Protein 4BVX (pdb70)

Secondary structure (DSSP, 8-state):
-EEEE-TT-TTHHHHHHHGGGGTTT---EEEE--TT----TT-SS--SSEEE-TTS-EE--HHHHHHHHHHHTTPPP-HHHHHHHHHIIIIIHHHHHHHHHHHHTS---THHHHGGGHHHHHHHHHHHHHSSSSSSSSSS--HHHHHHHHHHHHHHTSGGGS-TT-HHHHHHHHHHHTSHHHHHHHHHHHTTSGGGGGHHHH-/----HHHHHHHHHHHHT--S---EEEETTTTEEEEE-TTS-EEESHHHHHHHHHHHTT-GGGG-SSHHHHHHHHHHHHHIIIIISSHHHHHHHHHHHHHHHHHGGG-SBTTBSS--HHHHHHHHHHHHHHTT--HHHHHHTHHHHHHHHHHHHSTTT-TTSPPPP-----

CATH classification: 3.40.30.10 (+1 more: 1.20.1050.10)

Foldseek 3Di:
DEWEAEAQDLLLQLLQLLQCLLPPPDDYHYDYDYQADADDPPDPGRAPGKDQDPVRDIDRDSLVSSVVSNVNSVDDDDDQLVVLVVCCVPPVLVLLLQLLCCCAVVVDDDCSRLVSCVVVLVVQLVQQVVDPALDRRDNDQDSSLSSVLSSCVLQPVPVSRPDPVSVSSVVSNVVVCPDVSNVVSQCRHCPPPRSNRNNVVSD/DADQLQRVVVLLCQLLVDPDDWDWFFDDPSRWTWTDDDVDHIDTHRVRVSCVSCVVSVNNCLCPDDPLSNVQLVVLVCCLVDQLVHDPCVPPVPVVLVVVLVCQPQALASSHPDHHPSLLSSLSSCLVVQQPDDLVRCVVSVSCVNNNLVQCPPPSRCPPRDDHDHDDDD

GO terms:
  GO:0004825 methionine-tRNA ligase activity (F, IDA)
  GO:0005829 cytosol (C, IDA)
  GO:0017101 aminoacyl-tRNA synthetase multienzyme complex (C, IDA)
  GO:0050667 homocysteine metabolic process (P, IDA)
  GO:0006431 methionyl-tRNA aminoacylation (P, IDA)
  GO:0006431 methionyl-tRNA aminoacylation (P, IMP)
  GO:0004825 methionine-tRNA ligase activity (F, TAS)
  GO:0005829 cytosol (C, TAS)
  GO:0006418 tRNA aminoacylation for protein translation (P, TAS)
  GO:0005730 nucleolus (C, IDA)
  GO:0005737 cytoplasm (C, IDA)
  GO:0036120 cellular response to platelet-derived growth factor stimulus (P, IDA)
  GO:0071364 cellular response to epidermal growth factor stimulus (P, IDA)
  GO:0009303 rRNA transcription (P, IMP)
  GO:1901838 positive regulation of transcription of nucleolar large rRNA by RNA polymerase I (P, IMP)
  GO:0070062 extracellular exosome (C, HDA)
  GO:0016020 membrane (C, HDA)

Organism: Homo sapiens (NCBI:txid9606)

Nearest PDB structures (foldseek):
  4bvx-assembly1_A  TM=1.005E+00  e=2.525E-33  Homo sapiens
  4bl7-assembly1_A  TM=9.962E-01  e=1.891E-31  Homo sapiens
  5y6l-assembly1_A  TM=9.887E-01  e=6.462E-28  Homo sapiens
  7bic-assembly1_A  TM=6.349E-01  e=2.340E-05  Homo sapiens
  7bic-assembly2_C  TM=6.418E-01  e=2.584E-05  Homo sapiens

InterPro domains:
  IPR000738 WHEP-TRS domain [PF00458] (845-895)
  IPR000738 WHEP-TRS domain [PS00762] (852-880)
  IPR000738 WHEP-TRS domain [PS51185] (841-897)
  IPR000738 WHEP-TRS domain [SM00991] (845-900)
  IPR001412 Aminoacyl-tRNA synthetase, class I, conserved site [PS00178] (273-284)
  IPR004046 Glutathione S-transferase, C-terminal [PF00043] (111-180)
  IPR009068 uS15/NS1, RNA-binding domain superfamily [SSF47060] (842-894)
  IPR009080 Aminoacyl-tRNA synthetase, class Ia, anticodon-binding [SSF47323] (650-818)
  IPR010987 Glutathione S-transferase, C-terminal-like [PS50405] (74-198)
  IPR014729 Rossmann-like alpha/beta/alpha sandwich fold [G3DSA:3.40.50.620] (265-646)
  IPR014758 Methionyl-tRNA synthetase [TIGR00398] (267-806)
  IPR015413 Methionyl/Leucyl tRNA synthetase [PF09334] (266-657)
  IPR023458 Methionine-tRNA ligase, type 1 [MF_00098] (264-816)
  IPR023458 Methionine-tRNA ligase, type 1 [PTHR45765] (27-895)
  IPR029038 Methionyl-tRNA synthetase, Zn-domain [G3DSA:2.20.28.20] (401-435)
  IPR029038 Methionyl-tRNA synthetase, Zn-domain [SSF57770] (401-435)
  IPR033911 Methioninyl-tRNA synthetase core domain [PR01041] (268-281)
  IPR033911 Methioninyl-tRNA synthetase core domain [PR01041] (301-315)
  IPR033911 Methioninyl-tRNA synthetase core domain [PR01041] (349-360)
  IPR033911 Methioninyl-tRNA synthetase core domain [PR01041] (515-526)

Solvent-accessible surface area: 17270 Å² total; per-residue (Å²): 21,109,0,12,6,5,87,2,10,19,17,0,0,8,0,17,8,0,14,44,82,0,196,88,171,27,112,29,108,81,24,90,27,29,82,132,65,74,31,6,101,19,15,90,152,44,66,24,1,0,0,56,5,112,76,40,37,31,0,12,10,47,11,2,0,0,9,17,0,2,16,17,58,56,41,135,38,53,31,63,0,11,35,12,10,19,46,12,16,27,55,0,66,77,21,3,53,33,0,8,84,73,22,5,47,90,48,84,158,37,101,91,0,6,46,44,0,72,175,16,0,38,64,0,11,78,28,13,71,191,99,159,22,83,19,6,28,19,148,105,57,23,0,0,0,6,5,0,0,0,10,0,32,0,1,2,53,55,108,80,17,11,8,163,115,10,77,25,0,76,66,6,6,80,58,0,22,89,38,96,53,1,76,119,2,9,118,57,4,6,107,161,93,18,21,86,11,0,101,90,111,21,146,105,93,52,69,19,52,56,2,0,54,4,0,11,133,12,7,65,30,122,70,55,48,182,27,62,64,100,52,166,126,112,32,8,19,0,116,16,146,159,33,103,52,7,58,6,17,15,1,0,0,1,32,0,0,52,76,20,135,59,105,131,7,9,5,79,80,20,43,20,57,0,2,0,21,2,3,2,43,14,2,22,42,57,0,28,23,142,38,6,168,115,49,30,79,36,9,0,98,20,1,23,56,6,0,112,113,36,55,34,0,16,14,190,87,20,0,0,1,0,1,1,0,0,6,5,0,18,82,35,2,61,117,22,71,100,128,47,30,75,125,4,68,10,1,9,77,2,0,31,82,0,4,119,75,112,43,6,77,69,144,16,65,63,9,103,44,126,165,124,200

Sequence (373 aa):
MRLFVSDGVPGCLPVLAAAGRARRGRAEVLISSTVGPQDCVVPFLTRPKVPVLQLLDSGNYLFSTTSSAICRYFFLLSGWEEQDDLTNQWLEWEATELQPALSAALYYLVVQGKKGEDVLGSSVRRALTHIDHSSLSRQNCPFLAGETEESLADIVLLWGALYPLLQDPAYLPEELSALHSWFQTLSTTQEPCQRAAQTVLKQQGVLALRPYLQGHMAAAAELSSLLEKSLGLSKGNKKYSAQGERQIIPVLQTNDGPSLMGLTTIAAHLVKQANKEYLLGSTAEEKAMVQQWLEYRVTQVDGHSSKNDIHTLLLMDLNSSYLEDKVYLTGYNFTLADILLYYGLHRFIVDLTVQEKEKYLNVSRWFCHIQHYPGIRQHLSSVVFIKNR

B-factor: mean 18.98, std 9.11, range [7.55, 64.89]

Radius of gyration: 20.63 Å; Cα contacts (8 Å, |Δi|>4): 589; chains: 2; bounding box: 49×44×56 Å

Structure (mmCIF, N/CA/C/O backbone):
data_4BVX
#
_entry.id   4BVX
#
_cell.length_a   43.284
_cell.length_b   71.584
_cell.length_c   116.381
_cell.angle_alpha   90.00
_cell.angle_beta   90.00
_cell.angle_gamma   90.00
#
_symmetry.space_group_name_H-M   'P 2 21 21'
#
loop_
_entity.id
_entity.type
_entity.pdbx_description
1 polymer 'METHIONINE--TRNA LIGASE, CYTOPLASMIC'
2 polymer 'EUKARYOTIC TRANSLATION ELONGATION FACTOR 1 EPSILON-1'
3 non-polymer '5-amino-2,4,6-triiodobenzene-1,3-dicarboxylic acid'
4 water water
#
loop_
_atom_site.group_PDB
_atom_site.id
_atom_site.type_symbol
_atom_site.label_atom_id
_atom_site.label_alt_id
_atom_site.label_comp_id
_atom_site.label_asym_id
_atom_site.label_entity_id
_atom_site.label_seq_id
_atom_site.pdbx_PDB_ins_code
_atom_site.Cartn_x
_atom_site.Cartn_y
_atom_site.Cartn_z
_atom_site.occupancy
_atom_site.B_iso_or_equiv
_atom_site.auth_seq_id
_atom_site.auth_comp_id
_atom_site.auth_asym_id
_atom_site.auth_atom_id
_atom_site.pdbx_PDB_model_num
ATOM 1 N N . MET A 1 1 ? 19.176 31.900 43.258 1.00 10.49 1 MET A N 1
ATOM 2 C CA . MET A 1 1 ? 19.886 33.162 43.113 1.00 11.05 1 MET A CA 1
ATOM 3 C C . MET A 1 1 ? 20.727 33.403 44.349 1.00 10.39 1 MET A C 1
ATOM 4 O O . MET A 1 1 ? 20.521 32.827 45.310 1.00 9.25 1 MET A O 1
ATOM 9 N N . ARG A 1 2 ? 21.558 34.298 44.248 1.00 10.01 2 ARG A N 1
ATOM 10 C CA . ARG A 1 2 ? 22.551 34.565 45.275 1.00 10.58 2 ARG A CA 1
ATOM 11 C C . ARG A 1 2 ? 22.554 36.070 45.584 1.00 10.14 2 ARG A C 1
ATOM 12 O O . ARG A 1 2 ? 22.695 36.838 44.727 1.00 9.65 2 ARG A O 1
ATOM 20 N N . LEU A 1 3 ? 22.185 36.556 46.749 1.00 10.17 3 LEU A N 1
ATOM 21 C CA . LEU A 1 3 ? 22.147 37.939 47.149 1.00 10.64 3 LEU A CA 1
ATOM 22 C C . LEU A 1 3 ? 23.292 38.246 48.069 1.00 11.23 3 LEU A C 1
ATOM 23 O O . LEU A 1 3 ? 23.351 37.727 49.110 1.00 11.63 3 LEU A O 1
ATOM 28 N N . PHE A 1 4 ? 24.181 39.126 47.631 1.00 11.71 4 PHE A N 1
ATOM 29 C CA . PHE A 1 4 ? 25.385 39.503 48.362 1.00 12.43 4 PHE A CA 1
ATOM 30 C C . PHE A 1 4 ? 25.082 40.708 49.237 1.00 11.96 4 PHE A C 1
ATOM 31 O O . PHE A 1 4 ? 24.620 41.746 48.744 1.00 12.22 4 PHE A O 1
ATOM 39 N N . VAL A 1 5 ? 25.329 40.567 50.537 1.00 11.96 5 VAL A N 1
ATOM 40 C CA . VAL A 1 5 ? 25.148 41.666 51.494 1.00 12.53 5 VAL A CA 1
ATOM 41 C C . VAL A 1 5 ? 26.416 41.836 52.336 1.00 13.18 5 VAL A C 1
ATOM 42 O O . VAL A 1 5 ? 27.281 40.956 52.346 1.00 13.13 5 VAL A O 1
AT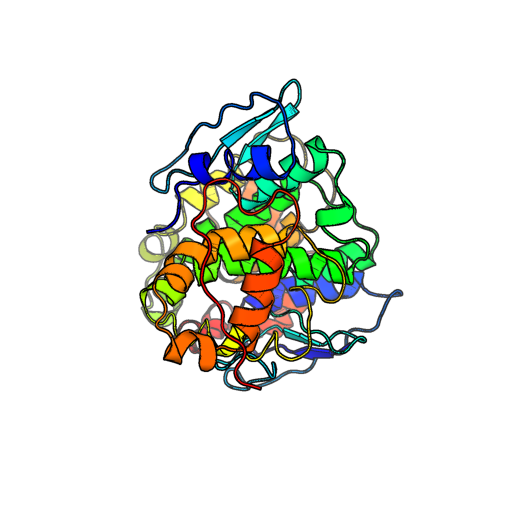OM 46 N N . SER A 1 6 ? 26.523 42.967 53.036 1.00 13.96 6 SER A N 1
ATOM 47 C CA . SER A 1 6 ? 27.653 43.213 53.924 1.00 15.96 6 SER A CA 1
ATOM 48 C C . SER A 1 6 ? 27.169 43.997 55.144 1.00 16.20 6 SER A C 1
ATOM 49 O O . SER A 1 6 ? 26.266 44.833 55.038 1.00 15.90 6 SER A O 1
ATOM 52 N N . ASP A 1 7 ? 27.753 43.707 56.307 1.00 16.66 7 ASP A N 1
ATOM 53 C CA . ASP A 1 7 ? 27.342 44.334 57.561 1.00 18.14 7 ASP A CA 1
ATOM 54 C C . ASP A 1 7 ? 27.400 45.854 57.484 1.00 17.84 7 ASP A C 1
ATOM 55 O O . ASP A 1 7 ? 28.372 46.418 56.975 1.00 18.32 7 ASP A O 1
ATOM 60 N N . GLY A 1 8 ? 26.348 46.507 57.965 1.00 18.04 8 GLY A N 1
ATOM 61 C CA . GLY A 1 8 ? 26.357 47.963 58.109 1.00 18.06 8 GLY A CA 1
ATOM 62 C C . GLY A 1 8 ? 26.271 48.771 56.825 1.00 17.69 8 GLY A C 1
ATOM 63 O O . GLY A 1 8 ? 26.366 49.991 56.873 1.00 18.34 8 GLY A O 1
ATOM 64 N N . VAL A 1 9 ? 26.089 48.099 55.683 1.00 16.61 9 VAL A N 1
ATOM 65 C CA . VAL A 1 9 ? 25.800 48.785 54.411 1.00 16.03 9 VAL A CA 1
ATOM 66 C C . VAL A 1 9 ? 24.280 48.961 54.256 1.00 15.86 9 VAL A C 1
ATOM 67 O O . VAL A 1 9 ? 23.555 47.986 54.070 1.00 15.06 9 VAL A O 1
ATOM 71 N N . PRO A 1 10 ? 23.803 50.216 54.317 1.00 15.41 10 PRO A N 1
ATOM 72 C CA . PRO A 1 10 ? 22.378 50.550 54.429 1.00 15.20 10 PRO A CA 1
ATOM 73 C C . PRO A 1 10 ? 21.506 50.044 53.286 1.00 14.69 10 PRO A C 1
ATOM 74 O O . PRO A 1 10 ? 20.342 49.705 53.530 1.00 14.20 10 PRO A O 1
ATOM 78 N N . GLY A 1 11 ? 22.065 49.970 52.073 1.00 14.75 11 GLY A N 1
ATOM 79 C CA . GLY A 1 11 ? 21.343 49.420 50.917 1.00 14.07 11 GLY A CA 1
ATOM 80 C C . GLY A 1 11 ? 20.922 47.966 51.101 1.00 13.57 11 GLY A C 1
ATOM 81 O O . GLY A 1 11 ? 20.004 47.480 50.440 1.00 13.79 11 GLY A O 1
ATOM 82 N N . CYS A 1 12 ? 21.557 47.266 52.029 1.00 13.20 12 CYS A N 1
ATOM 83 C CA . CYS A 1 12 ? 21.143 45.892 52.322 1.00 12.86 12 CYS A CA 1
ATOM 84 C C . CYS A 1 12 ? 19.803 45.806 53.040 1.00 12.31 12 CYS A C 1
ATOM 85 O O . CYS A 1 12 ? 19.170 44.783 53.009 1.00 12.32 12 CYS A O 1
ATOM 88 N N . LEU A 1 13 ? 19.388 46.879 53.715 1.00 12.12 13 LEU A N 1
ATOM 89 C CA . LEU A 1 13 ? 18.078 46.901 54.384 1.00 11.54 13 LEU A CA 1
ATOM 90 C C . LEU A 1 13 ? 16.833 46.663 53.521 1.00 11.82 13 LEU A C 1
ATOM 91 O O . LEU A 1 13 ? 16.073 45.739 53.797 1.00 10.98 13 LEU A O 1
ATOM 96 N N . PRO A 1 14 ? 16.616 47.483 52.512 1.00 11.50 14 PRO A N 1
ATOM 97 C CA . PRO A 1 14 ? 15.448 47.266 51.685 1.00 11.09 14 PRO A CA 1
ATOM 98 C C . PRO A 1 14 ? 15.505 45.902 50.959 1.00 10.91 14 PRO A C 1
ATOM 99 O O . PRO A 1 14 ? 14.547 45.272 50.908 1.00 11.36 14 PRO A O 1
ATOM 103 N N . VAL A 1 15 ? 16.666 45.509 50.457 1.00 10.80 15 VAL A N 1
ATOM 104 C CA . VAL A 1 15 ? 16.752 44.269 49.745 1.00 10.98 15 VAL A CA 1
ATOM 105 C C . VAL A 1 15 ? 16.486 43.037 50.592 1.00 11.09 15 VAL A C 1
ATOM 106 O O . VAL A 1 15 ? 15.899 42.161 50.127 1.00 11.30 15 VAL A O 1
ATOM 110 N N . LEU A 1 16 ? 16.950 43.031 51.825 1.00 11.21 16 LEU A N 1
ATOM 111 C CA . LEU A 1 16 ? 16.589 41.986 52.741 1.00 11.48 16 LEU A CA 1
ATOM 112 C C . LEU A 1 16 ? 15.104 41.971 53.134 1.00 11.59 16 LEU A C 1
ATOM 113 O O . LEU A 1 16 ? 14.537 40.944 53.319 1.00 12.00 16 LEU A O 1
ATOM 118 N N . ALA A 1 17 ? 14.529 43.163 53.302 1.00 11.97 17 ALA A N 1
ATOM 119 C CA . ALA A 1 17 ? 13.108 43.265 53.628 1.00 12.34 17 ALA A CA 1
ATOM 120 C C . ALA A 1 17 ? 12.209 42.861 52.462 1.00 12.66 17 ALA A C 1
ATOM 121 O O . ALA A 1 17 ? 11.070 42.392 52.690 1.00 13.12 17 ALA A O 1
ATOM 123 N N . ALA A 1 18 ? 12.692 43.045 51.226 1.00 11.88 18 ALA A N 1
ATOM 124 C CA . ALA A 1 18 ? 11.904 42.699 50.033 1.00 11.59 18 ALA A CA 1
ATOM 125 C C . ALA A 1 18 ? 12.114 41.273 49.524 1.00 12.21 18 ALA A C 1
ATOM 126 O O . ALA A 1 18 ? 11.298 40.769 48.747 1.00 12.23 18 ALA A O 1
ATOM 128 N N . ALA A 1 19 ? 13.184 40.616 49.971 1.00 12.24 19 ALA A N 1
ATOM 129 C CA . ALA A 1 19 ? 13.569 39.301 49.432 1.00 12.74 19 ALA A CA 1
ATOM 130 C C . ALA A 1 19 ? 12.463 38.240 49.550 1.00 13.07 19 ALA A C 1
ATOM 131 O O . ALA A 1 19 ? 12.396 37.332 48.725 1.00 12.66 19 ALA A O 1
ATOM 133 N N . GLY A 1 20 ? 11.580 38.381 50.543 1.00 14.18 20 GLY A N 1
ATOM 134 C CA . GLY A 1 20 ? 10.502 37.415 50.768 1.00 15.84 20 GLY A CA 1
ATOM 135 C C . GLY A 1 20 ? 9.471 37.394 49.659 1.00 17.09 20 GLY A C 1
ATOM 136 O O . GLY A 1 20 ? 8.755 36.401 49.477 1.00 17.38 20 GLY A O 1
ATOM 137 N N . ARG A 1 21 ? 9.403 38.488 48.899 1.00 17.44 21 ARG A N 1
ATOM 138 C CA . ARG A 1 21 ? 8.475 38.593 47.772 1.00 17.77 21 ARG A CA 1
ATOM 139 C C . ARG A 1 21 ? 8.817 37.647 46.617 1.00 17.91 21 ARG A C 1
ATOM 140 O O . ARG A 1 21 ? 7.971 37.368 45.758 1.00 17.79 21 ARG A O 1
ATOM 148 N N . ALA A 1 22 ? 10.047 37.143 46.613 1.00 18.90 22 ALA A N 1
ATOM 149 C CA . ALA A 1 22 ? 10.478 36.161 45.613 1.00 18.89 22 ALA A CA 1
ATOM 150 C C . ALA A 1 22 ? 10.082 34.719 45.949 1.00 20.21 22 ALA A C 1
ATOM 151 O O . ALA A 1 22 ? 10.205 33.830 45.085 1.00 20.12 22 ALA A O 1
ATOM 153 N N . ARG A 1 23 ? 9.613 34.484 47.184 1.00 20.86 23 ARG A N 1
ATOM 154 C CA A ARG A 1 23 ? 9.270 33.132 47.653 0.50 22.00 23 ARG A CA 1
ATOM 155 C CA B ARG A 1 23 ? 9.299 33.124 47.622 0.50 21.53 23 ARG A CA 1
ATOM 156 C C . ARG A 1 23 ? 8.220 32.466 46.777 1.00 21.53 23 ARG A C 1
ATOM 157 O O . ARG A 1 23 ? 7.186 33.060 46.469 1.00 20.96 23 ARG A O 1
ATOM 172 N N . GLY A 1 24 ? 8.484 31.225 46.400 1.00 21.93 24 GLY A N 1
ATOM 173 C CA . GLY A 1 24 ? 7.582 30.508 45.527 1.00 23.47 24 GLY A CA 1
ATOM 174 C C . GLY A 1 24 ? 7.763 30.861 44.061 1.00 24.70 24 GLY A C 1
ATOM 175 O O . GLY A 1 24 ? 7.139 30.246 43.205 1.00 26.20 24 GLY A O 1
ATOM 176 N N . ARG A 1 25 ? 8.605 31.847 43.758 1.00 24.48 25 ARG A N 1
ATOM 177 C CA . ARG A 1 25 ? 9.018 32.066 42.367 1.00 24.21 25 ARG A CA 1
ATOM 178 C C . ARG A 1 25 ? 10.479 31.672 42.116 1.00 21.63 25 ARG A C 1
ATOM 179 O O . ARG A 1 25 ? 10.791 31.032 41.109 1.00 20.23 25 ARG A O 1
ATOM 187 N N . ALA A 1 26 ? 11.365 32.059 43.035 1.00 19.09 26 ALA A N 1
ATOM 188 C CA . ALA A 1 26 ? 12.784 31.706 42.966 1.00 17.33 26 ALA A CA 1
ATOM 189 C C . ALA A 1 26 ? 13.376 31.749 44.362 1.00 16.24 26 ALA A C 1
ATOM 190 O O . ALA A 1 26 ? 12.800 32.345 45.275 1.00 17.35 26 ALA A O 1
ATOM 192 N N . GLU A 1 27 ? 14.565 31.189 44.517 1.00 13.75 27 GLU A N 1
ATOM 193 C CA . GLU A 1 27 ? 15.178 31.119 45.838 1.00 13.40 27 GLU A CA 1
ATOM 194 C C . GLU A 1 27 ? 16.220 32.214 45.956 1.00 13.45 27 GLU A C 1
ATOM 195 O O . GLU A 1 27 ? 16.937 32.487 45.000 1.00 12.44 27 GLU A O 1
ATOM 201 N N . VAL A 1 28 ? 16.272 32.872 47.110 1.00 12.65 28 VAL A N 1
ATOM 202 C CA . VAL A 1 28 ? 17.260 33.916 47.353 1.00 12.89 28 VAL A CA 1
ATOM 203 C C . VAL A 1 28 ? 18.160 33.474 48.512 1.00 12.71 28 VAL A C 1
ATOM 204 O O . VAL A 1 28 ? 17.772 33.580 49.667 1.00 12.99 28 VAL A O 1
ATOM 208 N N . LEU A 1 29 ? 19.357 32.979 48.215 1.00 11.82 29 LEU A N 1
ATOM 209 C CA . LEU A 1 29 ? 20.323 32.686 49.265 1.00 11.78 29 LEU A CA 1
ATOM 210 C C . LEU A 1 29 ? 21.060 33.981 49.604 1.00 11.84 29 LEU A C 1
ATOM 211 O O . LEU A 1 29 ? 21.347 34.801 48.714 1.00 11.75 29 LEU A O 1
ATOM 216 N N . ILE A 1 30 ? 21.324 34.172 50.890 1.00 12.21 30 ILE A N 1
ATOM 217 C CA . ILE A 1 30 ? 22.052 35.350 51.363 1.00 12.49 30 ILE A CA 1
ATOM 218 C C . ILE A 1 30 ? 23.528 35.040 51.605 1.00 13.19 30 ILE A C 1
ATOM 219 O O . ILE A 1 30 ? 23.856 34.192 52.440 1.00 14.56 30 ILE A O 1
ATOM 224 N N . SER A 1 31 ? 24.402 35.716 50.864 1.00 12.88 31 SER A N 1
ATOM 225 C CA A SER A 1 31 ? 25.850 35.591 51.040 0.50 13.81 31 SER A CA 1
ATOM 226 C CA B SER A 1 31 ? 25.850 35.594 51.059 0.50 13.48 31 SER A CA 1
ATOM 227 C C . SER A 1 31 ? 26.385 36.854 51.723 1.00 13.98 31 SER A C 1
ATOM 228 O O . SER A 1 31 ? 26.265 37.939 51.182 1.00 13.51 31 SER A O 1
ATOM 233 N N . THR A 1 32 ? 27.025 36.722 52.868 1.00 15.42 32 THR A N 1
ATOM 234 C CA . THR A 1 32 ? 27.550 37.860 53.594 1.00 17.21 32 THR A CA 1
ATOM 235 C C . THR A 1 32 ? 29.038 37.985 53.340 1.00 18.58 32 THR A C 1
ATOM 236 O O . THR A 1 32 ? 29.752 37.060 53.530 1.00 20.45 32 THR A O 1
ATOM 240 N N . VAL A 1 33 ? 29.471 39.185 52.800 1.00 19.23 33 VAL A N 1
ATOM 241 C CA . VAL A 1 33 ? 30.828 39.402 52.328 1.00 20.36 33 VAL A CA 1
ATOM 242 C C . VAL A 1 33 ? 31.413 40.645 52.938 1.00 21.46 33 VAL A C 1
ATOM 243 O O . VAL A 1 33 ? 30.714 41.378 53.527 1.00 21.28 33 VAL A O 1
ATOM 247 N N . GLY A 1 34 ? 32.654 40.838 52.807 1.00 23.00 34 GLY A N 1
ATOM 248 C CA . GLY A 1 34 ? 33.276 42.055 53.224 1.00 25.53 34 GLY A CA 1
ATOM 249 C C . GLY A 1 34 ? 32.944 43.272 52.382 1.00 28.17 34 GLY A C 1
ATOM 250 O O . GLY A 1 34 ? 32.505 43.154 51.301 1.00 29.90 34 GLY A O 1
ATOM 251 N N . PRO A 1 35 ? 33.121 44.455 52.932 1.00 30.77 35 PRO A N 1
ATOM 252 C CA . PRO A 1 35 ? 32.722 45.684 52.232 1.00 32.20 35 PRO A CA 1
ATOM 253 C C . PRO A 1 35 ? 33.620 46.026 51.032 1.00 33.69 35 PRO A C 1
ATOM 254 O O . PRO A 1 35 ? 33.289 46.932 50.251 1.00 33.69 35 PRO A O 1
ATOM 258 N N . GLN A 1 36 ? 34.731 45.305 50.891 1.00 33.76 36 GLN A N 1
ATOM 259 C CA . GLN A 1 36 ? 35.681 45.540 49.802 1.00 34.89 36 GLN A CA 1
ATOM 260 C C . GLN A 1 36 ? 35.753 44.413 48.774 1.00 34.43 36 GLN A C 1
ATOM 261 O O . GLN A 1 36 ? 36.574 44.459 47.851 1.00 34.96 36 GLN A O 1
ATOM 267 N N . ASP A 1 37 ? 34.896 43.407 48.932 1.00 32.95 37 ASP A N 1
ATOM 268 C CA . ASP A 1 37 ? 34.824 42.301 47.981 1.00 32.48 37 ASP A CA 1
ATOM 269 C C . ASP A 1 37 ? 34.142 42.756 46.686 1.00 31.63 37 ASP A C 1
ATOM 270 O O . ASP A 1 37 ? 33.080 43.382 46.724 1.00 29.57 37 ASP A O 1
ATOM 275 N N . CYS A 1 38 ? 34.784 42.478 45.554 1.00 29.48 38 CYS A N 1
ATOM 276 C CA . CYS A 1 38 ? 34.250 42.843 44.244 1.00 28.88 38 CYS A CA 1
ATOM 277 C C . CYS A 1 38 ? 33.562 41.650 43.599 1.00 27.20 38 CYS A C 1
ATOM 278 O O . CYS A 1 38 ? 34.206 40.842 42.933 1.00 28.82 38 CYS A O 1
ATOM 281 N N . VAL A 1 39 ? 32.249 41.555 43.776 1.00 25.89 39 VAL A N 1
ATOM 282 C CA . VAL A 1 39 ? 31.507 40.383 43.301 1.00 24.85 39 VAL A CA 1
ATOM 283 C C . VAL A 1 39 ? 31.002 40.460 41.845 1.00 23.67 39 VAL A C 1
ATOM 284 O O . VAL A 1 39 ? 30.734 39.431 41.218 1.00 24.53 39 VAL A O 1
ATOM 288 N N . VAL A 1 40 ? 30.906 41.668 41.305 1.00 21.95 40 VAL A N 1
ATOM 289 C CA . VAL A 1 40 ? 30.400 41.862 39.937 1.00 20.38 40 VAL A CA 1
ATOM 290 C C . VAL A 1 40 ? 31.564 41.927 38.948 1.00 20.20 40 VAL A C 1
ATOM 291 O O . VAL A 1 40 ? 32.399 42.822 39.054 1.00 19.55 40 VAL A O 1
ATOM 295 N N . PRO A 1 41 ? 31.615 40.985 37.984 1.00 19.53 41 PRO A N 1
ATOM 296 C CA . PRO A 1 41 ? 32.746 40.835 37.053 1.00 19.55 41 PRO A CA 1
ATOM 297 C C . PRO A 1 41 ? 33.055 42.104 36.241 1.00 19.28 41 PRO A C 1
ATOM 298 O O . PRO A 1 41 ? 34.224 42.370 35.948 1.00 21.22 41 PRO A O 1
ATOM 302 N N . PHE A 1 42 ? 32.030 42.895 35.920 1.00 18.08 42 PHE A N 1
ATOM 303 C CA . PHE A 1 42 ? 32.208 44.055 35.034 1.00 17.26 42 PHE A CA 1
ATOM 304 C C . PHE A 1 42 ? 32.379 45.385 35.777 1.00 18.00 42 PHE A C 1
ATOM 305 O O . PHE A 1 42 ? 32.500 46.431 35.148 1.00 18.20 42 PHE A O 1
ATOM 313 N N . LEU A 1 43 ? 32.354 45.349 37.113 1.00 18.98 43 LEU A N 1
ATOM 314 C CA . LEU A 1 43 ? 32.493 46.570 37.907 1.00 20.97 43 LEU A CA 1
ATOM 315 C C . LEU A 1 43 ? 33.835 46.605 38.626 1.00 22.26 43 LEU A C 1
ATOM 316 O O . LEU A 1 43 ? 34.210 45.640 39.295 1.00 22.37 43 LEU A O 1
ATOM 321 N N . THR A 1 44 ? 34.545 47.725 38.489 1.00 23.50 44 THR A N 1
ATOM 322 C CA . THR A 1 44 ? 35.907 47.824 39.021 1.00 25.22 44 THR A CA 1
ATOM 323 C C . THR A 1 44 ? 35.881 47.963 40.533 1.00 25.21 44 THR A C 1
ATOM 324 O O . THR A 1 44 ? 36.652 47.298 41.226 1.00 25.30 44 THR A O 1
ATOM 328 N N . ARG A 1 45 ? 34.983 48.811 41.025 1.00 26.89 45 ARG A N 1
ATOM 329 C CA . ARG A 1 45 ? 34.866 49.106 42.453 1.00 28.95 45 ARG A CA 1
ATOM 330 C C . ARG A 1 45 ? 33.789 48.262 43.133 1.00 29.22 45 ARG A C 1
ATOM 331 O O . ARG A 1 45 ? 32.723 48.035 42.563 1.00 28.53 45 ARG A O 1
ATOM 339 N N . PRO A 1 46 ? 34.070 47.792 44.360 1.00 30.28 46 PRO A N 1
ATOM 340 C CA . PRO A 1 46 ? 33.135 46.902 45.049 1.00 29.99 46 PRO A CA 1
ATOM 341 C C . PRO A 1 46 ? 31.758 47.524 45.214 1.00 29.96 46 PRO A C 1
ATOM 342 O O . PRO A 1 46 ? 31.637 48.719 45.504 1.00 31.01 46 PRO A O 1
ATOM 346 N N . LYS A 1 47 ? 30.730 46.711 45.014 1.00 28.59 47 LYS A N 1
ATOM 347 C CA . LYS A 1 47 ? 29.367 47.151 45.225 1.00 26.13 47 LYS A CA 1
ATOM 348 C C . LYS A 1 47 ? 28.640 46.091 46.048 1.00 23.61 47 LYS A C 1
ATOM 349 O O . LYS A 1 47 ? 28.790 44.899 45.802 1.00 23.06 47 LYS A O 1
ATOM 355 N N . VAL A 1 48 ? 27.875 46.547 47.033 1.00 20.64 48 VAL A N 1
ATOM 356 C CA . VAL A 1 48 ? 27.008 45.697 47.835 1.00 18.12 48 VAL A CA 1
ATOM 357 C C . VAL A 1 48 ? 25.793 46.546 48.223 1.00 15.72 48 VAL A C 1
ATOM 358 O O . VAL A 1 48 ? 25.942 47.737 48.542 1.00 15.78 48 VAL A O 1
ATOM 362 N N . PRO A 1 49 ? 24.571 45.980 48.157 1.00 13.85 49 PRO A N 1
ATOM 363 C CA . PRO A 1 49 ? 24.140 44.650 47.745 1.00 13.16 49 PRO A CA 1
ATOM 364 C C . PRO A 1 49 ? 24.122 44.419 46.242 1.00 12.32 49 PRO A C 1
ATOM 365 O O . PRO A 1 49 ? 23.875 45.347 45.441 1.00 12.32 49 PRO A O 1
ATOM 369 N N . VAL A 1 50 ? 24.313 43.176 45.886 1.00 11.98 50 VAL A N 1
ATOM 370 C CA . VAL A 1 50 ? 24.300 42.717 44.519 1.00 11.69 50 VAL A CA 1
ATOM 371 C C . VAL A 1 50 ? 23.538 41.424 44.412 1.00 10.94 50 VAL A C 1
ATOM 372 O O . VAL A 1 50 ? 23.661 40.635 45.234 1.00 10.85 50 VAL A O 1
ATOM 376 N N . LEU A 1 51 ? 22.737 41.282 43.354 1.00 9.98 51 LEU A N 1
ATOM 377 C CA . LEU A 1 51 ? 22.025 40.073 43.145 1.00 9.47 51 LEU A CA 1
ATOM 378 C C . LEU A 1 51 ? 22.532 39.351 41.911 1.00 9.15 51 LEU A C 1
ATOM 379 O O . LEU A 1 51 ? 22.481 39.860 40.888 1.00 8.92 51 LEU A O 1
ATOM 384 N N . GLN A 1 52 ? 22.992 38.145 42.117 1.00 8.93 52 GLN A N 1
ATOM 385 C CA . GLN A 1 52 ? 23.327 37.275 40.984 1.00 9.20 52 GLN A CA 1
ATOM 386 C C . GLN A 1 52 ? 22.084 36.435 40.676 1.00 8.97 52 GLN A C 1
ATOM 387 O O . GLN A 1 52 ? 21.697 35.546 41.444 1.00 9.07 52 GLN A O 1
ATOM 393 N N . LEU A 1 53 ? 21.485 36.731 39.537 1.00 8.83 53 LEU A N 1
ATOM 394 C CA A LEU A 1 53 ? 20.274 36.083 39.107 0.50 9.00 53 LEU A CA 1
ATOM 395 C CA B LEU A 1 53 ? 20.270 36.088 39.108 0.50 9.00 53 LEU A CA 1
ATOM 396 C C . LEU A 1 53 ? 20.537 34.629 38.640 1.00 9.16 53 LEU A C 1
ATOM 397 O O . LEU A 1 53 ? 21.619 34.280 38.422 1.00 9.07 53 LEU A O 1
ATOM 406 N N . ASP A 1 54 ? 19.483 33.836 38.557 1.00 9.34 54 ASP A N 1
ATOM 407 C CA . ASP A 1 54 ? 19.620 32.461 38.068 1.00 10.22 54 ASP A CA 1
ATOM 408 C C . ASP A 1 54 ? 20.186 32.410 36.639 1.00 10.78 54 ASP A C 1
ATOM 409 O O . ASP A 1 54 ? 20.893 31.467 36.294 1.00 11.82 54 ASP A O 1
ATOM 414 N N . SER A 1 55 ? 19.869 33.424 35.840 1.00 10.96 55 SER A N 1
ATOM 415 C CA . SER A 1 55 ? 20.430 33.589 34.498 1.00 11.10 55 SER A CA 1
ATOM 416 C C . SER A 1 55 ? 21.915 33.908 34.507 1.00 11.54 55 SER A C 1
ATOM 417 O O . SER A 1 55 ? 22.578 33.809 33.456 1.00 12.17 55 SER A O 1
ATOM 420 N N . GLY A 1 56 ? 22.435 34.343 35.658 1.00 10.99 56 GLY A N 1
ATOM 421 C CA . GLY A 1 56 ? 23.830 34.776 35.747 1.00 11.14 56 GLY A CA 1
ATOM 422 C C . GLY A 1 56 ? 24.050 36.256 35.421 1.00 11.02 56 GLY A C 1
ATOM 423 O O . GLY A 1 56 ? 25.175 36.742 35.498 1.00 11.02 56 GLY A O 1
ATOM 424 N N . ASN A 1 57 ? 22.984 36.956 35.038 1.00 11.35 57 ASN A N 1
ATOM 425 C CA . ASN A 1 57 ? 22.957 38.415 35.020 1.00 1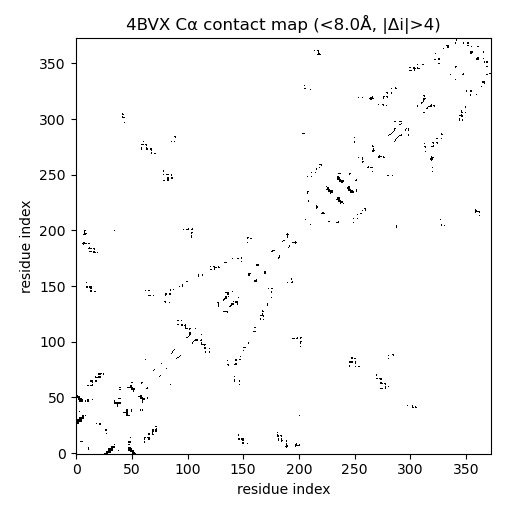1.94 57 ASN A CA 1
ATOM 426 C C . ASN A 1 57 ? 23.035 38.942 36.458 1.00 11.33 57 ASN A C 1
ATOM 427 O O . ASN A 1 57 ? 22.710 38.227 37.415 1.00 10.61 57 ASN A O 1
ATOM 432 N N . TYR A 1 58 ? 23.458 40.193 36.589 1.00 10.93 58 TYR A N 1
ATOM 433 C CA . TYR A 1 58 ? 23.572 40.844 37.880 1.00 11.27 58 TYR A CA 1
ATOM 434 C C . TYR A 1 58 ? 22.708 42.082 37.995 1.00 10.97 58 TYR A C 1
ATOM 435 O O . TYR A 1 58 ? 22.606 42.887 37.057 1.00 12.00 58 TYR A O 1
ATOM 444 N N . LEU A 1 59 ? 22.113 42.258 39.166 1.00 10.33 59 LEU A N 1
ATOM 445 C CA . LEU A 1 59 ? 21.562 43.543 39.525 1.00 10.35 59 LEU A CA 1
ATOM 446 C C . LEU A 1 59 ? 22.419 44.141 40.610 1.00 10.88 59 LEU A C 1
ATOM 447 O O . LEU A 1 59 ? 22.648 43.526 41.643 1.00 11.20 59 LEU A O 1
ATOM 452 N N . PHE A 1 60 ? 22.885 45.358 40.368 1.00 11.53 60 PHE A N 1
ATOM 453 C CA . PHE A 1 60 ? 23.776 46.039 41.277 1.00 12.63 60 PHE A CA 1
ATOM 454 C C . PHE A 1 60 ? 23.135 47.294 41.865 1.00 13.13 60 PHE A C 1
ATOM 455 O O . PHE A 1 60 ? 23.730 47.991 42.669 1.00 14.11 60 PHE A O 1
ATOM 463 N N . SER A 1 61 ? 21.883 47.540 41.497 1.00 12.23 61 SER A N 1
ATOM 464 C CA . SER A 1 61 ? 21.135 48.675 42.018 1.00 12.91 61 SER A CA 1
ATOM 465 C C . SER A 1 61 ? 20.192 48.185 43.100 1.00 12.37 61 SER A C 1
ATOM 466 O O . SER A 1 61 ? 19.401 47.269 42.867 1.00 11.96 61 SER A O 1
ATOM 469 N N . THR A 1 62 ? 20.282 48.800 44.279 1.00 11.90 62 THR A N 1
ATOM 470 C CA A THR A 1 62 ? 19.424 48.436 45.414 0.50 11.63 62 THR A CA 1
ATOM 471 C CA B THR A 1 62 ? 19.431 48.446 45.412 0.50 11.30 62 THR A CA 1
ATOM 472 C C . THR A 1 62 ? 17.940 48.536 45.049 1.00 10.87 62 THR A C 1
ATOM 473 O O . THR A 1 62 ? 17.169 47.606 45.297 1.00 9.90 62 THR A O 1
ATOM 480 N N . SER A 1 63 ? 17.540 49.651 44.434 1.00 10.49 63 SER A N 1
ATOM 481 C CA A SER A 1 63 ? 16.147 49.806 44.025 0.50 10.29 63 SER A CA 1
ATOM 482 C CA B SER A 1 63 ? 16.162 49.847 43.993 0.50 10.60 63 SER A CA 1
ATOM 483 C C . SER A 1 63 ? 15.722 48.814 42.936 1.00 10.32 63 SER A C 1
ATOM 484 O O . SER A 1 63 ? 14.568 48.361 42.914 1.00 9.94 63 SER A O 1
ATOM 489 N N . ALA A 1 64 ? 16.628 48.465 42.035 1.00 9.62 64 ALA A N 1
ATOM 490 C CA . ALA A 1 64 ? 16.291 47.474 41.003 1.00 9.10 64 ALA A CA 1
ATOM 491 C C . ALA A 1 64 ? 16.168 46.068 41.568 1.00 8.79 64 ALA A C 1
ATOM 492 O O . ALA A 1 64 ? 15.406 45.271 41.057 1.00 8.82 64 ALA A O 1
ATOM 494 N N . ILE A 1 65 ? 16.957 45.766 42.601 1.00 8.58 65 ILE A N 1
ATOM 495 C CA . ILE A 1 65 ? 16.909 44.461 43.260 1.00 8.83 65 ILE A CA 1
ATOM 496 C C . ILE A 1 65 ? 15.530 44.354 43.892 1.00 9.09 65 ILE A C 1
ATOM 497 O O . ILE A 1 65 ? 14.837 43.376 43.694 1.00 9.00 65 ILE A O 1
ATOM 502 N N . CYS A 1 66 ? 15.134 45.395 44.622 1.00 9.52 66 CYS A N 1
ATOM 503 C CA . CYS A 1 66 ? 13.814 45.441 45.246 1.00 9.58 66 CYS A CA 1
ATOM 504 C C . CYS A 1 66 ? 12.704 45.368 44.210 1.00 9.77 66 CYS A C 1
ATOM 505 O O . CYS A 1 66 ? 11.741 44.626 44.405 1.00 9.62 66 CYS A O 1
ATOM 508 N N . ARG A 1 67 ? 12.855 46.108 43.103 1.00 9.19 67 ARG A N 1
ATOM 509 C CA . ARG A 1 67 ? 11.882 46.047 42.016 1.00 9.62 67 ARG A CA 1
ATOM 510 C C . ARG A 1 67 ? 11.748 44.628 41.502 1.00 9.42 67 ARG A C 1
ATOM 511 O O . ARG A 1 67 ? 10.644 44.140 41.330 1.00 9.76 67 ARG A O 1
ATOM 519 N N . TYR A 1 68 ? 12.881 43.975 41.234 1.00 8.92 68 TYR A N 1
ATOM 520 C CA . TYR A 1 68 ? 12.867 42.605 40.739 1.00 9.07 68 TYR A CA 1
ATOM 521 C C . TYR A 1 68 ? 12.084 41.667 41.675 1.00 9.09 68 TYR A C 1
ATOM 522 O O . TYR A 1 68 ? 11.236 40.905 41.210 1.00 9.21 68 TYR A O 1
ATOM 531 N N . PHE A 1 69 ? 12.331 41.762 42.974 1.00 9.59 69 PHE A N 1
ATOM 532 C CA . PHE A 1 69 ? 11.620 40.927 43.939 1.00 9.85 69 PHE A CA 1
ATOM 533 C C . PHE A 1 69 ? 10.114 41.173 43.885 1.00 10.43 69 PHE A C 1
ATOM 534 O O . PHE A 1 69 ? 9.344 40.217 43.901 1.00 9.84 69 PHE A O 1
ATOM 542 N N . PHE A 1 70 ? 9.710 42.445 43.795 1.00 10.91 70 PHE A N 1
ATOM 543 C CA . PHE A 1 70 ? 8.289 42.784 43.680 1.00 11.93 70 PHE A CA 1
ATOM 544 C C . PHE A 1 70 ? 7.677 42.282 42.391 1.00 12.54 70 PHE A C 1
ATOM 545 O O . PHE A 1 70 ? 6.538 41.800 42.382 1.00 13.76 70 PHE A O 1
ATOM 553 N N . LEU A 1 71 ? 8.418 42.401 41.291 1.00 12.11 71 LEU A N 1
ATOM 554 C CA . LEU A 1 71 ? 7.911 41.930 40.004 1.00 12.94 71 LEU A CA 1
ATOM 555 C C . LEU A 1 71 ? 7.690 40.424 40.030 1.00 13.78 71 LEU A C 1
ATOM 556 O O . LEU A 1 71 ? 6.697 39.934 39.496 1.00 14.87 71 LEU A O 1
ATOM 561 N N . LEU A 1 72 ? 8.591 39.701 40.682 1.00 14.27 72 LEU A N 1
ATOM 562 C CA . LEU A 1 72 ? 8.412 38.263 40.883 1.00 15.59 72 LEU A CA 1
ATOM 563 C C . LEU A 1 72 ? 7.133 37.920 41.651 1.00 16.81 72 LEU A C 1
ATOM 564 O O . LEU A 1 72 ? 6.510 36.875 41.400 1.00 18.78 72 LEU A O 1
ATOM 569 N N . SER A 1 73 ? 6.744 38.788 42.574 1.00 17.51 73 SER A N 1
ATOM 570 C CA . SER A 1 73 ? 5.538 38.562 43.370 1.00 18.75 73 SER A CA 1
ATOM 571 C C . SER A 1 73 ? 4.269 38.946 42.603 1.00 19.43 73 SER A C 1
ATOM 572 O O . SER A 1 73 ? 3.166 38.771 43.112 1.00 19.91 73 SER A O 1
ATOM 575 N N . GLY A 1 74 ? 4.434 39.468 41.386 1.00 19.92 74 GLY A N 1
ATOM 576 C CA . GLY A 1 74 ? 3.299 39.803 40.512 1.00 20.53 74 GLY A CA 1
ATOM 577 C C . GLY A 1 74 ? 2.863 41.264 40.555 1.00 21.22 74 GLY A C 1
ATOM 578 O O . GLY A 1 74 ? 1.769 41.603 40.119 1.00 21.24 74 GLY A O 1
ATOM 579 N N . TRP A 1 75 ? 3.729 42.124 41.083 1.00 21.58 75 TRP A N 1
ATOM 580 C CA . TRP A 1 75 ? 3.493 43.562 41.154 1.00 22.35 75 TRP A CA 1
ATOM 581 C C . TRP A 1 75 ? 3.528 44.168 39.783 1.00 22.85 75 TRP A C 1
ATOM 582 O O . TRP A 1 75 ? 4.334 43.765 38.934 1.00 22.77 75 TRP A O 1
ATOM 593 N N . GLU A 1 76 ? 2.628 45.120 39.562 1.00 23.76 76 GLU A N 1
ATOM 594 C CA A GLU A 1 76 ? 2.536 45.853 38.304 0.50 24.75 76 GLU A CA 1
ATOM 595 C CA B GLU A 1 76 ? 2.560 45.846 38.306 0.50 24.76 76 GLU A CA 1
ATOM 596 C C . GLU A 1 76 ? 3.141 47.236 38.487 1.00 24.74 76 GLU A C 1
ATOM 597 O O . GLU A 1 76 ? 2.834 47.930 39.459 1.00 25.53 76 GLU A O 1
ATOM 608 N N . GLN A 1 77 ? 3.995 47.629 37.552 1.00 25.46 77 GLN A N 1
ATOM 609 C CA . GLN A 1 77 ? 4.679 48.913 37.620 1.00 25.09 77 GLN A CA 1
ATOM 610 C C . GLN A 1 77 ? 3.676 50.043 37.490 1.00 24.36 77 GLN A C 1
ATOM 611 O O . GLN A 1 77 ? 2.737 49.951 36.704 1.00 25.65 77 GLN A O 1
ATOM 617 N N . ASP A 1 78 ? 3.851 51.083 38.298 1.00 22.85 78 ASP A N 1
ATOM 618 C CA . ASP A 1 78 ? 3.028 52.277 38.176 1.00 21.99 78 ASP A CA 1
ATOM 619 C C . ASP A 1 78 ? 3.895 53.527 38.241 1.00 20.09 78 ASP A C 1
ATOM 620 O O . ASP A 1 78 ? 4.990 53.509 38.813 1.00 18.01 78 ASP A O 1
ATOM 625 N N . ASP A 1 79 ? 3.410 54.597 37.661 1.00 17.94 79 ASP A N 1
ATOM 626 C CA . ASP A 1 79 ? 4.141 55.826 37.539 1.00 17.14 79 ASP A CA 1
ATOM 627 C C . ASP A 1 79 ? 4.531 56.497 38.862 1.00 15.67 79 ASP A C 1
ATOM 628 O O . ASP A 1 79 ? 5.573 56.995 38.985 1.00 14.54 79 ASP A O 1
ATOM 633 N N . LEU A 1 80 ? 3.604 56.472 39.820 1.00 15.43 80 LEU A N 1
ATOM 634 C CA . LEU A 1 80 ? 3.814 57.085 41.127 1.00 14.95 80 LEU A CA 1
ATOM 635 C C . LEU A 1 80 ? 4.970 56.413 41.849 1.00 13.88 80 LEU A C 1
ATOM 636 O O . LEU A 1 80 ? 5.810 57.085 42.447 1.00 13.18 80 LEU A O 1
ATOM 641 N N . THR A 1 81 ? 5.025 55.087 41.778 1.00 12.83 81 THR A N 1
ATOM 642 C CA . THR A 1 81 ? 6.154 54.366 42.363 1.00 12.17 81 THR A CA 1
ATOM 643 C C . THR A 1 81 ? 7.476 54.747 41.698 1.00 11.43 81 THR A C 1
ATOM 644 O O . THR A 1 81 ? 8.455 54.990 42.394 1.00 11.53 81 THR A O 1
ATOM 648 N N . ASN A 1 82 ? 7.513 54.808 40.367 1.00 11.21 82 ASN A N 1
ATOM 649 C CA . ASN A 1 82 ? 8.731 55.272 39.673 1.00 11.26 82 ASN A CA 1
ATOM 650 C C . ASN A 1 82 ? 9.166 56.651 40.163 1.00 11.37 82 ASN A C 1
ATOM 651 O O . ASN A 1 82 ? 10.353 56.905 40.374 1.00 11.14 82 ASN A O 1
ATOM 656 N N . GLN A 1 83 ? 8.175 57.521 40.360 1.00 12.13 83 GLN A N 1
ATOM 657 C CA . GLN A 1 83 ? 8.409 58.898 40.769 1.00 12.10 83 GLN A CA 1
ATOM 658 C C . GLN A 1 83 ? 9.091 58.926 42.124 1.00 11.97 83 GLN A C 1
ATOM 659 O O . GLN A 1 83 ? 10.044 59.664 42.311 1.00 11.85 83 GLN A O 1
ATOM 665 N N . TRP A 1 84 ? 8.630 58.090 43.054 1.00 12.16 84 TRP A N 1
ATOM 666 C CA . TRP A 1 84 ? 9.246 58.014 44.383 1.00 11.94 84 TRP A CA 1
ATOM 667 C C . TRP A 1 84 ? 10.640 57.471 44.323 1.00 11.66 84 TRP A C 1
ATOM 668 O O . TRP A 1 84 ? 11.551 57.974 44.983 1.00 11.08 84 TRP A O 1
ATOM 679 N N . LEU A 1 85 ? 10.825 56.434 43.514 1.00 11.35 85 LEU A N 1
ATOM 680 C CA . LEU A 1 85 ? 12.121 55.794 43.415 1.00 11.07 85 LEU A CA 1
ATOM 681 C C . LEU A 1 85 ? 13.168 56.713 42.790 1.00 11.41 85 LEU A C 1
ATOM 682 O O . LEU A 1 85 ? 14.326 56.732 43.214 1.00 11.90 85 LEU A O 1
ATOM 687 N N . GLU A 1 86 ? 12.766 57.489 41.791 1.00 11.42 86 GL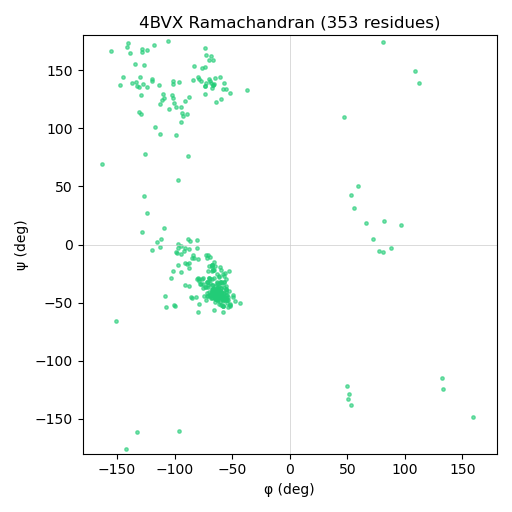U A N 1
ATOM 688 C CA . GLU A 1 86 ? 13.702 58.430 41.172 1.00 11.71 86 GLU A CA 1
ATOM 689 C C . GLU A 1 86 ? 14.074 59.556 42.142 1.00 11.85 86 GLU A C 1
ATOM 690 O O . GLU A 1 86 ? 15.237 59.951 42.226 1.00 12.25 86 GLU A O 1
ATOM 696 N N . TRP A 1 87 ? 13.081 60.062 42.870 1.00 12.59 87 TRP A N 1
ATOM 697 C CA . TRP A 1 87 ? 13.301 61.056 43.921 1.00 13.33 87 TRP A CA 1
ATOM 698 C C . TRP A 1 87 ? 14.225 60.546 45.008 1.00 13.76 87 TRP A C 1
ATOM 699 O O . TRP A 1 87 ? 15.135 61.249 45.446 1.00 14.45 87 TRP A O 1
ATOM 710 N N . GLU A 1 88 ? 14.026 59.301 45.424 1.00 14.10 88 GLU A N 1
ATOM 711 C CA . GLU A 1 88 ? 14.872 58.702 46.450 1.00 14.94 88 GLU A CA 1
ATOM 712 C C . GLU A 1 88 ? 16.335 58.656 46.000 1.00 15.23 88 GLU A C 1
ATOM 713 O O . GLU A 1 88 ? 17.240 58.890 46.791 1.00 14.82 88 GLU A O 1
ATOM 719 N N . ALA A 1 89 ? 16.555 58.331 44.731 1.00 15.45 89 ALA A N 1
ATOM 720 C CA . ALA A 1 89 ? 17.907 58.116 44.230 1.00 16.38 89 ALA A CA 1
ATOM 721 C C . ALA A 1 89 ? 18.685 59.404 44.019 1.00 17.32 89 ALA A C 1
ATOM 722 O O . ALA A 1 89 ? 19.898 59.433 44.239 1.00 18.65 89 ALA A O 1
ATOM 724 N N . THR A 1 90 ? 17.989 60.437 43.561 1.00 18.02 90 THR A N 1
ATOM 725 C CA . THR A 1 90 ? 18.610 61.693 43.129 1.00 19.50 90 THR A CA 1
ATOM 726 C C . THR A 1 90 ? 18.470 62.830 44.145 1.00 19.93 90 THR A C 1
ATOM 727 O O . THR A 1 90 ? 19.333 63.717 44.208 1.00 20.64 90 THR A O 1
ATOM 731 N N . GLU A 1 91 ? 17.413 62.782 44.923 1.00 19.45 91 GLU A N 1
ATOM 732 C CA . GLU A 1 91 ? 17.226 63.795 45.917 1.00 20.45 91 GLU A CA 1
ATOM 733 C C . GLU A 1 91 ? 17.448 63.376 47.374 1.00 20.44 91 GLU A C 1
ATOM 734 O O . GLU A 1 91 ? 18.122 64.036 48.106 1.00 19.55 91 GLU A O 1
ATOM 740 N N . LEU A 1 92 ? 16.771 62.333 47.810 1.00 19.09 92 LEU A N 1
ATOM 741 C CA . LEU A 1 92 ? 16.911 61.922 49.185 1.00 18.90 92 LEU A CA 1
ATOM 742 C C . LEU A 1 92 ? 18.276 61.362 49.508 1.00 19.25 92 LEU A C 1
ATOM 743 O O . LEU A 1 92 ? 18.824 61.699 50.456 1.00 19.18 92 LEU A O 1
ATOM 748 N N . GLN A 1 93 ? 18.792 60.490 48.662 1.00 19.00 93 GLN A N 1
ATOM 749 C CA . GLN A 1 93 ? 20.093 59.854 48.936 1.00 19.70 93 GLN A CA 1
ATOM 750 C C . GLN A 1 93 ? 21.243 60.821 49.225 1.00 20.85 93 GLN A C 1
ATOM 751 O O . GLN A 1 93 ? 21.951 60.627 50.212 1.00 20.80 93 GLN A O 1
ATOM 757 N N . PRO A 1 94 ? 21.425 61.870 48.387 1.00 21.80 94 PRO A N 1
ATOM 758 C CA . PRO A 1 94 ? 22.462 62.864 48.710 1.00 22.42 94 PRO A CA 1
ATOM 759 C C . PRO A 1 94 ? 22.270 63.527 50.079 1.00 22.45 94 PRO A C 1
ATOM 760 O O . PRO A 1 94 ? 23.245 63.680 50.823 1.00 23.79 94 PRO A O 1
ATOM 764 N N . ALA A 1 95 ? 21.032 63.910 50.398 1.00 21.86 95 ALA A N 1
ATOM 765 C CA . ALA A 1 95 ? 20.701 64.593 51.655 1.00 21.32 95 ALA A CA 1
ATOM 766 C C . ALA A 1 95 ? 20.942 63.682 52.856 1.00 21.09 95 ALA A C 1
ATOM 767 O O . ALA A 1 95 ? 21.528 64.093 53.851 1.00 20.36 95 ALA A O 1
ATOM 769 N N . LEU A 1 96 ? 20.469 62.443 52.741 1.00 21.18 96 LEU A N 1
ATOM 770 C CA . LEU A 1 96 ? 20.608 61.420 53.772 1.00 21.01 96 LEU A CA 1
ATOM 771 C C . LEU A 1 96 ? 22.063 61.039 54.006 1.00 21.70 96 LEU A C 1
ATOM 772 O O . LEU A 1 96 ? 22.479 60.880 55.153 1.00 22.55 96 LEU A O 1
ATOM 777 N N . SER A 1 97 ? 22.826 60.889 52.921 1.00 22.41 97 SER A N 1
ATOM 778 C CA . SER A 1 97 ? 24.273 60.646 52.992 1.00 23.66 97 SER A CA 1
ATOM 779 C C . SER A 1 97 ? 24.977 61.677 53.870 1.00 23.64 97 SER A C 1
ATOM 780 O O . SER A 1 97 ? 25.698 61.307 54.782 1.00 23.92 97 SER A O 1
ATOM 783 N N . ALA A 1 98 ? 24.746 62.961 53.595 1.00 23.33 98 ALA A N 1
ATOM 784 C CA . ALA A 1 98 ? 25.344 64.042 54.381 1.00 22.91 98 ALA A CA 1
ATOM 785 C C . ALA A 1 98 ? 24.946 63.964 55.856 1.00 22.29 98 ALA A C 1
ATOM 786 O O . ALA A 1 98 ? 25.814 63.992 56.730 1.00 22.78 98 ALA A O 1
ATOM 788 N N . ALA A 1 99 ? 23.639 63.868 56.119 1.00 20.69 99 ALA A N 1
ATOM 789 C CA . ALA A 1 99 ? 23.091 63.772 57.479 1.00 20.83 99 ALA A CA 1
ATOM 790 C C . ALA A 1 99 ? 23.703 62.631 58.292 1.00 21.49 99 ALA A C 1
ATOM 791 O O . ALA A 1 99 ? 24.054 62.806 59.468 1.00 21.28 99 ALA A O 1
ATOM 793 N N . LEU A 1 100 ? 23.844 61.472 57.655 1.00 21.10 100 LEU A N 1
ATOM 794 C CA . LEU A 1 100 ? 24.394 60.297 58.324 1.00 21.00 100 LEU A CA 1
ATOM 795 C C . LEU A 1 100 ? 25.904 60.426 58.482 1.00 22.23 100 LEU A C 1
ATOM 796 O O . LEU A 1 100 ? 26.461 59.967 59.474 1.00 22.12 100 LEU A O 1
ATOM 801 N N . TYR A 1 101 ? 26.558 61.063 57.515 1.00 23.83 101 TYR A N 1
ATOM 802 C CA . TYR A 1 101 ? 27.992 61.325 57.617 1.00 25.39 101 TYR A CA 1
ATOM 803 C C . TYR A 1 101 ? 28.280 62.251 58.803 1.00 25.77 101 TYR A C 1
ATOM 804 O O . TYR A 1 101 ? 29.247 62.039 59.544 1.00 25.24 101 TYR A O 1
ATOM 813 N N . TYR A 1 102 ? 27.441 63.268 58.977 1.00 25.81 102 TYR A N 1
ATOM 814 C CA . TYR A 1 102 ? 27.578 64.192 60.105 1.00 26.50 102 TYR A CA 1
ATOM 815 C C . TYR A 1 102 ? 27.378 63.471 61.425 1.00 27.31 102 TYR A C 1
ATOM 816 O O . TYR A 1 102 ? 28.153 63.659 62.370 1.00 26.33 102 TYR A O 1
ATOM 825 N N . LEU A 1 103 ? 26.308 62.667 61.466 1.00 25.71 103 LEU A N 1
ATOM 826 C CA . LEU A 1 103 ? 25.981 61.981 62.680 1.00 26.17 103 LEU A CA 1
ATOM 827 C C . LEU A 1 103 ? 27.006 60.975 63.074 1.00 26.58 103 LEU A C 1
ATOM 828 O O . LEU A 1 103 ? 27.483 61.017 64.150 1.00 27.13 103 LEU A O 1
ATOM 833 N N . VAL A 1 104 ? 27.281 60.050 62.195 1.00 26.06 104 VAL A N 1
ATOM 834 C CA . VAL A 1 104 ? 28.281 59.002 62.394 1.00 26.87 104 VAL A CA 1
ATOM 835 C C . VAL A 1 104 ? 29.770 59.267 62.360 1.00 27.39 104 VAL A C 1
ATOM 836 O O . VAL A 1 104 ? 30.470 58.860 63.253 1.00 28.72 104 VAL A O 1
ATOM 840 N N . VAL A 1 105 ? 30.235 59.988 61.354 1.00 27.33 105 VAL A N 1
ATOM 841 C CA . VAL A 1 105 ? 31.666 60.207 61.253 1.00 29.37 105 VAL A CA 1
ATOM 842 C C . VAL A 1 105 ? 32.121 61.434 62.053 1.00 31.27 105 VAL A C 1
ATOM 843 O O . VAL A 1 105 ? 33.203 61.444 62.568 1.00 33.04 105 VAL A O 1
ATOM 847 N N . GLN A 1 106 ? 31.295 62.462 62.085 1.00 32.25 106 GLN A N 1
ATOM 848 C CA . GLN A 1 106 ? 31.660 63.720 62.750 1.00 34.90 106 GLN A CA 1
ATOM 849 C C . GLN A 1 106 ? 31.102 63.868 64.166 1.00 35.32 106 GLN A C 1
ATOM 850 O O . GLN A 1 106 ? 31.448 64.811 64.880 1.00 36.90 106 GLN A O 1
ATOM 856 N N . GLY A 1 107 ? 30.243 62.940 64.570 1.00 35.00 107 GLY A N 1
ATOM 857 C CA . GLY A 1 107 ? 29.662 62.972 65.906 1.00 36.02 107 GLY A CA 1
ATOM 858 C C . GLY A 1 107 ? 28.742 64.148 66.187 1.00 36.29 107 GLY A C 1
ATOM 859 O O . GLY A 1 107 ? 28.471 64.458 67.351 1.00 37.66 107 GLY A O 1
ATOM 860 N N . LYS A 1 108 ? 28.259 64.809 65.136 1.00 35.08 108 LYS A N 1
ATOM 861 C CA . LYS A 1 108 ? 27.272 65.875 65.307 1.00 34.93 108 LYS A CA 1
ATOM 862 C C . LYS A 1 108 ? 25.935 65.301 65.789 1.00 33.67 108 LYS A C 1
ATOM 863 O O . LYS A 1 108 ? 25.696 64.092 65.679 1.00 34.05 108 LYS A O 1
ATOM 869 N N . LYS A 1 109 ? 25.079 66.162 66.335 1.00 32.25 109 LYS A N 1
ATOM 870 C CA . LYS A 1 109 ? 23.801 65.740 66.918 1.00 30.80 109 LYS A CA 1
ATOM 871 C C . LYS A 1 109 ? 22.692 66.752 66.617 1.00 28.62 109 LYS A C 1
ATOM 872 O O . LYS A 1 109 ? 22.962 67.838 66.105 1.00 27.61 109 LYS A O 1
ATOM 878 N N . GLY A 1 110 ? 21.451 66.382 66.920 1.00 27.46 110 GLY A N 1
ATOM 879 C CA . GLY A 1 110 ? 20.292 67.252 66.731 1.00 27.25 110 GLY A CA 1
ATOM 880 C C . GLY A 1 110 ? 20.208 67.870 65.348 1.00 27.73 110 GLY A C 1
ATOM 881 O O . GLY A 1 110 ? 20.388 67.185 64.339 1.00 27.00 110 GLY A O 1
ATOM 882 N N . GLU A 1 111 ? 19.965 69.178 65.304 1.00 27.26 111 GLU A N 1
ATOM 883 C CA . GLU A 1 111 ? 19.760 69.888 64.040 1.00 27.26 111 GLU A CA 1
ATOM 884 C C . GLU A 1 111 ? 20.992 69.942 63.130 1.00 25.84 111 GLU A C 1
ATOM 885 O O . GLU A 1 111 ? 20.862 70.129 61.919 1.00 26.77 111 GLU A O 1
ATOM 891 N N . ASP A 1 112 ? 22.182 69.770 63.695 1.00 26.39 112 ASP A N 1
ATOM 892 C CA . ASP A 1 112 ? 23.394 69.684 62.885 1.00 26.64 112 ASP A CA 1
ATOM 893 C C . ASP A 1 112 ? 23.370 68.429 62.000 1.00 26.55 112 ASP A C 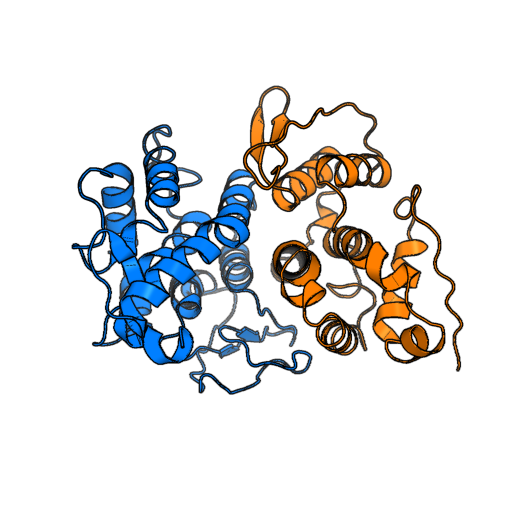1
ATOM 894 O O . ASP A 1 112 ? 24.104 68.340 61.016 1.00 25.74 112 ASP A O 1
ATOM 899 N N . VAL A 1 113 ? 22.521 67.470 62.370 1.00 24.71 113 VAL A N 1
ATOM 900 C CA . VAL A 1 113 ? 22.353 66.222 61.614 1.00 23.37 113 VAL A CA 1
ATOM 901 C C . VAL A 1 113 ? 21.104 66.302 60.753 1.00 22.84 113 VAL A C 1
ATOM 902 O O . VAL A 1 113 ? 21.141 66.040 59.543 1.00 22.38 113 VAL A O 1
ATOM 906 N N . LEU A 1 114 ? 20.002 66.661 61.399 1.00 21.94 114 LEU A N 1
ATOM 907 C CA . LEU A 1 114 ? 18.685 66.637 60.795 1.00 22.54 114 LEU A CA 1
ATOM 908 C C . LEU A 1 114 ? 18.544 67.734 59.734 1.00 22.96 114 LEU A C 1
ATOM 909 O O . LEU A 1 114 ? 17.799 67.577 58.767 1.00 21.42 114 LEU A O 1
ATOM 914 N N . GLY A 1 115 ? 19.280 68.829 59.917 1.00 23.59 115 GLY A N 1
ATOM 915 C CA . GLY A 1 115 ? 19.268 69.955 58.975 1.00 24.52 115 GLY A CA 1
ATOM 916 C C . GLY A 1 115 ? 19.303 69.548 57.514 1.00 24.25 115 GLY A C 1
ATOM 917 O O . GLY A 1 115 ? 18.465 69.980 56.723 1.00 25.28 115 GLY A O 1
ATOM 918 N N . SER A 1 116 ? 20.252 68.672 57.190 1.00 24.95 116 SER A N 1
ATOM 919 C CA A SER A 1 116 ? 20.484 68.192 55.826 0.50 24.81 116 SER A CA 1
ATOM 920 C CA B SER A 1 116 ? 20.473 68.211 55.819 0.50 24.55 116 SER A CA 1
ATOM 921 C C . SER A 1 116 ? 19.274 67.497 55.184 1.00 24.17 116 SER A C 1
ATOM 922 O O . SER A 1 116 ? 19.174 67.430 53.953 1.00 25.12 116 SER A O 1
ATOM 927 N N . VAL A 1 117 ? 18.364 66.973 56.011 1.00 23.24 117 VAL A N 1
ATOM 928 C CA . VAL A 1 117 ? 17.201 66.212 55.509 1.00 20.59 117 VAL A CA 1
ATOM 929 C C . VAL A 1 117 ? 15.813 66.753 55.854 1.00 18.77 117 VAL A C 1
ATOM 930 O O . VAL A 1 117 ? 14.818 66.220 55.380 1.00 18.12 117 VAL A O 1
ATOM 934 N N . ARG A 1 118 ? 15.729 67.811 56.662 1.00 19.06 118 ARG A N 1
ATOM 935 C CA . ARG A 1 118 ? 14.415 68.313 57.092 1.00 18.64 118 ARG A CA 1
ATOM 936 C C . ARG A 1 118 ? 13.440 68.618 55.950 1.00 18.06 118 ARG A C 1
ATOM 937 O O . ARG A 1 118 ? 12.278 68.234 56.021 1.00 18.05 118 ARG A O 1
ATOM 945 N N . ARG A 1 119 ? 13.905 69.294 54.904 1.00 19.56 119 ARG A N 1
ATOM 946 C CA . ARG A 1 119 ? 13.048 69.591 53.758 1.00 19.50 119 ARG A CA 1
ATOM 947 C C . ARG A 1 119 ? 12.522 68.302 53.112 1.00 18.01 119 ARG A C 1
ATOM 948 O O . ARG A 1 119 ? 11.341 68.191 52.817 1.00 17.27 119 ARG A O 1
ATOM 956 N N . ALA A 1 120 ? 13.402 67.327 52.938 1.00 16.86 120 ALA A N 1
ATOM 957 C CA . ALA A 1 120 ? 13.018 66.033 52.354 1.00 16.64 120 ALA A CA 1
ATOM 958 C C . ALA A 1 120 ? 12.033 65.271 53.249 1.00 16.46 120 ALA A C 1
ATOM 959 O O . ALA A 1 120 ? 11.077 64.673 52.753 1.00 15.55 120 ALA A O 1
ATOM 961 N N . LEU A 1 121 ? 12.240 65.303 54.569 1.00 16.14 121 LEU A N 1
ATOM 962 C CA . LEU A 1 121 ? 11.290 64.659 55.493 1.00 16.39 121 LEU A CA 1
ATOM 963 C C . LEU A 1 121 ? 9.933 65.362 55.478 1.00 17.39 121 LEU A C 1
ATOM 964 O O . LEU A 1 121 ? 8.874 64.721 55.504 1.00 17.34 121 LEU A O 1
ATOM 969 N N . THR A 1 122 ? 9.964 66.696 55.431 1.00 18.30 122 THR A N 1
ATOM 970 C CA . THR A 1 122 ? 8.741 67.468 55.292 1.00 19.94 122 THR A CA 1
ATOM 971 C C . THR A 1 122 ? 7.966 67.076 54.029 1.00 19.19 122 THR A C 1
ATOM 972 O O . THR A 1 122 ? 6.745 66.935 54.060 1.00 18.53 122 THR A O 1
ATOM 976 N N . HIS A 1 123 ? 8.679 66.876 52.929 1.00 19.15 123 HIS A N 1
ATOM 977 C CA . HIS A 1 123 ? 8.039 66.458 51.686 1.00 18.80 123 HIS A CA 1
ATOM 978 C C . HIS A 1 123 ? 7.337 65.121 51.796 1.00 18.24 123 HIS A C 1
ATOM 979 O O . HIS A 1 123 ? 6.196 64.979 51.359 1.00 18.85 123 HIS A O 1
ATOM 986 N N . ILE A 1 124 ? 7.982 64.144 52.425 1.00 18.41 124 ILE A N 1
ATOM 987 C CA . ILE A 1 124 ? 7.368 62.827 52.602 1.00 18.09 124 ILE A CA 1
ATOM 988 C C . ILE A 1 124 ? 6.127 62.910 53.481 1.00 18.13 124 ILE A C 1
ATOM 989 O O . ILE A 1 124 ? 5.076 62.352 53.148 1.00 18.73 124 ILE A O 1
ATOM 994 N N . ASP A 1 125 ? 6.267 63.624 54.600 1.00 19.57 125 ASP A N 1
ATOM 995 C CA . ASP A 1 125 ? 5.162 63.832 55.522 1.00 20.90 125 ASP A CA 1
ATOM 996 C C . ASP A 1 125 ? 3.989 64.501 54.825 1.00 21.68 125 ASP A C 1
ATOM 997 O O . ASP A 1 125 ? 2.872 63.994 54.878 1.00 21.17 125 ASP A O 1
ATOM 1002 N N . HIS A 1 126 ? 4.252 65.626 54.162 1.00 23.81 126 HIS A N 1
ATOM 1003 C CA . HIS A 1 126 ? 3.225 66.346 53.410 1.00 25.59 126 HIS A CA 1
ATOM 1004 C C . HIS A 1 126 ? 2.541 65.470 52.382 1.00 25.34 126 HIS A C 1
ATOM 1005 O O . HIS A 1 126 ? 1.316 65.464 52.308 1.00 26.67 126 HIS A O 1
ATOM 1012 N N . SER A 1 127 ? 3.316 64.689 51.620 1.00 25.61 127 SER A N 1
ATOM 1013 C CA A SER A 1 127 ? 2.748 63.770 50.627 0.50 25.89 127 SER A CA 1
ATOM 1014 C CA B SER A 1 127 ? 2.756 63.768 50.626 0.50 25.77 127 SER A CA 1
ATOM 1015 C C . SER A 1 127 ? 1.827 62.718 51.250 1.00 26.53 127 SER A C 1
ATOM 1016 O O . SER A 1 127 ? 0.764 62.396 50.697 1.00 26.98 127 SER A O 1
ATOM 1021 N N . LEU A 1 128 ? 2.227 62.177 52.397 1.00 26.70 128 LEU A N 1
ATOM 1022 C CA . LEU A 1 128 ? 1.408 61.206 53.108 1.00 27.80 128 LEU A CA 1
ATOM 1023 C C . LEU A 1 128 ? 0.120 61.825 53.656 1.00 31.06 128 LEU A C 1
ATOM 1024 O O . LEU A 1 128 ? -0.929 61.191 53.615 1.00 32.30 128 LEU A O 1
ATOM 1029 N N . SER A 1 129 ? 0.207 63.059 54.151 1.00 33.86 129 SER A N 1
ATOM 1030 C CA . SER A 1 129 ? -0.954 63.773 54.695 1.00 37.32 129 SER A CA 1
ATOM 1031 C C . SER A 1 129 ? -1.974 64.088 53.611 1.00 40.26 129 SER A C 1
ATOM 1032 O O . SER A 1 129 ? -3.176 63.920 53.818 1.00 42.19 129 SER A O 1
ATOM 1035 N N . ARG A 1 130 ? -1.482 64.549 52.464 1.00 44.09 130 ARG A N 1
ATOM 1036 C CA . ARG A 1 130 ? -2.332 65.039 51.376 1.00 47.38 130 ARG A CA 1
ATOM 1037 C C . ARG A 1 130 ? -3.098 63.919 50.679 1.00 49.42 130 ARG A C 1
ATOM 1038 O O . ARG A 1 130 ? -4.213 64.126 50.201 1.00 48.77 130 ARG A O 1
ATOM 1046 N N . GLN A 1 131 ? -2.491 62.740 50.617 1.00 52.21 131 GLN A N 1
ATOM 1047 C CA . GLN A 1 131 ? -3.205 61.539 50.207 1.00 55.94 131 GLN A CA 1
ATOM 1048 C C . GLN A 1 131 ? -3.952 60.976 51.411 1.00 56.57 131 GLN A C 1
ATOM 1049 O O . GLN A 1 131 ? -3.562 61.211 52.557 1.00 56.13 131 GLN A O 1
ATOM 1055 N N . ASN A 1 132 ? -5.036 60.252 51.156 1.00 58.12 132 ASN A N 1
ATOM 1056 C CA . ASN A 1 132 ? -5.816 59.664 52.239 1.00 59.27 132 ASN A CA 1
ATOM 1057 C C . ASN A 1 132 ? -5.302 58.267 52.589 1.00 58.02 132 ASN A C 1
ATOM 1058 O O . ASN A 1 132 ? -5.586 57.735 53.668 1.00 59.01 132 ASN A O 1
ATOM 1063 N N . CYS A 1 133 ? -4.525 57.695 51.670 1.00 55.21 133 CYS A N 1
ATOM 1064 C CA . CYS A 1 133 ? -3.969 56.348 51.814 1.00 50.83 133 CYS A CA 1
ATOM 1065 C C . CYS A 1 133 ? -2.728 56.309 52.719 1.00 44.27 133 CYS A C 1
ATOM 1066 O O . CYS A 1 133 ? -1.917 57.235 52.704 1.00 43.29 133 CYS A O 1
ATOM 1069 N N . PRO A 1 134 ? -2.577 55.226 53.505 1.00 39.87 134 PRO A N 1
ATOM 1070 C CA . PRO A 1 134 ? -1.501 55.093 54.496 1.00 36.72 134 PRO A CA 1
ATOM 1071 C C . PRO A 1 134 ? -0.113 54.843 53.900 1.00 34.19 134 PRO A C 1
ATOM 1072 O O . PRO A 1 134 ? 0.879 54.872 54.633 1.00 33.02 134 PRO A O 1
ATOM 1076 N N . PHE A 1 135 ? -0.043 54.593 52.593 1.00 30.84 135 PHE A N 1
ATOM 1077 C CA . PHE A 1 135 ? 1.233 54.302 51.951 1.00 28.56 135 PHE A CA 1
ATOM 1078 C C . PHE A 1 135 ? 1.549 55.243 50.786 1.00 27.43 135 PHE A C 1
ATOM 1079 O O . PHE A 1 135 ? 0.691 55.987 50.315 1.00 26.41 135 PHE A O 1
ATOM 1087 N N . LEU A 1 136 ? 2.796 55.202 50.330 1.00 26.55 136 LEU A N 1
ATOM 1088 C CA . LEU A 1 136 ? 3.338 56.229 49.450 1.00 26.03 136 LEU A CA 1
ATOM 1089 C C . LEU A 1 136 ? 2.732 56.288 48.056 1.00 27.43 136 LEU A C 1
ATOM 1090 O O . LEU A 1 136 ? 2.691 57.362 47.437 1.00 26.28 136 LEU A O 1
ATOM 1095 N N . ALA A 1 137 ? 2.290 55.133 47.569 1.00 27.44 137 ALA A N 1
ATOM 1096 C CA . ALA A 1 137 ? 1.782 55.004 46.208 1.00 29.44 137 ALA A CA 1
ATOM 1097 C C . ALA A 1 137 ? 0.417 54.341 46.181 1.00 31.73 137 ALA A C 1
ATOM 1098 O O . ALA A 1 137 ? -0.086 53.988 45.112 1.00 33.18 137 ALA A O 1
ATOM 1100 N N . GLY A 1 138 ? -0.193 54.190 47.354 1.00 33.11 138 GLY A N 1
ATOM 1101 C CA . GLY A 1 138 ? -1.516 53.582 47.430 1.00 35.36 138 GLY A CA 1
ATOM 1102 C C . GLY A 1 138 ? -1.878 53.022 48.787 1.00 36.79 138 GLY A C 1
ATOM 1103 O O . GLY A 1 138 ? -1.418 53.509 49.818 1.00 37.11 138 GLY A O 1
ATOM 1104 N N . GLU A 1 139 ? -2.681 51.963 48.764 1.00 37.94 139 GLU A N 1
ATOM 1105 C CA . GLU A 1 139 ? -3.455 51.532 49.926 1.00 38.23 139 GLU A CA 1
ATOM 1106 C C . GLU A 1 139 ? -2.802 50.416 50.744 1.00 36.96 139 GLU A C 1
ATOM 1107 O O . GLU A 1 139 ? -3.175 50.191 51.897 1.00 36.06 139 GLU A O 1
ATOM 1113 N N . THR A 1 140 ? -1.832 49.725 50.145 1.00 34.06 140 THR A N 1
ATOM 1114 C CA . THR A 1 140 ? -1.077 48.659 50.822 1.00 31.56 140 THR A CA 1
ATOM 1115 C C . THR A 1 140 ? 0.431 48.901 50.718 1.00 27.54 140 THR A C 1
ATOM 1116 O O . THR A 1 140 ? 0.883 49.572 49.787 1.00 29.46 140 THR A O 1
ATOM 1120 N N . GLU A 1 141 ? 1.201 48.361 51.669 1.00 24.73 141 GLU A N 1
ATOM 1121 C CA A GLU A 1 141 ? 2.658 48.531 51.650 0.50 23.28 141 GLU A CA 1
ATOM 1122 C CA B GLU A 1 141 ? 2.654 48.507 51.668 0.50 23.34 141 GLU A CA 1
ATOM 1123 C C . GLU A 1 141 ? 3.243 47.921 50.375 1.00 21.93 141 GLU A C 1
ATOM 1124 O O . GLU A 1 141 ? 3.034 46.753 50.079 1.00 21.84 141 GLU A O 1
ATOM 1135 N N . SER A 1 142 ? 3.952 48.742 49.601 1.00 19.10 142 SER A N 1
ATOM 1136 C CA . SER A 1 142 ? 4.490 48.281 48.316 1.00 17.42 142 SER A CA 1
ATOM 1137 C C . SER A 1 142 ? 5.965 48.654 48.106 1.00 15.59 142 SER A C 1
ATOM 1138 O O . SER A 1 142 ? 6.675 48.954 49.060 1.00 14.35 142 SER A O 1
ATOM 1141 N N . LEU A 1 143 ? 6.420 48.627 46.855 1.00 14.07 143 LEU A N 1
ATOM 1142 C CA . LEU A 1 143 ? 7.829 48.882 46.516 1.00 13.11 143 LEU A CA 1
ATOM 1143 C C . LEU A 1 143 ? 8.387 50.248 46.969 1.00 12.36 143 LEU A C 1
ATOM 1144 O O . LEU A 1 143 ? 9.514 50.331 47.503 1.00 11.90 143 LEU A O 1
ATOM 1149 N N . ALA A 1 144 ? 7.625 51.320 46.729 1.00 11.99 144 ALA A N 1
ATOM 1150 C CA . ALA A 1 144 ? 8.044 52.651 47.141 1.00 12.07 144 ALA A CA 1
ATOM 1151 C C . ALA A 1 144 ? 8.253 52.720 48.650 1.00 12.17 144 ALA A C 1
ATOM 1152 O O . ALA A 1 144 ? 9.258 53.259 49.112 1.00 11.63 144 ALA A O 1
ATOM 1154 N N . ASP A 1 145 ? 7.352 52.081 49.400 1.00 12.06 145 ASP A N 1
ATOM 1155 C CA . ASP A 1 145 ? 7.469 52.051 50.853 1.00 12.47 145 ASP A CA 1
ATOM 1156 C C . ASP A 1 145 ? 8.733 51.362 51.339 1.00 11.72 145 ASP A C 1
ATOM 1157 O O . ASP A 1 145 ? 9.391 51.865 52.229 1.00 12.32 145 ASP A O 1
ATOM 1162 N N . ILE A 1 146 ? 9.075 50.216 50.748 1.00 11.74 146 ILE A N 1
ATOM 1163 C CA . ILE A 1 146 ? 10.229 49.474 51.218 1.00 11.33 146 ILE A CA 1
ATOM 1164 C C . ILE A 1 146 ? 11.530 50.196 50.876 1.00 11.08 146 ILE A C 1
ATOM 1165 O O . ILE A 1 146 ? 12.430 50.265 51.701 1.00 10.13 146 ILE A O 1
ATOM 1170 N N . VAL A 1 147 ? 11.614 50.759 49.669 1.00 10.89 147 VAL A N 1
ATOM 1171 C CA . VAL A 1 147 ? 12.801 51.489 49.265 1.00 11.06 147 VAL A CA 1
ATOM 1172 C C . VAL A 1 147 ? 13.014 52.717 50.157 1.00 10.98 147 VAL A C 1
ATOM 1173 O O . VAL A 1 147 ? 14.129 52.914 50.663 1.00 11.06 147 VAL A O 1
ATOM 1177 N N . LEU A 1 148 ? 11.960 53.504 50.367 1.00 11.01 148 LEU A N 1
ATOM 1178 C CA A LEU A 1 148 ? 12.060 54.720 51.186 0.50 11.55 148 LEU A CA 1
ATOM 1179 C CA B LEU A 1 148 ? 12.054 54.718 51.180 0.50 11.41 148 LEU A CA 1
ATOM 1180 C C . LEU A 1 148 ? 12.297 54.398 52.659 1.00 11.54 148 LEU A C 1
ATOM 1181 O O . LEU A 1 148 ? 13.122 55.033 53.311 1.00 11.60 148 LEU A O 1
ATOM 1190 N N . TRP A 1 149 ? 11.585 53.406 53.179 1.00 11.94 149 TRP A N 1
ATOM 1191 C CA . TRP A 1 149 ? 11.826 52.949 54.543 1.00 12.44 149 TRP A CA 1
ATOM 1192 C C . TRP A 1 149 ? 13.262 52.531 54.704 1.00 12.27 149 TRP A C 1
ATOM 1193 O O . TRP A 1 149 ? 13.931 52.932 55.663 1.00 11.61 149 TRP A O 1
ATOM 1204 N N . GLY A 1 150 ? 13.763 51.734 53.756 1.00 12.39 150 GLY A N 1
ATOM 1205 C CA . GLY A 1 150 ? 15.143 51.260 53.821 1.00 12.61 150 GLY A CA 1
ATOM 1206 C C . GLY A 1 150 ? 16.209 52.349 53.839 1.00 13.21 150 GLY A C 1
ATOM 1207 O O . GLY A 1 150 ? 17.221 52.228 54.548 1.00 13.84 150 GLY A O 1
ATOM 1208 N N . ALA A 1 151 ? 15.984 53.421 53.077 1.00 12.79 151 ALA A N 1
ATOM 1209 C CA . ALA A 1 151 ? 16.911 54.545 53.067 1.00 12.49 151 ALA A CA 1
ATOM 1210 C C . ALA A 1 151 ? 16.870 55.280 54.405 1.00 12.31 151 ALA A C 1
ATOM 1211 O O . ALA A 1 151 ? 17.898 55.630 54.961 1.00 12.47 151 ALA A O 1
ATOM 1213 N N . LEU A 1 152 ? 15.666 55.487 54.913 1.00 12.40 152 LEU A N 1
ATOM 1214 C CA . LEU A 1 152 ? 15.478 56.333 56.085 1.00 12.42 152 LEU A CA 1
ATOM 1215 C C . LEU A 1 152 ? 15.792 55.610 57.360 1.00 12.32 152 LEU A C 1
ATOM 1216 O O . LEU A 1 152 ? 16.177 56.235 58.340 1.00 12.03 152 LEU A O 1
ATOM 1221 N N . TYR A 1 153 ? 15.593 54.300 57.367 1.00 13.17 153 TYR A N 1
ATOM 1222 C CA . TYR A 1 153 ? 15.651 53.561 58.618 1.00 13.19 153 TYR A CA 1
ATOM 1223 C C . TYR A 1 153 ? 16.861 53.866 59.512 1.00 13.65 153 TYR A C 1
ATOM 1224 O O . TYR A 1 153 ? 16.660 54.088 60.707 1.00 13.81 153 TYR A O 1
ATOM 1233 N N . PRO A 1 154 ? 18.105 53.869 58.960 1.00 13.99 154 PRO A N 1
ATOM 1234 C CA . PRO A 1 154 ? 19.257 54.074 59.838 1.00 14.64 154 PRO A CA 1
ATOM 1235 C C . PRO A 1 154 ? 19.204 55.375 60.638 1.00 14.77 154 PRO A C 1
ATOM 1236 O O . PRO A 1 154 ? 19.687 55.414 61.778 1.00 15.33 154 PRO A O 1
ATOM 1240 N N . LEU A 1 155 ? 18.606 56.408 60.052 1.00 14.51 155 LEU A N 1
ATOM 1241 C CA . LEU A 1 155 ? 18.411 57.687 60.751 1.00 14.26 155 LEU A CA 1
ATOM 1242 C C . LEU A 1 155 ? 17.218 57.633 61.697 1.00 14.64 155 LEU A C 1
ATOM 1243 O O . LEU A 1 155 ? 17.359 57.870 62.908 1.00 14.23 155 LEU A O 1
ATOM 1248 N N . LEU A 1 156 ? 16.054 57.319 61.137 1.00 14.56 156 LEU A N 1
ATOM 1249 C CA . LEU A 1 156 ? 14.777 57.398 61.849 1.00 14.94 156 LEU A CA 1
ATOM 1250 C C . LEU A 1 156 ? 14.546 56.327 62.925 1.00 15.20 156 LEU A C 1
ATOM 1251 O O . LEU A 1 156 ? 13.610 56.453 63.723 1.00 14.83 156 LEU A O 1
ATOM 1256 N N . GLN A 1 157 ? 15.394 55.296 62.949 1.00 15.38 157 GLN A N 1
ATOM 1257 C CA . GLN A 1 157 ? 15.279 54.227 63.953 1.00 16.31 157 GLN A CA 1
ATOM 1258 C C . GLN A 1 157 ? 15.588 54.714 65.375 1.00 16.94 157 GLN A C 1
ATOM 1259 O O . GLN A 1 157 ? 15.181 54.083 66.345 1.00 17.95 157 GLN A O 1
ATOM 1265 N N . ASP A 1 158 ? 16.341 55.807 65.487 1.00 17.63 158 ASP A N 1
ATOM 1266 C CA . ASP A 1 158 ? 16.547 56.466 66.769 1.00 17.78 158 ASP A CA 1
ATOM 1267 C C . ASP A 1 158 ? 15.487 57.554 66.886 1.00 17.51 158 ASP A C 1
ATOM 1268 O O . ASP A 1 158 ? 15.519 58.500 66.113 1.00 16.94 158 ASP A O 1
ATOM 1273 N N . PRO A 1 159 ? 14.527 57.416 67.836 1.00 17.54 159 PRO A N 1
ATOM 1274 C CA . PRO A 1 159 ? 13.382 58.346 67.969 1.00 17.85 159 PRO A CA 1
ATOM 1275 C C . PRO A 1 159 ? 13.782 59.825 68.072 1.00 18.20 159 PRO A C 1
ATOM 1276 O O . PRO A 1 159 ? 12.990 60.706 67.740 1.00 18.49 159 PRO A O 1
ATOM 1280 N N . ALA A 1 160 ? 15.011 60.072 68.497 1.00 18.76 160 ALA A N 1
ATOM 1281 C CA . ALA A 1 160 ? 15.536 61.435 68.607 1.00 19.73 160 ALA A CA 1
ATOM 1282 C C . ALA A 1 160 ? 15.693 62.095 67.242 1.00 20.21 160 ALA A C 1
ATOM 1283 O O . ALA A 1 160 ? 15.727 63.319 67.155 1.00 20.81 160 ALA A O 1
ATOM 1285 N N . TYR A 1 161 ? 15.783 61.286 66.183 1.00 20.51 161 TYR A N 1
ATOM 1286 C CA . TYR A 1 161 ? 15.956 61.797 64.816 1.00 21.78 161 TYR A CA 1
ATOM 1287 C C . TYR A 1 161 ? 14.735 61.628 63.936 1.00 22.33 161 TYR A C 1
ATOM 1288 O O . TYR A 1 161 ? 14.818 61.764 62.714 1.00 22.78 161 TYR A O 1
ATOM 1297 N N . LEU A 1 162 ? 13.605 61.329 64.567 1.00 24.47 162 LEU A N 1
ATOM 1298 C CA . LEU A 1 162 ? 12.324 61.222 63.887 1.00 26.39 162 LEU A CA 1
ATOM 1299 C C . LEU A 1 162 ? 11.430 62.377 64.382 1.00 27.91 162 LEU A C 1
ATOM 1300 O O . LEU A 1 162 ? 10.790 62.274 65.434 1.00 28.00 162 LEU A O 1
ATOM 1305 N N . PRO A 1 163 ? 11.409 63.498 63.635 1.00 27.99 163 PRO A N 1
ATOM 1306 C CA . PRO A 1 163 ? 10.796 64.729 64.139 1.00 29.02 163 PRO A CA 1
ATOM 1307 C C . PRO A 1 163 ? 9.318 64.563 64.484 1.00 29.75 163 PRO A C 1
ATOM 1308 O O . PRO A 1 163 ? 8.525 64.111 63.649 1.00 28.39 163 PRO A O 1
ATOM 1312 N N . GLU A 1 164 ? 8.988 64.921 65.727 1.00 31.49 164 GLU A N 1
ATOM 1313 C CA . GLU A 1 164 ? 7.677 64.721 66.346 1.00 32.75 164 GLU A CA 1
ATOM 1314 C C . GLU A 1 164 ? 6.512 65.319 65.557 1.00 31.35 164 GLU A C 1
ATOM 1315 O O . GLU A 1 164 ? 5.442 64.715 65.475 1.00 31.07 164 GLU A O 1
ATOM 1321 N N . GLU A 1 165 ? 6.729 66.501 64.980 1.00 30.51 165 GLU A N 1
ATOM 1322 C CA . GLU A 1 165 ? 5.676 67.235 64.265 1.00 29.40 165 GLU A CA 1
ATOM 1323 C C . GLU A 1 165 ? 5.257 66.579 62.946 1.00 28.42 165 GLU A C 1
ATOM 1324 O O . GLU A 1 165 ? 4.177 66.865 62.416 1.00 27.68 165 GLU A O 1
ATOM 1330 N N . LEU A 1 166 ? 6.114 65.701 62.429 1.00 27.34 166 LEU A N 1
ATOM 1331 C CA . LEU A 1 166 ? 5.848 65.016 61.170 1.00 25.29 166 LEU A CA 1
ATOM 1332 C C . LEU A 1 166 ? 5.070 63.748 61.474 1.00 25.14 166 LEU A C 1
ATOM 1333 O O . LEU A 1 166 ? 5.625 62.647 61.442 1.00 25.37 166 LEU A O 1
ATOM 1338 N N . SER A 1 167 ? 3.780 63.909 61.760 1.00 24.13 167 SER A N 1
ATOM 1339 C CA . SER A 1 167 ? 2.982 62.808 62.305 1.00 22.93 167 SER A CA 1
ATOM 1340 C C . SER A 1 167 ? 2.599 61.748 61.270 1.00 21.33 167 SER A C 1
ATOM 1341 O O . SER A 1 167 ? 2.446 60.579 61.617 1.00 20.59 167 SER A O 1
ATOM 1344 N N . ALA A 1 168 ? 2.479 62.157 60.024 1.00 21.53 168 ALA A N 1
ATOM 1345 C CA . ALA A 1 168 ? 2.128 61.233 58.959 1.00 21.38 168 ALA A CA 1
ATOM 1346 C C . ALA A 1 168 ? 3.280 60.319 58.661 1.00 20.74 168 ALA A C 1
ATOM 1347 O O . ALA A 1 168 ? 3.125 59.159 58.507 1.00 19.98 168 ALA A O 1
ATOM 1349 N N . LEU A 1 169 ? 4.438 60.931 58.592 1.00 20.62 169 LEU A N 1
ATOM 1350 C CA . LEU A 1 169 ? 5.660 60.215 58.367 1.00 20.60 169 LEU A CA 1
ATOM 1351 C C . LEU A 1 169 ? 5.911 59.261 59.514 1.00 20.33 169 LEU A C 1
ATOM 1352 O O . LEU A 1 169 ? 6.186 58.143 59.284 1.00 19.66 169 LEU A O 1
ATOM 1357 N N . HIS A 1 170 ? 5.733 59.742 60.745 1.00 19.26 170 HIS A N 1
ATOM 1358 C CA . HIS A 1 170 ? 5.867 58.918 61.945 1.00 19.33 170 HIS A CA 1
ATOM 1359 C C . HIS A 1 170 ? 5.014 57.682 61.920 1.00 19.22 170 HIS A C 1
ATOM 1360 O O . HIS A 1 170 ? 5.513 56.572 62.100 1.00 19.28 170 HIS A O 1
ATOM 1367 N N . SER A 1 171 ? 3.717 57.851 61.696 1.00 18.67 171 SER A N 1
ATOM 1368 C CA . SER A 1 171 ? 2.813 56.714 61.637 1.00 18.82 171 SER A CA 1
ATOM 1369 C C . SER A 1 171 ? 3.149 55.706 60.521 1.00 18.13 171 SER A C 1
ATOM 1370 O O . SER A 1 171 ? 3.074 54.491 60.732 1.00 17.09 171 SER A O 1
ATOM 1373 N N . TRP A 1 172 ? 3.520 56.218 59.346 1.00 17.52 172 TRP A N 1
ATOM 1374 C CA . TRP A 1 172 ? 3.937 55.375 58.214 1.00 17.10 172 TRP A CA 1
ATOM 1375 C C . TRP A 1 172 ? 5.162 54.572 58.552 1.00 17.36 172 TRP A C 1
ATOM 1376 O O . TRP A 1 172 ? 5.220 53.356 58.299 1.00 17.34 172 TRP A O 1
ATOM 1387 N N . PHE A 1 173 ? 6.134 55.247 59.155 1.00 17.08 173 PHE A N 1
ATOM 1388 C CA . PHE A 1 173 ? 7.408 54.641 59.480 1.00 17.35 173 PHE A CA 1
ATOM 1389 C C . PHE A 1 173 ? 7.235 53.547 60.519 1.00 18.35 173 PHE A C 1
ATOM 1390 O O . PHE A 1 173 ? 7.809 52.468 60.377 1.00 18.78 173 PHE A O 1
ATOM 1398 N N . GLN A 1 174 ? 6.419 53.826 61.535 1.00 18.96 174 GLN A N 1
ATOM 1399 C CA . GLN A 1 174 ? 6.063 52.823 62.548 1.00 20.36 174 GLN A CA 1
ATOM 1400 C C . GLN A 1 174 ? 5.380 51.579 61.962 1.00 19.72 174 GLN A C 1
ATOM 1401 O O . GLN A 1 174 ? 5.748 50.447 62.316 1.00 20.08 174 GLN A O 1
ATOM 1407 N N . THR A 1 175 ? 4.414 51.777 61.085 1.00 20.16 175 THR A N 1
ATOM 1408 C CA . THR A 1 175 ? 3.707 50.696 60.467 1.00 20.74 175 THR A CA 1
ATOM 1409 C C . THR A 1 175 ? 4.731 49.843 59.689 1.00 20.40 175 THR A C 1
ATOM 1410 O O . THR A 1 175 ? 4.661 48.664 59.759 1.00 20.04 175 THR A O 1
ATOM 1414 N N . LEU A 1 176 ? 5.641 50.450 58.931 1.00 20.00 176 LEU A N 1
ATOM 1415 C CA . LEU A 1 176 ? 6.642 49.674 58.217 1.00 20.00 176 LEU A CA 1
ATOM 1416 C C . LEU A 1 176 ? 7.680 48.953 59.085 1.00 20.00 176 LEU A C 1
ATOM 1417 O O . LEU A 1 176 ? 7.920 47.813 58.940 1.00 20.00 176 LEU A O 1
ATOM 1422 N N . SER A 1 177 ? 8.202 49.654 60.057 1.00 17.75 177 SER A N 1
ATOM 1423 C CA . SER A 1 177 ? 9.218 49.100 60.885 1.00 17.70 177 SER A CA 1
ATOM 1424 C C . SER A 1 177 ? 8.764 47.899 61.695 1.00 17.95 177 SER A C 1
ATOM 1425 O O . SER A 1 177 ? 9.573 47.161 62.088 1.00 19.33 177 SER A O 1
ATOM 1428 N N . THR A 1 178 ? 7.479 47.798 61.982 1.00 17.83 178 THR A N 1
ATOM 1429 C CA A THR A 1 178 ? 6.935 46.717 62.814 0.50 18.36 178 THR A CA 1
ATOM 1430 C CA B THR A 1 178 ? 6.938 46.712 62.812 0.50 18.52 178 THR A CA 1
ATOM 1431 C C . THR A 1 178 ? 6.686 45.430 62.029 1.00 18.71 178 THR A C 1
ATOM 1432 O O . THR A 1 178 ? 6.478 44.369 62.619 1.00 19.85 178 THR A O 1
ATOM 1439 N N . GLN A 1 179 ? 6.706 45.521 60.704 1.00 18.18 179 GLN A N 1
ATOM 1440 C CA . GLN A 1 179 ? 6.525 44.327 59.883 1.00 17.98 179 GLN A CA 1
ATOM 1441 C C . GLN A 1 179 ? 7.727 43.395 60.086 1.00 16.53 179 GLN A C 1
ATOM 1442 O O . GLN A 1 179 ? 8.886 43.846 60.141 1.00 15.27 179 GLN A O 1
ATOM 1448 N N . GLU A 1 180 ? 7.447 42.096 60.208 1.00 16.30 180 GLU A N 1
ATOM 1449 C CA . GLU A 1 180 ? 8.491 41.115 60.523 1.00 16.12 180 GLU A CA 1
ATOM 1450 C C . GLU A 1 180 ? 9.688 41.144 59.544 1.00 15.48 180 GLU A C 1
ATOM 1451 O O . GLU A 1 180 ? 10.849 41.096 59.971 1.00 14.97 180 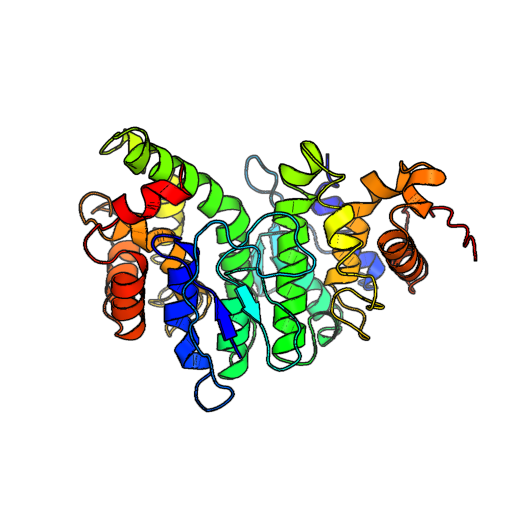GLU A O 1
ATOM 1457 N N . PRO A 1 181 ? 9.426 41.238 58.225 1.00 14.17 181 PRO A N 1
ATOM 1458 C CA . PRO A 1 181 ? 10.604 41.290 57.361 1.00 13.81 181 PRO A CA 1
ATOM 1459 C C . PRO A 1 181 ? 11.450 42.561 57.564 1.00 13.51 181 PRO A C 1
ATOM 1460 O O . PRO A 1 181 ? 12.670 42.533 57.373 1.00 12.67 181 PRO A O 1
ATOM 1464 N N . CYS A 1 182 ? 10.824 43.661 57.969 1.00 12.81 182 CYS A N 1
ATOM 1465 C CA . CYS A 1 182 ? 11.577 44.889 58.219 1.00 12.94 182 CYS A CA 1
ATOM 1466 C C . CYS A 1 182 ? 12.426 44.782 59.500 1.00 12.78 182 CYS A C 1
ATOM 1467 O O . CYS A 1 182 ? 13.563 45.200 59.519 1.00 11.94 182 CYS A O 1
ATOM 1470 N N . GLN A 1 183 ? 11.849 44.196 60.541 1.00 13.69 183 GLN A N 1
ATOM 1471 C CA . GLN A 1 183 ? 12.532 44.008 61.817 1.00 14.17 183 GLN A CA 1
ATOM 1472 C C . GLN A 1 183 ? 13.770 43.133 61.639 1.00 13.61 183 GLN A C 1
ATOM 1473 O O . GLN A 1 183 ? 14.855 43.454 62.138 1.00 14.45 183 GLN A O 1
ATOM 1479 N N . ARG A 1 184 ? 13.602 42.036 60.896 1.00 13.07 184 ARG A N 1
ATOM 1480 C CA . ARG A 1 184 ? 14.678 41.106 60.631 1.00 13.20 184 ARG A CA 1
ATOM 1481 C C . ARG A 1 184 ? 15.763 41.785 59.825 1.00 12.09 184 ARG A C 1
ATOM 1482 O O . ARG A 1 184 ? 16.929 41.614 60.108 1.00 12.04 184 ARG A O 1
ATOM 1490 N N . ALA A 1 185 ? 15.369 42.555 58.803 1.00 11.70 185 ALA A N 1
ATOM 1491 C CA . ALA A 1 185 ? 16.369 43.258 57.982 1.00 11.49 185 ALA A CA 1
ATOM 1492 C C . ALA A 1 185 ? 17.166 44.227 58.848 1.00 11.66 185 ALA A C 1
ATOM 1493 O O . ALA A 1 185 ? 18.391 44.255 58.772 1.00 12.15 185 ALA A O 1
ATOM 1495 N N . ALA A 1 186 ? 16.477 44.972 59.709 1.00 11.77 186 ALA A N 1
ATOM 1496 C CA . ALA A 1 186 ? 17.130 45.911 60.634 1.00 12.68 186 ALA A CA 1
ATOM 1497 C C . ALA A 1 186 ? 18.132 45.209 61.558 1.00 12.89 186 ALA A C 1
ATOM 1498 O O . ALA A 1 186 ? 19.265 45.663 61.733 1.00 13.53 186 ALA A O 1
ATOM 1500 N N . GLN A 1 187 ? 17.706 44.092 62.138 1.00 12.80 187 GLN A N 1
ATOM 1501 C CA . GLN A 1 187 ? 18.580 43.314 63.014 1.00 13.18 187 GLN A CA 1
ATOM 1502 C C . GLN A 1 187 ? 19.790 42.757 62.282 1.00 13.46 187 GLN A C 1
ATOM 1503 O O . GLN A 1 187 ? 20.870 42.728 62.833 1.00 13.60 187 GLN A O 1
ATOM 1509 N N . THR A 1 188 ? 19.609 42.335 61.033 1.00 12.54 188 THR A N 1
ATOM 1510 C CA . THR A 1 188 ? 20.700 41.782 60.249 1.00 12.68 188 THR A CA 1
ATOM 1511 C C . THR A 1 188 ? 21.766 42.829 59.892 1.00 12.56 188 THR A C 1
ATOM 1512 O O . THR A 1 188 ? 22.961 42.558 60.004 1.00 12.89 188 THR A O 1
ATOM 1516 N N . VAL A 1 189 ? 21.332 44.022 59.492 1.00 12.22 189 VAL A N 1
ATOM 1517 C CA . VAL A 1 189 ? 22.236 45.014 58.910 1.00 12.54 189 VAL A CA 1
ATOM 1518 C C . VAL A 1 189 ? 22.920 45.838 60.002 1.00 12.22 189 VAL A C 1
ATOM 1519 O O . VAL A 1 189 ? 24.140 46.036 59.974 1.00 13.25 189 VAL A O 1
ATOM 1523 N N . LEU A 1 190 ? 22.134 46.286 60.971 1.00 12.23 190 LEU A N 1
ATOM 1524 C CA . LEU A 1 190 ? 22.617 47.177 62.029 1.00 12.58 190 LEU A CA 1
ATOM 1525 C C . LEU A 1 190 ? 23.049 46.438 63.299 1.00 12.39 190 LEU A C 1
ATOM 1526 O O . LEU A 1 190 ? 23.830 46.974 64.091 1.00 12.41 190 LEU A O 1
ATOM 1531 N N . LYS A 1 191 ? 22.515 45.228 63.489 1.00 12.63 191 LYS A N 1
ATOM 1532 C CA . LYS A 1 191 ? 22.830 44.390 64.654 1.00 13.27 191 LYS A CA 1
ATOM 1533 C C . LYS A 1 191 ? 22.627 45.207 65.935 1.00 12.95 191 LYS A C 1
ATOM 1534 O O . LYS A 1 191 ? 21.583 45.824 66.089 1.00 13.41 191 LYS A O 1
ATOM 1540 N N . GLN A 1 192 ? 23.607 45.241 66.837 1.00 12.88 192 GLN A N 1
ATOM 1541 C CA . GLN A 1 192 ? 23.431 45.973 68.098 1.00 13.21 192 GLN A CA 1
ATOM 1542 C C . GLN A 1 192 ? 23.893 47.439 68.040 1.00 13.30 192 GLN A C 1
ATOM 1543 O O . GLN A 1 192 ? 23.737 48.176 68.997 1.00 12.98 192 GLN A O 1
ATOM 1549 N N . GLN A 1 193 ? 24.450 47.864 66.914 1.00 14.97 193 GLN A N 1
ATOM 1550 C CA . GLN A 1 193 ? 25.109 49.165 66.856 1.00 15.30 193 GLN A CA 1
ATOM 1551 C C . GLN A 1 193 ? 24.229 50.333 66.416 1.00 16.09 193 GLN A C 1
ATOM 1552 O O . GLN A 1 193 ? 24.662 51.482 66.466 1.00 15.67 193 GLN A O 1
ATOM 1558 N N . GLY A 1 194 ? 22.990 50.052 66.014 1.00 16.17 194 GLY A N 1
ATOM 1559 C CA . GLY A 1 194 ? 22.154 51.099 65.431 1.00 15.85 194 GLY A CA 1
ATOM 1560 C C . GLY A 1 194 ? 22.865 51.802 64.280 1.00 16.22 194 GLY A C 1
ATOM 1561 O O . GLY A 1 194 ? 23.543 51.154 63.475 1.00 16.30 194 GLY A O 1
ATOM 1562 N N . VAL A 1 195 ? 22.737 53.122 64.229 1.00 16.61 195 VAL A N 1
ATOM 1563 C CA . VAL A 1 195 ? 23.282 53.898 63.160 1.00 16.65 195 VAL A CA 1
ATOM 1564 C C . VAL A 1 195 ? 24.815 53.752 63.091 1.00 17.04 195 VAL A C 1
ATOM 1565 O O . VAL A 1 195 ? 25.401 53.919 62.088 1.00 17.63 195 VAL A O 1
ATOM 1569 N N . LEU A 1 196 ? 25.453 53.462 64.186 1.00 17.15 196 LEU A N 1
ATOM 1570 C CA . LEU A 1 196 ? 26.929 53.360 64.211 1.00 17.43 196 LEU A CA 1
ATOM 1571 C C . LEU A 1 196 ? 27.516 52.201 63.393 1.00 18.27 196 LEU A C 1
ATOM 1572 O O . LEU A 1 196 ? 28.720 52.173 63.120 1.00 19.60 196 LEU A O 1
ATOM 1577 N N . ALA A 1 197 ? 26.661 51.250 63.020 1.00 18.04 197 ALA A N 1
ATOM 1578 C CA . ALA A 1 197 ? 27.015 50.122 62.161 1.00 19.26 197 ALA A CA 1
ATOM 1579 C C . ALA A 1 197 ? 27.486 50.625 60.806 1.00 19.88 197 ALA A C 1
ATOM 1580 O O . ALA A 1 197 ? 28.331 50.007 60.168 1.00 20.60 197 ALA A O 1
ATOM 1582 N N . LEU A 1 198 ? 26.930 51.740 60.379 1.00 20.86 198 LEU A N 1
ATOM 1583 C CA . LEU A 1 198 ? 27.285 52.375 59.114 1.00 22.94 198 LEU A CA 1
ATOM 1584 C C . LEU A 1 198 ? 28.668 52.945 59.036 1.00 25.68 198 LEU A C 1
ATOM 1585 O O . LEU A 1 198 ? 29.130 53.232 57.995 1.00 25.63 198 LEU A O 1
ATOM 1590 N N . ARG A 1 199 ? 29.298 53.189 60.162 1.00 28.58 199 ARG A N 1
ATOM 1591 C CA . ARG A 1 199 ? 30.534 53.979 60.170 1.00 33.00 199 ARG A CA 1
ATOM 1592 C C . ARG A 1 199 ? 31.634 53.577 59.163 1.00 34.08 199 ARG A C 1
ATOM 1593 O O . ARG A 1 199 ? 32.198 54.459 58.519 1.00 36.16 199 ARG A O 1
ATOM 1601 N N . PRO A 1 200 ? 31.922 52.265 58.997 1.00 36.38 200 PRO A N 1
ATOM 1602 C CA . PRO A 1 200 ? 32.938 51.936 57.986 1.00 37.66 200 PRO A CA 1
ATOM 1603 C C . PRO A 1 200 ? 32.530 52.344 56.566 1.00 39.55 200 PRO A C 1
ATOM 1604 O O . PRO A 1 200 ? 33.363 52.858 55.811 1.00 41.14 200 PRO A O 1
ATOM 1608 N N . TYR A 1 201 ? 31.257 52.132 56.229 1.00 39.05 201 TYR A N 1
ATOM 1609 C CA . TYR A 1 201 ? 30.705 52.441 54.909 1.00 39.86 201 TYR A CA 1
ATOM 1610 C C . TYR A 1 201 ? 30.656 53.945 54.609 1.00 41.75 201 TYR A C 1
ATOM 1611 O O . TYR A 1 201 ? 30.999 54.370 53.504 1.00 43.37 201 TYR A O 1
ATOM 1620 N N . LEU A 1 202 ? 30.275 54.755 55.595 1.00 42.29 202 LEU A N 1
ATOM 1621 C CA . LEU A 1 202 ? 30.056 56.204 55.458 1.00 43.46 202 LEU A CA 1
ATOM 1622 C C . LEU A 1 202 ? 31.345 56.905 55.341 1.00 46.63 202 LEU A C 1
ATOM 1623 O O . LEU A 1 202 ? 31.459 57.877 54.662 1.00 46.72 202 LEU A O 1
ATOM 1628 N N . GLN A 1 203 ? 32.275 56.370 56.088 1.00 50.74 203 GLN A N 1
ATOM 1629 C CA . GLN A 1 203 ? 33.684 56.550 55.926 1.00 53.75 203 GLN A CA 1
ATOM 1630 C C . GLN A 1 203 ? 34.446 56.808 57.202 1.00 55.18 203 GLN A C 1
ATOM 1631 O O . GLN A 1 203 ? 34.493 55.986 58.100 1.00 59.25 203 GLN A O 1
ATOM 1637 N N . GLY B 2 1 ? 27.932 70.235 30.705 1.00 33.69 -1 GLY B N 1
ATOM 1638 C CA . GLY B 2 1 ? 26.911 69.436 31.438 1.00 32.03 -1 GLY B CA 1
ATOM 1639 C C . GLY B 2 1 ? 25.965 68.660 30.537 1.00 31.04 -1 GLY B C 1
ATOM 1640 O O . GLY B 2 1 ? 26.040 68.729 29.300 1.00 30.48 -1 GLY B O 1
ATOM 1641 N N . HIS B 2 2 ? 25.061 67.916 31.170 1.00 30.28 0 HIS B N 1
ATOM 1642 C CA . HIS B 2 2 ? 24.109 67.098 30.435 1.00 27.01 0 HIS B CA 1
ATOM 1643 C C . HIS B 2 2 ? 23.026 67.920 29.788 1.00 25.15 0 HIS B C 1
ATOM 1644 O O . HIS B 2 2 ? 22.720 69.031 30.243 1.00 24.12 0 HIS B O 1
ATOM 1651 N N . MET B 2 3 ? 22.479 67.391 28.690 1.00 20.81 1 MET B N 1
ATOM 1652 C CA . MET B 2 3 ? 21.235 67.873 28.098 1.00 19.14 1 MET B CA 1
ATOM 1653 C C . MET B 2 3 ? 20.265 68.288 29.186 1.00 18.35 1 MET B C 1
ATOM 1654 O O . MET B 2 3 ? 20.044 67.531 30.144 1.00 18.36 1 MET B O 1
ATOM 1659 N N . ALA B 2 4 ? 19.658 69.461 29.022 1.00 16.24 2 ALA B N 1
ATOM 1660 C CA . ALA B 2 4 ? 18.542 69.865 29.879 1.00 15.35 2 ALA B CA 1
ATOM 1661 C C . ALA B 2 4 ? 17.421 68.844 29.688 1.00 14.56 2 ALA B C 1
ATOM 1662 O O . ALA B 2 4 ? 17.208 68.307 28.578 1.00 12.87 2 ALA B O 1
ATOM 1664 N N . ALA B 2 5 ? 16.714 68.559 30.773 1.00 14.57 3 ALA B N 1
ATOM 1665 C CA . ALA B 2 5 ? 15.701 67.513 30.734 1.00 14.18 3 ALA B CA 1
ATOM 1666 C C . ALA B 2 5 ? 14.548 67.785 29.744 1.00 13.75 3 ALA B C 1
ATOM 1667 O O . ALA B 2 5 ? 14.085 66.852 29.103 1.00 13.58 3 ALA B O 1
ATOM 1669 N N . ALA B 2 6 ? 14.127 69.044 29.595 1.00 13.73 4 ALA B N 1
ATOM 1670 C CA . ALA B 2 6 ? 13.065 69.400 28.640 1.00 14.06 4 ALA B CA 1
ATOM 1671 C C . ALA B 2 6 ? 13.515 69.144 27.210 1.00 13.64 4 ALA B C 1
ATOM 1672 O O . ALA B 2 6 ? 12.718 68.717 26.378 1.00 14.34 4 ALA B O 1
ATOM 1674 N N . ALA B 2 7 ? 14.803 69.382 26.938 1.00 13.64 5 ALA B N 1
ATOM 1675 C CA . ALA B 2 7 ? 15.387 69.114 25.627 1.00 12.75 5 ALA B CA 1
ATOM 1676 C C . ALA B 2 7 ? 15.456 67.615 25.377 1.00 12.05 5 ALA B C 1
ATOM 1677 O O . ALA B 2 7 ? 15.109 67.139 24.290 1.00 11.28 5 ALA B O 1
ATOM 1679 N N . GLU B 2 8 ? 15.889 66.861 26.385 1.00 11.27 6 GLU B N 1
ATOM 1680 C CA . GLU B 2 8 ? 15.974 65.420 26.224 1.00 10.93 6 GLU B CA 1
ATOM 1681 C C . GLU B 2 8 ? 14.591 64.782 26.017 1.00 10.81 6 GLU B C 1
ATOM 1682 O O . GLU B 2 8 ? 14.446 63.852 25.208 1.00 10.87 6 GLU B O 1
ATOM 1688 N N . LEU B 2 9 ? 13.601 65.265 26.769 1.00 11.38 7 LEU B N 1
ATOM 1689 C CA . LEU B 2 9 ? 12.228 64.739 26.660 1.00 10.98 7 LEU B CA 1
ATOM 1690 C C . LEU B 2 9 ? 11.601 65.096 25.303 1.00 11.07 7 LEU B C 1
ATOM 1691 O O . LEU B 2 9 ? 10.848 64.301 24.733 1.00 11.03 7 LEU B O 1
ATOM 1696 N N . SER B 2 10 ? 11.924 66.273 24.774 1.00 10.96 8 SER B N 1
ATOM 1697 C CA A SER B 2 10 ? 11.435 66.643 23.447 0.50 10.70 8 SER B CA 1
ATOM 1698 C CA B SER B 2 10 ? 11.455 66.661 23.446 0.50 10.95 8 SER B CA 1
ATOM 1699 C C . SER B 2 10 ? 12.034 65.719 22.398 1.00 10.61 8 SER B C 1
ATOM 1700 O O . SER B 2 10 ? 11.347 65.290 21.473 1.00 10.99 8 SER B O 1
ATOM 1705 N N . LEU B 2 11 ? 13.314 65.411 22.553 1.00 10.09 9 LEU B N 1
ATOM 1706 C CA . LEU B 2 11 ? 14.011 64.481 21.687 1.00 10.02 9 LEU B CA 1
ATOM 1707 C C . LEU B 2 11 ? 13.428 63.062 21.797 1.00 10.09 9 LEU B C 1
ATOM 1708 O O . LEU B 2 11 ? 13.182 62.396 20.786 1.00 9.79 9 LEU B O 1
ATOM 1713 N N . LEU B 2 12 ? 13.167 62.619 23.027 1.00 9.85 10 LEU B N 1
ATOM 1714 C CA . LEU B 2 12 ? 12.536 61.319 23.230 1.00 10.03 10 LEU B CA 1
ATOM 1715 C C . LEU B 2 12 ? 11.126 61.212 22.596 1.00 10.31 10 LEU B C 1
ATOM 1716 O O . LEU B 2 12 ? 10.779 60.183 22.011 1.00 10.19 10 LEU B O 1
ATOM 1721 N N . GLU B 2 13 ? 10.332 62.276 22.690 1.00 11.69 11 GLU B N 1
ATOM 1722 C CA . GLU B 2 13 ? 9.017 62.271 22.032 1.00 12.22 11 G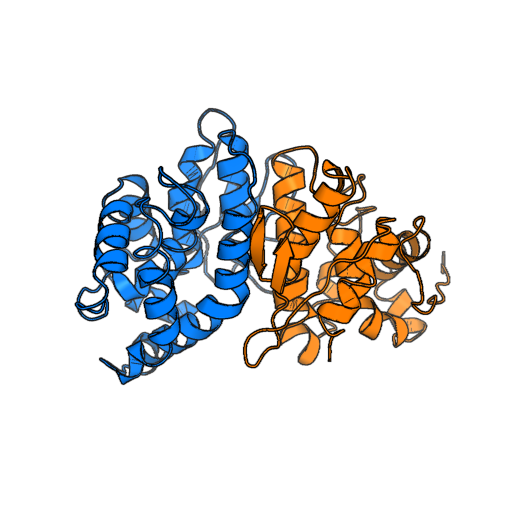LU B CA 1
ATOM 1723 C C . GLU B 2 13 ? 9.149 62.033 20.517 1.00 12.19 11 GLU B C 1
ATOM 1724 O O . GLU B 2 13 ? 8.418 61.233 19.931 1.00 11.88 11 GLU B O 1
ATOM 1730 N N . LYS B 2 14 ? 10.072 62.744 19.883 1.00 12.59 12 LYS B N 1
ATOM 1731 C CA . LYS B 2 14 ? 10.322 62.561 18.451 1.00 12.83 12 LYS B CA 1
ATOM 1732 C C . LYS B 2 14 ? 10.803 61.147 18.125 1.00 12.79 12 LYS B C 1
ATOM 1733 O O . LYS B 2 14 ? 10.330 60.551 17.174 1.00 12.87 12 LYS B O 1
ATOM 1739 N N . SER B 2 15 ? 11.733 60.615 18.914 1.00 12.54 13 SER B N 1
ATOM 1740 C CA . SER B 2 15 ? 12.203 59.247 18.727 1.00 12.83 13 SER B CA 1
ATOM 1741 C C . SER B 2 15 ? 11.077 58.222 18.851 1.00 12.59 13 SER B C 1
ATOM 1742 O O . SER B 2 15 ? 11.035 57.221 18.115 1.00 13.24 13 SER B O 1
ATOM 1745 N N . LEU B 2 16 ? 10.155 58.472 19.767 1.00 12.75 14 LEU B N 1
ATOM 1746 C CA . LEU B 2 16 ? 9.073 57.522 19.992 1.00 12.29 14 LEU B CA 1
ATOM 1747 C C . LEU B 2 16 ? 7.974 57.663 18.943 1.00 13.09 14 LEU B C 1
ATOM 1748 O O . LEU B 2 16 ? 7.115 56.778 18.827 1.00 13.37 14 LEU B O 1
ATOM 1753 N N . GLY B 2 17 ? 8.028 58.756 18.178 1.00 13.34 15 GLY B N 1
ATOM 1754 C CA . GLY B 2 17 ? 7.019 59.059 17.167 1.00 15.07 15 GLY B CA 1
ATOM 1755 C C . GLY B 2 17 ? 5.777 59.708 17.754 1.00 16.44 15 GLY B C 1
ATOM 1756 O O . GLY B 2 17 ? 4.706 59.705 17.130 1.00 17.31 15 GLY B O 1
ATOM 1757 N N . LEU B 2 18 ? 5.909 60.286 18.947 1.00 17.46 16 LEU B N 1
ATOM 1758 C CA . LEU B 2 18 ? 4.813 61.057 19.540 1.00 18.91 16 LEU B CA 1
ATOM 1759 C C . LEU B 2 18 ? 4.654 62.409 18.839 1.00 21.39 16 LEU B C 1
ATOM 1760 O O . LEU B 2 18 ? 5.638 63.113 18.630 1.00 22.34 16 LEU B O 1
ATOM 1765 N N . SER B 2 19 ? 3.409 62.782 18.562 1.00 25.81 17 SER B N 1
ATOM 1766 C CA . SER B 2 19 ? 3.026 63.866 17.620 1.00 30.68 17 SER B CA 1
ATOM 1767 C C . SER B 2 19 ? 3.326 65.351 17.764 1.00 32.42 17 SER B C 1
ATOM 1768 O O . SER B 2 19 ? 3.940 65.886 16.866 1.00 34.30 17 SER B O 1
ATOM 1771 N N . LYS B 2 20 ? 3.107 65.978 18.897 1.00 33.06 18 LYS B N 1
ATOM 1772 C CA . LYS B 2 20 ? 2.230 65.619 19.949 1.00 34.21 18 LYS B CA 1
ATOM 1773 C C . LYS B 2 20 ? 1.725 66.834 20.686 1.00 35.70 18 LYS B C 1
ATOM 1774 O O . LYS B 2 20 ? 0.554 67.128 20.741 1.00 37.02 18 LYS B O 1
ATOM 1780 N N . GLY B 2 21 ? 2.659 67.488 21.327 1.00 36.35 19 GLY B N 1
ATOM 1781 C CA . GLY B 2 21 ? 2.384 68.504 22.292 1.00 36.11 19 GLY B CA 1
ATOM 1782 C C . GLY B 2 21 ? 3.207 68.278 23.534 1.00 37.39 19 GLY B C 1
ATOM 1783 O O . GLY B 2 21 ? 4.419 68.398 23.412 1.00 37.71 19 GLY B O 1
ATOM 1784 N N . ASN B 2 22 ? 2.572 67.974 24.683 1.00 36.46 20 ASN B N 1
ATOM 1785 C CA . ASN B 2 22 ? 3.273 67.896 25.984 1.00 35.56 20 ASN B CA 1
ATOM 1786 C C . ASN B 2 22 ? 4.191 69.066 26.280 1.00 33.55 20 ASN B C 1
ATOM 1787 O O . ASN B 2 22 ? 5.248 69.216 25.657 1.00 34.62 20 ASN B O 1
ATOM 1792 N N . LYS B 2 23 ? 3.793 69.898 27.232 1.00 32.31 21 LYS B N 1
ATOM 1793 C CA A LYS B 2 23 ? 4.656 70.949 27.772 0.50 30.55 21 LYS B CA 1
ATOM 1794 C CA B LYS B 2 23 ? 4.732 70.882 27.734 0.50 30.23 21 LYS B CA 1
ATOM 1795 C C . LYS B 2 23 ? 5.218 70.485 29.118 1.00 28.84 21 LYS B C 1
ATOM 1796 O O . LYS B 2 23 ? 4.501 69.880 29.913 1.00 28.80 21 LYS B O 1
ATOM 1807 N N . TYR B 2 24 ? 6.486 70.781 29.354 1.00 26.23 22 TYR B N 1
ATOM 1808 C CA . TYR B 2 24 ? 7.155 70.444 30.585 1.00 23.31 22 TYR B CA 1
ATOM 1809 C C . TYR B 2 24 ? 7.504 71.717 31.317 1.00 22.23 22 TYR B C 1
ATOM 1810 O O . TYR B 2 24 ? 7.954 72.701 30.716 1.00 22.32 22 TYR B O 1
ATOM 1819 N N . SER B 2 25 ? 7.279 71.703 32.618 1.00 20.00 23 SER B N 1
ATOM 1820 C CA . SER B 2 25 ? 7.766 72.777 33.441 1.00 18.79 23 SER B CA 1
ATOM 1821 C C . SER B 2 25 ? 8.948 72.208 34.196 1.00 17.48 23 SER B C 1
ATOM 1822 O O . SER B 2 25 ? 9.262 71.017 34.079 1.00 16.67 23 SER B O 1
ATOM 1825 N N . ALA B 2 26 ? 9.619 73.061 34.944 1.00 17.15 24 ALA B N 1
ATOM 1826 C CA . ALA B 2 26 ? 10.794 72.650 35.672 1.00 17.69 24 ALA B CA 1
ATOM 1827 C C . ALA B 2 26 ? 10.653 73.099 37.106 1.00 19.66 24 ALA B C 1
ATOM 1828 O O . ALA B 2 26 ? 10.099 74.164 37.380 1.00 18.85 24 ALA B O 1
ATOM 1830 N N . GLN B 2 27 ? 11.158 72.273 38.014 1.00 20.62 25 GLN B N 1
ATOM 1831 C CA . GLN B 2 27 ? 11.006 72.526 39.432 1.00 22.30 25 GLN B CA 1
ATOM 1832 C C . GLN B 2 27 ? 12.337 72.401 40.158 1.00 22.67 25 GLN B C 1
ATOM 1833 O O . GLN B 2 27 ? 13.107 71.465 39.917 1.00 20.89 25 GLN B O 1
ATOM 1839 N N . GLY B 2 28 ? 12.601 73.360 41.045 1.00 23.15 26 GLY B N 1
ATOM 1840 C CA . GLY B 2 28 ? 13.768 73.314 41.916 1.00 24.75 26 GLY B CA 1
ATOM 1841 C C . GLY B 2 28 ? 15.050 73.772 41.253 1.00 25.93 26 GLY B C 1
ATOM 1842 O O . GLY B 2 28 ? 15.091 74.040 40.048 1.00 24.99 26 GLY B O 1
ATOM 1843 N N . GLU B 2 29 ? 16.101 73.846 42.064 1.00 26.97 27 GLU B N 1
ATOM 1844 C CA . GLU B 2 29 ? 17.434 74.288 41.648 1.00 28.26 27 GLU B CA 1
ATOM 1845 C C . GLU B 2 29 ? 18.030 73.464 40.495 1.00 26.71 27 GLU B C 1
ATOM 1846 O O . GLU B 2 29 ? 18.709 74.013 39.611 1.00 26.16 27 GLU B O 1
ATOM 1852 N N . ARG B 2 30 ? 17.754 72.161 40.505 1.00 24.68 28 ARG B N 1
ATOM 1853 C CA . ARG B 2 30 ? 18.266 71.230 39.498 1.00 22.93 28 ARG B CA 1
ATOM 1854 C C . ARG B 2 30 ? 17.371 71.146 38.260 1.00 20.68 28 ARG B C 1
ATOM 1855 O O . ARG B 2 30 ? 17.644 70.359 37.351 1.00 19.96 28 ARG B O 1
ATOM 1863 N N . GLN B 2 31 ? 16.310 71.954 38.224 1.00 18.84 29 GLN B N 1
ATOM 1864 C CA . GLN B 2 31 ? 15.444 72.077 37.037 1.00 17.32 29 GLN B CA 1
ATOM 1865 C C . GLN B 2 31 ? 14.835 70.722 36.659 1.00 17.12 29 GLN B C 1
ATOM 1866 O O . GLN B 2 31 ? 14.894 70.286 35.493 1.00 16.84 29 GLN B O 1
ATOM 1872 N N . ILE B 2 32 ? 14.246 70.065 37.660 1.00 15.66 30 ILE B N 1
ATOM 1873 C CA A ILE B 2 32 ? 13.657 68.742 37.472 0.50 15.00 30 ILE B CA 1
ATOM 1874 C CA B ILE B 2 32 ? 13.639 68.742 37.492 0.50 15.14 30 ILE B CA 1
ATOM 1875 C C . ILE B 2 32 ? 12.401 68.865 36.609 1.00 14.33 30 ILE B C 1
ATOM 1876 O O . ILE B 2 32 ? 11.571 69.745 36.847 1.00 14.00 30 ILE B O 1
ATOM 1885 N N . PRO B 2 33 ? 12.276 68.000 35.573 1.00 13.26 31 PRO B N 1
ATOM 1886 C CA . PRO B 2 33 ? 11.120 68.108 34.672 1.00 12.87 31 PRO B CA 1
ATOM 1887 C C . PRO B 2 33 ? 9.797 67.687 35.317 1.00 12.98 31 PRO B C 1
ATOM 1888 O O . PRO B 2 33 ? 9.742 66.713 36.080 1.00 12.70 31 PRO B O 1
ATOM 1892 N N . VAL B 2 34 ? 8.736 68.411 34.976 1.00 13.75 32 VAL B N 1
ATOM 1893 C CA . VAL B 2 34 ? 7.403 68.115 35.463 1.00 13.88 32 VAL B CA 1
ATOM 1894 C C . VAL B 2 34 ? 6.454 68.054 34.261 1.00 14.64 32 VAL B C 1
ATOM 1895 O O . VAL B 2 34 ? 6.438 68.963 33.432 1.00 14.76 32 VAL B O 1
ATOM 1899 N N . LEU B 2 35 ? 5.691 66.971 34.157 1.00 15.42 33 LEU B N 1
ATOM 1900 C CA . LEU B 2 35 ? 4.678 66.829 33.115 1.00 17.33 33 LEU B CA 1
ATOM 1901 C C . LEU B 2 35 ? 3.309 66.872 33.766 1.00 19.24 33 LEU B C 1
ATOM 1902 O O . LEU B 2 35 ? 3.031 66.089 34.677 1.00 20.14 33 LEU B O 1
ATOM 1907 N N . GLN B 2 36 ? 2.456 67.786 33.311 1.00 22.22 34 GLN B N 1
ATOM 1908 C CA . GLN B 2 36 ? 1.047 67.719 33.693 1.00 26.96 34 GLN B CA 1
ATOM 1909 C C . GLN B 2 36 ? 0.276 66.958 32.616 1.00 29.88 34 GLN B C 1
ATOM 1910 O O . GLN B 2 36 ? 0.048 67.479 31.523 1.00 30.71 34 GLN B O 1
ATOM 1916 N N . THR B 2 37 ? -0.092 65.713 32.923 1.00 32.72 35 THR B N 1
ATOM 1917 C CA . THR B 2 37 ? -0.788 64.860 31.956 1.00 35.43 35 THR B CA 1
ATOM 1918 C C . THR B 2 37 ? -2.260 65.243 31.886 1.00 37.35 35 THR B C 1
ATOM 1919 O O . THR B 2 37 ? -2.869 65.586 32.899 1.00 37.23 35 THR B O 1
ATOM 1923 N N . ASN B 2 38 ? -2.821 65.200 30.681 1.00 40.86 36 ASN B N 1
ATOM 1924 C CA . ASN B 2 38 ? -4.238 65.498 30.492 1.00 41.40 36 ASN B CA 1
ATOM 1925 C C . ASN B 2 38 ? -5.126 64.490 31.203 1.00 39.94 36 ASN B C 1
ATOM 1926 O O . ASN B 2 38 ? -5.019 63.281 30.972 1.00 40.13 36 ASN B O 1
ATOM 1931 N N . ASP B 2 39 ? -5.968 65.007 32.096 1.00 37.85 37 ASP B N 1
ATOM 1932 C CA . ASP B 2 39 ? -6.885 64.200 32.907 1.00 36.54 37 ASP B CA 1
ATOM 1933 C C . ASP B 2 39 ? -6.157 63.112 33.715 1.00 35.43 37 ASP B C 1
ATOM 1934 O O . ASP B 2 39 ? -6.698 62.037 33.977 1.00 34.14 37 ASP B O 1
ATOM 1939 N N . GLY B 2 40 ? -4.922 63.415 34.109 1.00 33.97 38 GLY B N 1
ATOM 1940 C CA . GLY B 2 40 ? -4.127 62.523 34.940 1.00 33.21 38 GLY B CA 1
ATOM 1941 C C . GLY B 2 40 ? -3.287 63.273 35.963 1.00 31.91 38 GLY B C 1
ATOM 1942 O O . GLY B 2 40 ? -3.386 64.499 36.076 1.00 31.92 38 GLY B O 1
ATOM 1943 N N . PRO B 2 41 ? -2.450 62.541 36.718 1.00 31.32 39 PRO B N 1
ATOM 1944 C CA . PRO B 2 41 ? -1.568 63.181 37.692 1.00 30.27 39 PRO B CA 1
ATOM 1945 C C . PRO B 2 41 ? -0.420 63.936 37.017 1.00 28.45 39 PRO B C 1
ATOM 1946 O O . PRO B 2 41 ? -0.152 63.726 35.831 1.00 26.23 39 PRO B O 1
ATOM 1950 N N . SER B 2 42 ? 0.217 64.827 37.776 1.00 27.11 40 SER B N 1
ATOM 1951 C CA . SER B 2 42 ? 1.496 65.402 37.396 1.00 26.17 40 SER B CA 1
ATOM 1952 C C . SER B 2 42 ? 2.587 64.373 37.659 1.00 24.12 40 SER B C 1
ATOM 1953 O O . SER B 2 42 ? 2.548 63.654 38.659 1.00 25.38 40 SER B O 1
ATOM 1956 N N . LEU B 2 43 ? 3.555 64.293 36.757 1.00 20.85 41 LEU B N 1
ATOM 1957 C CA . LEU B 2 43 ? 4.686 63.402 36.957 1.00 17.82 41 LEU B CA 1
ATOM 1958 C C . LEU B 2 43 ? 5.961 64.193 36.983 1.00 16.48 41 LEU B C 1
ATOM 1959 O O . LEU B 2 43 ? 6.116 65.137 36.227 1.00 16.41 41 LEU B O 1
ATOM 1964 N N . MET B 2 44 ? 6.876 63.783 37.851 1.00 15.44 42 MET B N 1
ATOM 1965 C CA . MET B 2 44 ? 8.122 64.486 38.029 1.00 15.40 42 MET B CA 1
ATOM 1966 C C . MET B 2 44 ? 9.335 63.548 37.905 1.00 13.68 42 MET B C 1
ATOM 1967 O O . MET B 2 44 ? 9.320 62.437 38.427 1.00 12.33 42 MET B O 1
ATOM 1972 N N . GLY B 2 45 ? 10.380 64.011 37.217 1.00 12.30 43 GLY B N 1
ATOM 1973 C CA . GLY B 2 45 ? 11.632 63.265 37.088 1.00 11.63 43 GLY B CA 1
ATOM 1974 C C . GLY B 2 45 ? 11.882 62.786 35.665 1.00 10.71 43 GLY B C 1
ATOM 1975 O O . GLY B 2 45 ? 10.985 62.322 34.992 1.00 10.18 43 GLY B O 1
ATOM 1976 N N . LEU B 2 46 ? 13.115 62.885 35.201 1.00 10.64 44 LEU B N 1
ATOM 1977 C CA . LEU B 2 46 ? 13.404 62.456 33.842 1.00 10.55 44 LEU B CA 1
ATOM 1978 C C . LEU B 2 46 ? 12.990 61.026 33.488 1.00 10.04 44 LEU B C 1
ATOM 1979 O O . LEU B 2 46 ? 12.344 60.803 32.463 1.00 9.76 44 LEU B O 1
ATOM 1984 N N . THR B 2 47 ? 13.380 60.056 34.312 1.00 9.72 45 THR B N 1
ATOM 1985 C CA . THR B 2 47 ? 13.152 58.654 33.919 1.00 9.53 45 THR B CA 1
ATOM 1986 C C . THR B 2 47 ? 11.695 58.255 34.162 1.00 9.00 45 THR B C 1
ATOM 1987 O O . THR B 2 47 ? 11.143 57.399 33.456 1.00 9.22 45 THR B O 1
ATOM 1991 N N . THR B 2 48 ? 11.071 58.878 35.171 1.00 8.43 46 THR B N 1
ATOM 1992 C CA . THR B 2 48 ? 9.632 58.676 35.425 1.00 9.08 46 THR B CA 1
ATOM 1993 C C . THR B 2 48 ? 8.815 59.159 34.251 1.00 8.86 46 THR B C 1
ATOM 1994 O O . THR B 2 48 ? 7.918 58.447 33.771 1.00 8.52 46 THR B O 1
ATOM 1998 N N . ILE B 2 49 ? 9.125 60.360 33.781 1.00 8.65 47 ILE B N 1
ATOM 1999 C CA . ILE B 2 49 ? 8.432 60.881 32.598 1.00 8.45 47 ILE B CA 1
ATOM 2000 C C . ILE B 2 49 ? 8.753 60.036 31.364 1.00 8.31 47 ILE B C 1
ATOM 2001 O O . ILE B 2 49 ? 7.877 59.728 30.579 1.00 8.26 47 ILE B O 1
ATOM 2006 N N . ALA B 2 50 ? 10.027 59.659 31.196 1.00 8.56 48 ALA B N 1
ATOM 2007 C CA . ALA B 2 50 ? 10.390 58.822 30.057 1.00 8.79 48 ALA B CA 1
ATOM 2008 C C . ALA B 2 50 ? 9.579 57.528 29.976 1.00 9.20 48 ALA B C 1
ATOM 2009 O O . ALA B 2 50 ? 9.049 57.200 28.909 1.00 9.34 48 ALA B O 1
ATOM 2011 N N . ALA B 2 51 ? 9.464 56.804 31.093 1.00 9.51 49 ALA B N 1
ATOM 2012 C CA . ALA B 2 51 ? 8.668 55.571 31.125 1.00 10.31 49 ALA B CA 1
ATOM 2013 C C . ALA B 2 51 ? 7.197 55.883 30.804 1.00 10.76 49 ALA B C 1
ATOM 2014 O O . ALA B 2 51 ? 6.506 55.100 30.115 1.00 10.93 49 ALA B O 1
ATOM 2016 N N . HIS B 2 52 ? 6.718 57.042 31.255 1.00 11.47 50 HIS B N 1
ATOM 2017 C CA . HIS B 2 52 ? 5.353 57.446 30.921 1.00 11.78 50 HIS B CA 1
ATOM 2018 C C . HIS B 2 52 ? 5.157 57.689 29.432 1.00 12.00 50 HIS B C 1
ATOM 2019 O O . HIS B 2 52 ? 4.165 57.262 28.844 1.00 12.30 50 HIS B O 1
ATOM 2026 N N . LEU B 2 53 ? 6.114 58.362 28.805 1.00 11.59 51 LEU B N 1
ATOM 2027 C CA . LEU B 2 53 ? 6.068 58.620 27.355 1.00 11.66 51 LEU B CA 1
ATOM 2028 C C . LEU B 2 53 ? 6.062 57.325 26.529 1.00 11.37 51 LEU B C 1
ATOM 2029 O O . LEU B 2 53 ? 5.371 57.223 25.517 1.00 10.96 51 LEU B O 1
ATOM 2034 N N . VAL B 2 54 ? 6.831 56.332 26.968 1.00 11.24 52 VAL B N 1
ATOM 2035 C CA . VAL B 2 54 ? 6.893 55.052 26.265 1.00 11.65 52 VAL B CA 1
ATOM 2036 C C . VAL B 2 54 ? 5.504 54.420 26.252 1.00 11.95 52 VAL B C 1
ATOM 2037 O O . VAL B 2 54 ? 5.045 53.885 25.234 1.00 11.14 52 VAL B O 1
ATOM 2041 N N . LYS B 2 55 ? 4.820 54.543 27.386 1.00 13.43 53 LYS B N 1
ATOM 2042 C CA . LYS B 2 55 ? 3.433 54.083 27.501 1.00 14.29 53 LYS B CA 1
ATOM 2043 C C . LYS B 2 55 ? 2.458 54.876 26.632 1.00 14.66 53 LYS B C 1
ATOM 2044 O O . LYS B 2 55 ? 1.608 54.273 25.969 1.00 14.96 53 LYS B O 1
ATOM 2050 N N . GLN B 2 56 ? 2.607 56.201 26.602 1.00 15.00 54 GLN B N 1
ATOM 2051 C CA . GLN B 2 56 ? 1.806 57.066 25.709 1.00 15.64 54 GLN B CA 1
ATOM 2052 C C . GLN B 2 56 ? 1.935 56.636 24.249 1.00 15.11 54 GLN B C 1
ATOM 2053 O O . GLN B 2 56 ? 0.972 56.733 23.483 1.00 15.40 54 GLN B O 1
ATOM 2059 N N . ALA B 2 57 ? 3.131 56.182 23.877 1.00 14.36 55 ALA B N 1
ATOM 2060 C CA . ALA B 2 57 ? 3.441 55.743 22.515 1.00 13.26 55 ALA B CA 1
ATOM 2061 C C . ALA B 2 57 ? 2.967 54.327 22.191 1.00 12.41 55 ALA B C 1
ATOM 2062 O O . ALA B 2 57 ? 3.240 53.821 21.098 1.00 11.92 55 ALA B O 1
ATOM 2064 N N . ASN B 2 58 ? 2.269 53.682 23.134 1.00 12.19 56 ASN B N 1
ATOM 2065 C CA . ASN B 2 58 ? 1.926 52.258 23.022 1.00 12.36 56 ASN B CA 1
ATOM 2066 C C . ASN B 2 58 ? 3.159 51.387 22.755 1.00 12.22 56 ASN B C 1
ATOM 2067 O O . ASN B 2 58 ? 3.145 50.465 21.930 1.00 12.88 56 ASN B O 1
ATOM 2072 N N . LYS B 2 59 ? 4.231 51.698 23.470 1.00 11.87 57 LYS B N 1
ATOM 2073 C CA . LYS B 2 59 ? 5.487 50.977 23.315 1.00 12.22 57 LYS B CA 1
ATOM 2074 C C . LYS B 2 59 ? 5.983 50.472 24.669 1.00 12.57 57 LYS B C 1
ATOM 2075 O O . LYS B 2 59 ? 7.180 50.531 24.965 1.00 11.71 57 LYS B O 1
ATOM 2081 N N . GLU B 2 60 ? 5.061 49.959 25.485 1.00 13.21 58 GLU B N 1
ATOM 2082 C CA . GLU B 2 60 ? 5.405 49.471 26.826 1.00 14.36 58 GLU B CA 1
ATOM 2083 C C . GLU B 2 60 ? 6.490 48.395 26.848 1.00 13.58 58 GLU B C 1
ATOM 2084 O O . GLU B 2 60 ? 7.180 48.262 27.849 1.00 13.12 58 GLU B O 1
ATOM 2090 N N . TYR B 2 61 ? 6.648 47.663 25.742 1.00 12.92 59 TYR B N 1
ATOM 2091 C CA . TYR B 2 61 ? 7.686 46.637 25.612 1.00 12.45 59 TYR B CA 1
ATOM 2092 C C . TYR B 2 61 ? 9.099 47.222 25.783 1.00 11.33 59 TYR B C 1
ATOM 2093 O O . TYR B 2 61 ? 10.030 46.495 26.133 1.00 11.38 59 TYR B O 1
ATOM 2102 N N . LEU B 2 62 ? 9.240 48.532 25.566 1.00 11.02 60 LEU B N 1
ATOM 2103 C CA . LEU B 2 62 ? 10.539 49.209 25.733 1.00 10.26 60 LEU B CA 1
ATOM 2104 C C . LEU B 2 62 ? 10.926 49.262 27.201 1.00 10.49 60 LEU B C 1
ATOM 2105 O O . LEU B 2 62 ? 12.037 49.623 27.532 1.00 10.30 60 LEU B O 1
ATOM 2110 N N . LEU B 2 63 ? 9.994 48.925 28.092 1.00 9.96 61 LEU B N 1
ATOM 2111 C CA . LEU B 2 63 ? 10.323 48.860 29.518 1.00 10.55 61 LEU B CA 1
ATOM 2112 C C . LEU B 2 63 ? 10.715 47.466 29.998 1.00 10.19 61 LEU B C 1
ATOM 2113 O O . LEU B 2 63 ? 11.058 47.297 31.164 1.00 10.46 61 LEU B O 1
ATOM 2118 N N . GLY B 2 64 ? 10.695 46.491 29.099 1.00 10.53 62 GLY B N 1
ATOM 2119 C CA . GLY B 2 64 ? 11.030 45.090 29.429 1.00 11.33 62 GLY B CA 1
ATOM 2120 C C . GLY B 2 64 ? 9.798 44.193 29.411 1.00 12.24 62 GLY B C 1
ATOM 2121 O O . GLY B 2 64 ? 8.693 44.642 29.708 1.00 12.61 62 GLY B O 1
ATOM 2122 N N . SER B 2 65 ? 9.997 42.926 29.061 1.00 13.53 63 SER B N 1
ATOM 2123 C CA . SER B 2 65 ? 8.878 41.986 28.862 1.00 15.23 63 SER B CA 1
ATOM 2124 C C . SER B 2 65 ? 8.811 40.863 29.894 1.00 15.68 63 SER B C 1
ATOM 2125 O O . SER B 2 65 ? 7.901 40.032 29.845 1.00 17.41 63 SER B O 1
ATOM 2128 N N . THR B 2 66 ? 9.778 40.847 30.811 1.00 15.18 64 THR B N 1
ATOM 2129 C CA . THR B 2 66 ? 9.834 39.891 31.941 1.00 14.43 64 THR B CA 1
ATOM 2130 C C . THR B 2 66 ? 10.263 40.599 33.209 1.00 13.61 64 THR B C 1
ATOM 2131 O O . THR B 2 66 ? 10.779 41.711 33.148 1.00 12.34 64 THR B O 1
ATOM 2135 N N . ALA B 2 67 ? 10.071 39.957 34.366 1.00 13.23 65 ALA B N 1
ATOM 2136 C CA . ALA B 2 67 ? 10.483 40.568 35.629 1.00 12.96 65 ALA B CA 1
ATOM 2137 C C . ALA B 2 67 ? 11.961 40.971 35.586 1.00 12.77 65 ALA B C 1
ATOM 2138 O O . ALA B 2 67 ? 12.316 42.090 35.940 1.00 12.49 65 ALA B O 1
ATOM 2140 N N . GLU B 2 68 ? 12.803 40.053 35.128 1.00 12.81 66 GLU B N 1
ATOM 2141 C CA . GLU B 2 68 ? 14.229 40.279 35.013 1.00 12.44 66 GLU B CA 1
ATOM 2142 C C . GLU B 2 68 ? 14.548 41.430 34.046 1.00 12.30 66 GLU B C 1
ATOM 2143 O O . GLU B 2 68 ? 15.287 42.340 34.398 1.00 10.74 66 GLU B O 1
ATOM 2149 N N . GLU B 2 69 ? 13.981 41.389 32.843 1.00 12.32 67 GLU B N 1
ATOM 2150 C CA . GLU B 2 69 ? 14.234 42.466 31.872 1.00 12.51 67 GLU B CA 1
ATOM 2151 C C . GLU B 2 69 ? 13.757 43.832 32.396 1.00 11.52 67 GLU B C 1
ATOM 2152 O O . GLU B 2 69 ? 14.450 44.841 32.234 1.00 10.99 67 GLU B O 1
ATOM 2158 N N . LYS B 2 70 ? 12.584 43.866 33.036 1.00 10.54 68 LYS B N 1
ATOM 2159 C CA . LYS B 2 70 ? 12.065 45.109 33.611 1.00 9.87 68 LYS B CA 1
ATOM 2160 C C . LYS B 2 70 ? 12.990 45.694 34.677 1.00 9.73 68 LYS B C 1
ATOM 2161 O O . LYS B 2 70 ? 13.294 46.882 34.662 1.00 9.15 68 LYS B O 1
ATOM 2167 N N . ALA B 2 71 ? 13.415 44.858 35.619 1.00 9.61 69 ALA B N 1
ATOM 2168 C CA . ALA B 2 71 ? 14.395 45.289 36.617 1.00 9.87 69 ALA B CA 1
ATOM 2169 C C . ALA B 2 71 ? 15.723 45.772 35.990 1.00 9.80 69 ALA B C 1
ATOM 2170 O O . ALA B 2 71 ? 16.287 46.766 36.431 1.00 9.49 69 ALA B O 1
ATOM 2172 N N . MET B 2 72 ? 16.206 45.075 34.967 1.00 10.41 70 MET B N 1
ATOM 2173 C CA . MET B 2 72 ? 17.451 45.481 34.302 1.00 10.62 70 MET B CA 1
ATOM 2174 C C . MET B 2 72 ? 17.316 46.822 33.562 1.00 10.03 70 MET B C 1
ATOM 2175 O O . MET B 2 72 ? 18.234 47.668 33.629 1.00 9.89 70 MET B O 1
ATOM 2180 N N . VAL B 2 73 ? 16.175 47.042 32.903 1.00 9.68 71 VAL B N 1
ATOM 2181 C CA . VAL B 2 73 ? 15.922 48.364 32.295 1.00 9.49 71 VAL B CA 1
ATOM 2182 C C . VAL B 2 73 ? 16.011 49.438 33.377 1.00 9.49 71 VAL B C 1
ATOM 2183 O O . VAL B 2 73 ? 16.681 50.460 33.196 1.00 8.57 71 VAL B O 1
ATOM 2187 N N . GLN B 2 74 ? 15.367 49.203 34.518 1.00 9.98 72 GLN B N 1
ATOM 2188 C CA . GLN B 2 74 ? 15.329 50.237 35.559 1.00 10.74 72 GLN B CA 1
ATOM 2189 C C . GLN B 2 74 ? 16.694 50.455 36.211 1.00 11.21 72 GLN B C 1
ATOM 2190 O O . GLN B 2 74 ? 17.042 51.572 36.600 1.00 11.16 72 GLN B O 1
ATOM 2196 N N . GLN B 2 75 ? 17.467 49.386 36.318 1.00 10.73 73 GLN B N 1
ATOM 2197 C CA . GLN B 2 75 ? 18.831 49.483 36.790 1.00 11.00 73 GLN B CA 1
ATOM 2198 C C . GLN B 2 75 ? 19.656 50.408 35.878 1.00 10.34 73 GLN B C 1
ATOM 2199 O O . GLN B 2 75 ? 20.435 51.256 36.367 1.00 10.33 73 GLN B O 1
ATOM 2205 N N . TRP B 2 76 ? 19.472 50.270 34.563 1.00 9.73 74 TRP B N 1
ATOM 2206 C CA . TRP B 2 76 ? 20.290 51.047 33.622 1.00 9.77 74 TRP B CA 1
ATOM 2207 C C . TRP B 2 76 ? 19.812 52.463 33.450 1.00 9.96 74 TRP B C 1
ATOM 2208 O O . TRP B 2 76 ? 20.606 53.375 33.199 1.00 9.89 74 TRP B O 1
ATOM 2219 N N . LEU B 2 77 ? 18.515 52.684 33.633 1.00 9.29 75 LEU B N 1
ATOM 2220 C CA . LEU B 2 77 ? 17.990 54.049 33.752 1.00 9.90 75 LEU B CA 1
ATOM 2221 C C . LEU B 2 77 ? 18.532 54.781 34.979 1.00 10.07 75 LEU B C 1
ATOM 2222 O O . LEU B 2 77 ? 18.908 55.947 34.903 1.00 10.40 75 LEU B O 1
ATOM 2227 N N . GLU B 2 78 ? 18.599 54.094 36.119 1.00 10.66 76 GLU B N 1
ATOM 2228 C CA . GLU B 2 78 ? 19.209 54.690 37.313 1.00 11.69 76 GLU B CA 1
ATOM 2229 C C . GLU B 2 78 ? 20.695 55.017 37.137 1.00 11.35 76 GLU B C 1
ATOM 2230 O O . GLU B 2 78 ? 21.146 56.090 37.549 1.00 11.71 76 GLU B O 1
ATOM 2236 N N . TYR B 2 79 ? 21.426 54.089 36.524 1.00 11.10 77 TYR B N 1
ATOM 2237 C CA . TYR B 2 79 ? 22.824 54.291 36.167 1.00 11.11 77 TYR B CA 1
ATOM 2238 C C . TYR B 2 79 ? 22.971 55.554 35.308 1.00 10.96 77 TYR B C 1
ATOM 2239 O O . TYR B 2 79 ? 23.845 56.391 35.542 1.00 10.76 77 TYR B O 1
ATOM 2248 N N . ARG B 2 80 ? 22.108 55.691 34.311 1.00 10.65 78 ARG B N 1
ATOM 2249 C CA . ARG B 2 80 ? 22.082 56.926 33.526 1.00 11.20 78 ARG B CA 1
ATOM 2250 C C . ARG B 2 80 ? 21.978 58.190 34.379 1.00 11.55 78 ARG B C 1
ATOM 2251 O O . ARG B 2 80 ? 22.799 59.108 34.221 1.00 11.72 78 ARG B O 1
ATOM 2259 N N . VAL B 2 81 ? 20.986 58.264 35.270 1.00 12.05 79 VAL B N 1
ATOM 2260 C CA . VAL B 2 81 ? 20.799 59.522 36.024 1.00 13.46 79 VAL B CA 1
ATOM 2261 C C . VAL B 2 81 ? 21.760 59.757 37.201 1.00 14.46 79 VAL B C 1
ATOM 2262 O O . VAL B 2 81 ? 22.112 60.908 37.505 1.00 1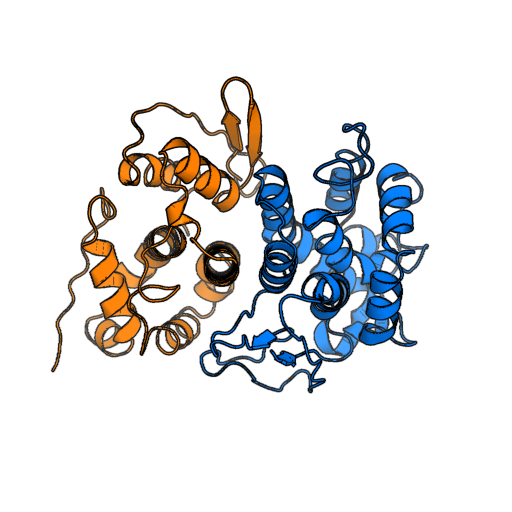5.85 79 VAL B O 1
ATOM 2266 N N . THR B 2 82 ? 22.203 58.682 37.843 1.00 14.56 80 THR B N 1
ATOM 2267 C CA . THR B 2 82 ? 23.124 58.801 38.982 1.00 15.05 80 THR B CA 1
ATOM 2268 C C . THR B 2 82 ? 24.624 58.764 38.624 1.00 16.10 80 THR B C 1
ATOM 2269 O O . THR B 2 82 ? 25.414 59.439 39.281 1.00 17.76 80 THR B O 1
ATOM 2273 N N . GLN B 2 83 ? 25.012 57.978 37.613 1.00 16.13 81 GLN B N 1
ATOM 2274 C CA . GLN B 2 83 ? 26.434 57.800 37.259 1.00 16.38 81 GLN B CA 1
ATOM 2275 C C . GLN B 2 83 ? 26.847 58.676 36.073 1.00 16.37 81 GLN B C 1
ATOM 2276 O O . GLN B 2 83 ? 27.820 59.425 36.160 1.00 15.41 81 GLN B O 1
ATOM 2282 N N . VAL B 2 84 ? 26.105 58.586 34.970 1.00 15.69 82 VAL B N 1
ATOM 2283 C CA . VAL B 2 84 ? 26.418 59.361 33.764 1.00 16.60 82 VAL B CA 1
ATOM 2284 C C . VAL B 2 84 ? 26.119 60.855 33.936 1.00 17.82 82 VAL B C 1
ATOM 2285 O O . VAL B 2 84 ? 26.936 61.688 33.560 1.00 20.11 82 VAL B O 1
ATOM 2289 N N . ASP B 2 85 ? 24.968 61.193 34.512 1.00 19.60 83 ASP B N 1
ATOM 2290 C CA . ASP B 2 85 ? 24.626 62.595 34.792 1.00 21.04 83 ASP B CA 1
ATOM 2291 C C . ASP B 2 85 ? 25.209 63.111 36.113 1.00 23.68 83 ASP B C 1
ATOM 2292 O O . ASP B 2 85 ? 25.138 64.307 36.391 1.00 26.24 83 ASP B O 1
ATOM 2297 N N . GLY B 2 86 ? 25.771 62.215 36.922 1.00 25.15 84 GLY B N 1
ATOM 2298 C CA . GLY B 2 86 ? 26.299 62.568 38.250 1.00 28.39 84 GLY B CA 1
ATOM 2299 C C . GLY B 2 86 ? 27.799 62.838 38.302 1.00 31.30 84 GLY B C 1
ATOM 2300 O O . GLY B 2 86 ? 28.426 63.112 37.280 1.00 30.97 84 GLY B O 1
ATOM 2301 N N . HIS B 2 87 ? 28.373 62.753 39.503 1.00 35.39 85 HIS B N 1
ATOM 2302 C CA . HIS B 2 87 ? 29.784 63.103 39.733 1.00 37.35 85 HIS B CA 1
ATOM 2303 C C . HIS B 2 87 ? 30.774 62.190 39.052 1.00 35.80 85 HIS B C 1
ATOM 2304 O O . HIS B 2 87 ? 31.823 62.646 38.599 1.00 36.29 85 HIS B O 1
ATOM 2311 N N . SER B 2 88 ? 30.444 60.901 38.967 1.00 34.42 86 SER B N 1
ATOM 2312 C CA . SER B 2 88 ? 31.386 59.880 38.489 1.00 33.31 86 SER B CA 1
ATOM 2313 C C . SER B 2 88 ? 31.845 60.044 37.031 1.00 31.55 86 SER B C 1
ATOM 2314 O O . SER B 2 88 ? 32.979 59.709 36.705 1.00 30.13 86 SER B O 1
ATOM 2317 N N . SER B 2 89 ? 30.965 60.559 36.172 1.00 31.20 87 SER B N 1
ATOM 2318 C CA . SER B 2 89 ? 31.323 60.900 34.794 1.00 30.29 87 SER B CA 1
ATOM 2319 C C . SER B 2 89 ? 32.130 62.192 34.742 1.00 30.86 87 SER B C 1
ATOM 2320 O O . SER B 2 89 ? 32.940 62.383 33.834 1.00 31.38 87 SER B O 1
ATOM 2323 N N . LYS B 2 90 ? 31.885 63.084 35.700 1.00 31.81 88 LYS B N 1
ATOM 2324 C CA . LYS B 2 90 ? 32.582 64.366 35.746 1.00 32.44 88 LYS B CA 1
ATOM 2325 C C . LYS B 2 90 ? 33.999 64.180 36.278 1.00 31.96 88 LYS B C 1
ATOM 2326 O O . LYS B 2 90 ? 34.928 64.858 35.835 1.00 30.27 88 LYS B O 1
ATOM 2332 N N . ASN B 2 91 ? 34.158 63.233 37.202 1.00 31.35 89 ASN B N 1
ATOM 2333 C CA . ASN B 2 91 ? 35.421 63.036 37.913 1.00 32.76 89 ASN B CA 1
ATOM 2334 C C . ASN B 2 91 ? 36.267 61.873 37.391 1.00 33.05 89 ASN B C 1
ATOM 2335 O O . ASN B 2 91 ? 37.471 61.811 37.658 1.00 33.62 89 ASN B O 1
ATOM 2340 N N . ASP B 2 92 ? 35.639 60.920 36.728 1.00 32.04 90 ASP B N 1
ATOM 2341 C CA . ASP B 2 92 ? 36.296 59.748 36.224 1.00 32.01 90 ASP B CA 1
ATOM 2342 C C . ASP B 2 92 ? 35.461 59.009 35.158 1.00 29.59 90 ASP B C 1
ATOM 2343 O O . ASP B 2 92 ? 35.026 57.889 35.375 1.00 28.22 90 ASP B O 1
ATOM 2348 N N . ILE B 2 93 ? 35.315 59.610 34.009 1.00 28.34 91 ILE B N 1
ATOM 2349 C CA . ILE B 2 93 ? 34.544 59.032 32.895 1.00 25.73 91 ILE B CA 1
ATOM 2350 C C . ILE B 2 93 ? 35.167 57.742 32.405 1.00 24.43 91 ILE B C 1
ATOM 2351 O O . ILE B 2 93 ? 34.497 56.916 31.943 1.00 22.30 91 ILE B O 1
ATOM 2356 N N . HIS B 2 94 ? 36.472 57.620 32.480 1.00 24.54 92 HIS B N 1
ATOM 2357 C CA . HIS B 2 94 ? 37.120 56.417 31.965 1.00 23.78 92 HIS B CA 1
ATOM 2358 C C . HIS B 2 94 ? 36.862 55.155 32.753 1.00 22.70 92 HIS B C 1
ATOM 2359 O O . HIS B 2 94 ? 36.838 54.073 32.171 1.00 21.27 92 HIS B O 1
ATOM 2366 N N . THR B 2 95 ? 36.633 55.258 34.063 1.00 21.11 93 THR B N 1
ATOM 2367 C CA . THR B 2 95 ? 36.276 54.059 34.830 1.00 20.91 93 THR B CA 1
ATOM 2368 C C . THR B 2 95 ? 34.862 53.615 34.461 1.00 18.58 93 THR B C 1
ATOM 2369 O O . THR B 2 95 ? 34.579 52.418 34.385 1.00 17.88 93 THR B O 1
ATOM 2373 N N . LEU B 2 96 ? 34.004 54.586 34.219 1.00 17.37 94 LEU B N 1
ATOM 2374 C CA A LEU B 2 96 ? 32.634 54.338 33.775 0.50 16.87 94 LEU B CA 1
ATOM 2375 C CA B LEU B 2 96 ? 32.628 54.341 33.770 0.50 16.87 94 LEU B CA 1
ATOM 2376 C C . LEU B 2 96 ? 32.616 53.668 32.390 1.00 16.29 94 LEU B C 1
ATOM 2377 O O . LEU B 2 96 ? 31.947 52.729 32.201 1.00 15.53 94 LEU B O 1
ATOM 2386 N N . LEU B 2 97 ? 33.426 54.173 31.484 1.00 15.34 95 LEU B N 1
ATOM 2387 C CA . LEU B 2 97 ? 33.553 53.550 30.187 1.00 14.99 95 LEU B CA 1
ATOM 2388 C C . LEU B 2 97 ? 34.190 52.155 30.246 1.00 14.87 95 LEU B C 1
ATOM 2389 O O . LEU B 2 97 ? 33.822 51.310 29.542 1.00 13.38 95 LEU B O 1
ATOM 2394 N N . MET B 2 98 ? 35.211 51.995 31.074 1.00 15.01 96 MET B N 1
ATOM 2395 C CA . MET B 2 98 ? 35.814 50.665 31.258 1.00 16.22 96 MET B CA 1
ATOM 2396 C C . MET B 2 98 ? 34.775 49.646 31.750 1.00 14.41 96 MET B C 1
ATOM 2397 O O . MET B 2 98 ? 34.729 48.536 31.243 1.00 13.95 96 MET B O 1
ATOM 2402 N N . ASP B 2 99 ? 33.925 50.040 32.702 1.00 14.26 97 ASP B N 1
ATOM 2403 C CA . ASP B 2 99 ? 32.915 49.124 33.253 1.00 13.78 97 ASP B CA 1
ATOM 2404 C C . ASP B 2 99 ? 31.858 48.778 32.203 1.00 12.29 97 ASP B C 1
ATOM 2405 O O . ASP B 2 99 ? 31.533 47.612 32.016 1.00 11.56 97 ASP B O 1
ATOM 2410 N N . LEU B 2 100 ? 31.363 49.791 31.494 1.00 11.60 98 LEU B N 1
ATOM 2411 C CA . LEU B 2 100 ? 30.416 49.557 30.408 1.00 11.40 98 LEU B CA 1
ATOM 2412 C C . LEU B 2 100 ? 31.026 48.709 29.316 1.00 10.54 98 LEU B C 1
ATOM 2413 O O . LEU B 2 100 ? 30.375 47.837 28.766 1.00 10.34 98 LEU B O 1
ATOM 2418 N N . ASN B 2 101 ? 32.295 48.956 29.010 1.00 10.73 99 ASN B N 1
ATOM 2419 C CA . ASN B 2 101 ? 32.967 48.143 28.022 1.00 11.13 99 ASN B CA 1
ATOM 2420 C C . ASN B 2 101 ? 33.023 46.666 28.406 1.00 10.79 99 ASN B C 1
ATOM 2421 O O . ASN B 2 101 ? 32.825 45.793 27.562 1.00 10.45 99 ASN B O 1
ATOM 2426 N N . SER B 2 102 ? 33.319 46.394 29.674 1.00 11.05 100 SER B N 1
ATOM 2427 C CA A SER B 2 102 ? 33.337 45.028 30.173 0.50 11.42 100 SER B CA 1
ATOM 2428 C CA B SER B 2 102 ? 33.345 45.027 30.170 0.50 11.20 100 SER B CA 1
ATOM 2429 C C . SER B 2 102 ? 31.922 44.437 30.136 1.00 11.25 100 SER B C 1
ATOM 2430 O O . SER B 2 102 ? 31.721 43.302 29.719 1.00 12.19 100 SER B O 1
ATOM 2435 N N . TYR B 2 103 ? 30.939 45.216 30.565 1.00 11.63 101 TYR B N 1
ATOM 2436 C CA . TYR B 2 103 ? 29.557 44.761 30.572 1.00 10.97 101 TYR B CA 1
ATOM 2437 C C . TYR B 2 103 ? 29.014 44.396 29.180 1.00 11.09 101 TYR B C 1
ATOM 2438 O O . TYR B 2 103 ? 28.317 43.380 29.002 1.00 10.20 101 TYR B O 1
ATOM 2447 N N . LEU B 2 104 ? 29.363 45.209 28.190 1.00 10.48 102 LEU B N 1
ATOM 2448 C CA . LEU B 2 104 ? 28.809 45.046 26.853 1.00 10.84 102 LEU B CA 1
ATOM 2449 C C . LEU B 2 104 ? 29.585 44.085 25.951 1.00 11.41 102 LEU B C 1
ATOM 2450 O O . LEU B 2 104 ? 29.233 43.908 24.779 1.00 11.10 102 LEU B O 1
ATOM 2455 N N . GLU B 2 105 ? 30.610 43.432 26.494 1.00 12.50 103 GLU B N 1
ATOM 2456 C CA . GLU B 2 105 ? 31.408 42.487 25.702 1.00 13.99 103 GLU B CA 1
ATOM 2457 C C . GLU B 2 105 ? 30.551 41.430 25.002 1.00 13.97 103 GLU B C 1
ATOM 2458 O O . GLU B 2 105 ? 30.790 41.089 23.850 1.00 13.66 103 GLU B O 1
ATOM 2464 N N . ASP B 2 106 ? 29.529 40.935 25.695 1.00 13.52 104 ASP B N 1
ATOM 2465 C CA . ASP B 2 106 ? 28.766 39.788 25.199 1.00 14.12 104 ASP B CA 1
ATOM 2466 C C . ASP B 2 106 ? 27.276 40.102 25.094 1.00 13.81 104 ASP B C 1
ATOM 2467 O O . ASP B 2 106 ? 26.426 39.204 25.149 1.00 14.05 104 ASP B O 1
ATOM 2472 N N . LYS B 2 107 ? 26.972 41.382 24.902 1.00 13.54 105 LYS B N 1
ATOM 2473 C CA . LYS B 2 107 ? 25.574 41.826 24.838 1.00 13.86 105 LYS B CA 1
ATOM 2474 C C . LYS B 2 107 ? 25.371 42.747 23.653 1.00 13.69 105 LYS B C 1
ATOM 2475 O O . LYS B 2 107 ? 26.219 43.582 23.367 1.00 14.65 105 LYS B O 1
ATOM 2481 N N . VAL B 2 108 ? 24.243 42.595 22.966 1.00 11.97 106 VAL B N 1
ATOM 2482 C CA . VAL B 2 108 ? 23.904 43.491 21.861 1.00 11.69 106 VAL B CA 1
ATOM 2483 C C . VAL B 2 108 ? 23.374 44.789 22.433 1.00 11.13 106 VAL B C 1
ATOM 2484 O O . VAL B 2 108 ? 23.839 45.865 22.080 1.00 10.59 106 VAL B O 1
ATOM 2488 N N . TYR B 2 109 ? 22.402 44.662 23.333 1.00 11.20 107 TYR B N 1
ATOM 2489 C CA . TYR B 2 109 ? 21.811 45.811 24.003 1.00 11.15 107 TYR B CA 1
ATOM 2490 C C . TYR B 2 109 ? 22.067 45.710 25.500 1.00 11.34 107 TYR B C 1
ATOM 2491 O O . TYR B 2 109 ? 22.571 44.689 25.987 1.00 11.48 107 TYR B O 1
ATOM 2500 N N . LEU B 2 110 ? 21.741 46.773 26.234 1.00 10.83 108 LEU B N 1
ATOM 2501 C CA . LEU B 2 110 ? 21.979 46.803 27.678 1.00 11.59 108 LEU B CA 1
ATOM 2502 C C . LEU B 2 110 ? 21.352 45.642 28.468 1.00 11.80 108 LEU B C 1
ATOM 2503 O O . LEU B 2 110 ? 21.962 45.138 29.422 1.00 11.76 108 LEU B O 1
ATOM 2508 N N . THR B 2 111 ? 20.144 45.225 28.089 1.00 12.88 109 THR B N 1
ATOM 2509 C CA . THR B 2 111 ? 19.491 44.095 28.759 1.00 13.29 109 THR B CA 1
ATOM 2510 C C . THR B 2 111 ? 19.728 42.742 28.055 1.00 14.02 109 THR B C 1
ATOM 2511 O O . THR B 2 111 ? 19.348 41.696 28.575 1.00 15.89 109 THR B O 1
ATOM 2515 N N . GLY B 2 112 ? 20.335 42.756 26.872 1.00 14.80 110 GLY B N 1
ATOM 2516 C CA . GLY B 2 112 ? 20.570 41.524 26.100 1.00 15.38 110 GLY B CA 1
ATOM 2517 C C . GLY B 2 112 ? 20.172 41.654 24.638 1.00 16.12 110 GLY B C 1
ATOM 2518 O O . GLY B 2 112 ? 20.642 42.554 23.946 1.00 15.56 110 GLY B O 1
ATOM 2519 N N . TYR B 2 113 ? 19.298 40.760 24.158 1.00 16.93 111 TYR B N 1
ATOM 2520 C CA . TYR B 2 113 ? 18.878 40.802 22.735 1.00 17.70 111 TYR B CA 1
ATOM 2521 C C . TYR B 2 113 ? 17.719 41.743 22.401 1.00 17.49 111 TYR B C 1
ATOM 2522 O O . TYR B 2 113 ? 17.461 41.997 21.220 1.00 17.96 111 TYR B O 1
ATOM 2531 N N . ASN B 2 114 ? 17.030 42.263 23.421 1.00 16.52 112 ASN B N 1
ATOM 2532 C CA . ASN B 2 114 ? 15.947 43.211 23.188 1.00 14.63 112 ASN B CA 1
ATOM 2533 C C . ASN B 2 114 ? 16.360 44.650 23.471 1.00 12.63 112 ASN B C 1
ATOM 2534 O O . ASN B 2 114 ? 16.908 44.965 24.530 1.00 11.48 112 ASN B O 1
ATOM 2539 N N . PHE B 2 115 ? 16.088 45.501 22.493 1.00 10.95 113 PHE B N 1
ATOM 2540 C CA . PHE B 2 115 ? 16.210 46.944 22.584 1.00 10.14 113 PHE B CA 1
ATOM 2541 C C . PHE B 2 115 ? 15.162 47.496 23.554 1.00 9.66 113 PHE B C 1
ATOM 2542 O O . PHE B 2 115 ? 13.973 47.123 23.491 1.00 10.02 113 PHE B O 1
ATOM 2550 N N . THR B 2 116 ? 15.596 48.400 24.423 1.00 9.22 114 THR B N 1
ATOM 2551 C CA . THR B 2 116 ? 14.721 48.989 25.443 1.00 8.93 114 THR B CA 1
ATOM 2552 C C . THR B 2 116 ? 14.975 50.497 25.648 1.00 8.84 114 THR B C 1
ATOM 2553 O O . THR B 2 116 ? 15.939 51.087 25.110 1.00 8.48 114 THR B O 1
ATOM 2557 N N . LEU B 2 117 ? 14.128 51.116 26.464 1.00 8.68 115 LEU B N 1
ATOM 2558 C CA . LEU B 2 117 ? 14.303 52.520 26.848 1.00 8.79 115 LEU B CA 1
ATOM 2559 C C . LEU B 2 117 ? 15.678 52.821 27.469 1.00 8.78 115 LEU B C 1
ATOM 2560 O O . LEU B 2 117 ? 16.222 53.921 27.341 1.00 8.97 115 LEU B O 1
ATOM 2565 N N . ALA B 2 118 ? 16.254 51.820 28.131 1.00 8.50 116 ALA B N 1
ATOM 2566 C CA . ALA B 2 118 ? 17.567 51.968 28.725 1.00 8.51 116 ALA B CA 1
ATOM 2567 C C . ALA B 2 118 ? 18.646 52.243 27.678 1.00 8.48 116 ALA B C 1
ATOM 2568 O O . ALA B 2 118 ? 19.490 53.109 27.897 1.00 8.84 116 ALA B O 1
ATOM 2570 N N . ASP B 2 119 ? 18.596 51.550 26.534 1.00 8.03 117 ASP B N 1
ATOM 2571 C CA . ASP B 2 119 ? 19.530 51.853 25.451 1.00 8.36 117 ASP B CA 1
ATOM 2572 C C . ASP B 2 119 ? 19.350 53.274 24.972 1.00 8.53 117 ASP B C 1
ATOM 2573 O O . ASP B 2 119 ? 20.327 53.970 24.753 1.00 8.63 117 ASP B O 1
ATOM 2578 N N . ILE B 2 120 ? 18.093 53.690 24.783 1.00 8.35 118 ILE B N 1
ATOM 2579 C CA . ILE B 2 120 ? 17.811 55.029 24.268 1.00 8.48 118 ILE B CA 1
ATOM 2580 C C . ILE B 2 120 ? 18.421 56.097 25.173 1.00 8.44 118 ILE B C 1
ATOM 2581 O O . ILE B 2 120 ? 19.154 56.961 24.695 1.00 7.55 118 ILE B O 1
ATOM 2586 N N . LEU B 2 121 ? 18.120 56.029 26.472 1.00 8.40 119 LEU B N 1
ATOM 2587 C CA . LEU B 2 121 ? 18.574 57.068 27.393 1.00 8.66 119 LEU B CA 1
ATOM 2588 C C . LEU B 2 121 ? 20.082 57.021 27.650 1.00 8.52 119 LEU B C 1
ATOM 2589 O O . LEU B 2 121 ? 20.694 58.055 27.815 1.00 8.35 119 LEU B O 1
ATOM 2594 N N . LEU B 2 122 ? 20.668 55.824 27.688 1.00 8.37 120 LEU B N 1
ATOM 2595 C CA . LEU B 2 122 ? 22.116 55.739 27.895 1.00 8.79 120 LEU B CA 1
ATOM 2596 C C . LEU B 2 122 ? 22.842 56.318 26.666 1.00 8.71 120 LEU B C 1
ATOM 2597 O O . LEU B 2 122 ? 23.815 57.024 26.814 1.00 8.38 120 LEU B O 1
ATOM 2602 N N . TYR B 2 123 ? 22.304 56.053 25.477 1.00 8.26 121 TYR B N 1
ATOM 2603 C CA . TYR B 2 123 ? 22.795 56.674 24.240 1.00 8.08 121 TYR B CA 1
ATOM 2604 C C . TYR B 2 123 ? 22.741 58.209 24.293 1.00 7.95 121 TYR B C 1
ATOM 2605 O O . TYR B 2 123 ? 23.744 58.895 24.053 1.00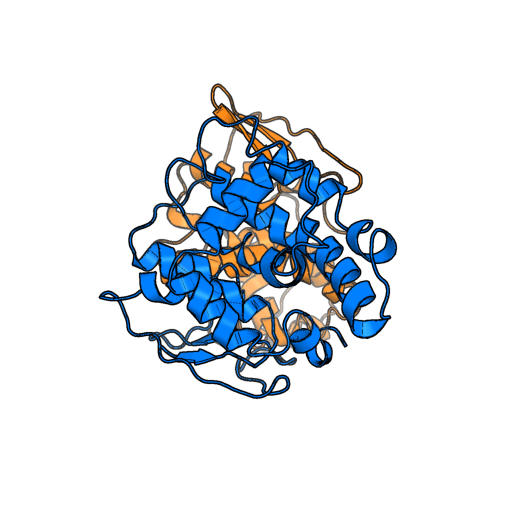 7.85 121 TYR B O 1
ATOM 2614 N N . TYR B 2 124 ? 21.582 58.751 24.622 1.00 8.10 122 TYR B N 1
ATOM 2615 C CA . TYR B 2 124 ? 21.428 60.193 24.700 1.00 8.43 122 TYR B CA 1
ATOM 2616 C C . TYR B 2 124 ? 22.382 60.775 25.724 1.00 8.26 122 TYR B C 1
ATOM 2617 O O . TYR B 2 124 ? 23.033 61.799 25.472 1.00 8.64 122 TYR B O 1
ATOM 2626 N N . GLY B 2 125 ? 22.483 60.094 26.859 1.00 7.87 123 GLY B N 1
ATOM 2627 C CA . GLY B 2 125 ? 23.279 60.568 27.992 1.00 8.47 123 GLY B CA 1
ATOM 2628 C C . GLY B 2 125 ? 24.772 60.473 27.744 1.00 8.23 123 GLY B C 1
ATOM 2629 O O . GLY B 2 125 ? 25.541 61.307 28.245 1.00 9.01 123 GLY B O 1
ATOM 2630 N N . LEU B 2 126 ? 25.187 59.467 26.977 1.00 8.04 124 LEU B N 1
ATOM 2631 C CA . LEU B 2 126 ? 26.607 59.281 26.658 1.00 8.16 124 LEU B CA 1
ATOM 2632 C C . LEU B 2 126 ? 27.051 60.052 25.439 1.00 8.47 124 LEU B C 1
ATOM 2633 O O . LEU B 2 126 ? 28.247 60.228 25.243 1.00 8.20 124 LEU B O 1
ATOM 2638 N N . HIS B 2 127 ? 26.097 60.525 24.635 1.00 8.20 125 HIS B N 1
ATOM 2639 C CA . HIS B 2 127 ? 26.470 61.164 23.369 1.00 8.46 125 HIS B CA 1
ATOM 2640 C C . HIS B 2 127 ? 27.564 62.223 23.509 1.00 9.27 125 HIS B C 1
ATOM 2641 O O . HIS B 2 127 ? 28.531 62.214 22.721 1.00 9.14 125 HIS B O 1
ATOM 2648 N N . ARG B 2 128 ? 27.456 63.096 24.510 1.00 9.96 126 ARG B N 1
ATOM 2649 C CA . ARG B 2 128 ? 28.434 64.206 24.710 1.00 11.06 126 ARG B CA 1
ATOM 2650 C C . ARG B 2 128 ? 29.863 63.734 24.963 1.00 11.72 126 ARG B C 1
ATOM 2651 O O . ARG B 2 128 ? 30.816 64.457 24.647 1.00 13.54 126 ARG B O 1
ATOM 2659 N N . PHE B 2 129 ? 30.003 62.538 25.531 1.00 11.32 127 PHE B N 1
ATOM 2660 C CA . PHE B 2 129 ? 31.330 61.969 25.784 1.00 11.70 127 PHE B CA 1
ATOM 2661 C C . PHE B 2 129 ? 31.848 61.239 24.546 1.00 12.15 127 PHE B C 1
ATOM 2662 O O . PHE B 2 129 ? 33.017 61.393 24.152 1.00 13.57 127 PHE B O 1
ATOM 2670 N N . ILE B 2 130 ? 30.980 60.439 23.922 1.00 11.31 128 ILE B N 1
ATOM 2671 C CA . ILE B 2 130 ? 31.375 59.599 22.794 1.00 11.17 128 ILE B CA 1
ATOM 2672 C C . ILE B 2 130 ? 31.728 60.437 21.565 1.00 12.05 128 ILE B C 1
ATOM 2673 O O . ILE B 2 130 ? 32.700 60.130 20.869 1.00 12.60 128 ILE B O 1
ATOM 2678 N N . VAL B 2 131 ? 30.965 61.509 21.332 1.00 13.33 129 VAL B N 1
ATOM 2679 C CA . VAL B 2 131 ? 31.202 62.407 20.193 1.00 14.54 129 VAL B CA 1
ATOM 2680 C C . VAL B 2 131 ? 32.624 63.001 20.238 1.00 15.38 129 VAL B C 1
ATOM 2681 O O . VAL B 2 131 ? 33.170 63.353 19.188 1.00 16.19 129 VAL B O 1
ATOM 2685 N N . ASP B 2 132 ? 33.203 63.081 21.439 1.00 16.09 130 ASP B N 1
ATOM 2686 C CA . ASP B 2 132 ? 34.524 63.689 21.676 1.00 17.28 130 ASP B CA 1
ATOM 2687 C C . ASP B 2 132 ? 35.672 62.679 21.786 1.00 16.82 130 ASP B C 1
ATOM 2688 O O . ASP B 2 132 ? 36.846 63.074 21.884 1.00 17.50 130 ASP B O 1
ATOM 2693 N N . LEU B 2 133 ? 35.348 61.387 21.784 1.00 15.12 131 LEU B N 1
ATOM 2694 C CA . LEU B 2 133 ? 36.376 60.346 21.880 1.00 14.19 131 LEU B CA 1
ATOM 2695 C C . LEU B 2 133 ? 37.283 60.357 20.654 1.00 13.66 131 LEU B C 1
ATOM 2696 O O . LEU B 2 133 ? 36.836 60.605 19.548 1.00 13.15 131 LEU B O 1
ATOM 2701 N N . THR B 2 134 ? 38.568 60.100 20.870 1.00 13.83 132 THR B N 1
ATOM 2702 C CA . THR B 2 134 ? 39.497 59.940 19.763 1.00 13.35 132 THR B CA 1
ATOM 2703 C C . THR B 2 134 ? 39.303 58.605 19.047 1.00 13.66 132 THR B C 1
ATOM 2704 O O . THR B 2 134 ? 38.614 57.693 19.557 1.00 12.83 132 THR B O 1
ATOM 2708 N N . VAL B 2 135 ? 39.956 58.483 17.888 1.00 12.86 133 VAL B N 1
ATOM 2709 C CA . VAL B 2 135 ? 40.032 57.238 17.143 1.00 14.09 133 VAL B CA 1
ATOM 2710 C C . VAL B 2 135 ? 40.510 56.108 18.080 1.00 13.68 133 VAL B C 1
ATOM 2711 O O . VAL B 2 135 ? 39.879 55.066 18.167 1.00 13.35 133 VAL B O 1
ATOM 2715 N N . GLN B 2 136 ? 41.609 56.334 18.795 1.00 14.50 134 GLN B N 1
ATOM 2716 C CA . GLN B 2 136 ? 42.182 55.289 19.639 1.00 13.92 134 GLN B CA 1
ATOM 2717 C C . GLN B 2 136 ? 41.281 54.906 20.815 1.00 13.37 134 GLN B C 1
ATOM 2718 O O . GLN B 2 136 ? 41.205 53.739 21.171 1.00 12.99 134 GLN B O 1
ATOM 2724 N N . GLU B 2 137 ? 40.639 55.894 21.425 1.00 13.53 135 GLU B N 1
ATOM 2725 C CA . GLU B 2 137 ? 39.695 55.647 22.527 1.00 13.30 135 GLU B CA 1
ATOM 2726 C C . GLU B 2 137 ? 38.463 54.828 22.091 1.00 13.32 135 GLU B C 1
ATOM 2727 O O . GLU B 2 137 ? 38.005 53.934 22.818 1.00 12.24 135 GLU B O 1
ATOM 2733 N N . LYS B 2 138 ? 37.937 55.116 20.903 1.00 12.98 136 LYS B N 1
ATOM 2734 C CA . LYS B 2 138 ? 36.853 54.292 20.344 1.00 12.86 136 LYS B CA 1
ATOM 2735 C C . LYS B 2 138 ? 37.294 52.836 20.105 1.00 13.04 136 LYS B C 1
ATOM 2736 O O . LYS B 2 138 ? 36.507 51.893 20.272 1.00 13.65 136 LYS B O 1
ATOM 2742 N N . GLU B 2 139 ? 38.565 52.654 19.746 1.00 13.59 137 GLU B N 1
ATOM 2743 C CA . GLU B 2 139 ? 39.127 51.310 19.604 1.00 14.31 137 GLU B CA 1
ATOM 2744 C C . GLU B 2 139 ? 39.341 50.646 20.956 1.00 13.75 137 GLU B C 1
ATOM 2745 O O . GLU B 2 139 ? 39.160 49.437 21.086 1.00 13.25 137 GLU B O 1
ATOM 2751 N N . LYS B 2 140 ? 39.737 51.431 21.960 1.00 13.69 138 LYS B N 1
ATOM 2752 C CA . LYS B 2 140 ? 39.932 50.891 23.318 1.00 14.52 138 LYS B CA 1
ATOM 2753 C C . LYS B 2 140 ? 38.608 50.405 23.926 1.00 14.39 138 LYS B C 1
ATOM 2754 O O . LYS B 2 140 ? 38.547 49.309 24.507 1.00 14.56 138 LYS B O 1
ATOM 2760 N N . TYR B 2 141 ? 37.566 51.222 23.782 1.00 14.00 139 TYR B N 1
ATOM 2761 C CA . TYR B 2 141 ? 36.249 50.897 24.314 1.00 13.98 139 TYR B CA 1
ATOM 2762 C C . TYR B 2 141 ? 35.399 50.291 23.211 1.00 13.74 139 TYR B C 1
ATOM 2763 O O . TYR B 2 141 ? 34.299 50.764 22.914 1.00 13.15 139 TYR B O 1
ATOM 2772 N N . LEU B 2 142 ? 35.930 49.225 22.623 1.00 13.94 140 LEU B N 1
ATOM 2773 C CA . LEU B 2 142 ? 35.376 48.583 21.458 1.00 14.13 140 LEU B CA 1
ATOM 2774 C C . LEU B 2 142 ? 33.911 48.146 21.634 1.00 13.30 140 LEU B C 1
ATOM 2775 O O . LEU B 2 142 ? 33.113 48.230 20.694 1.00 12.83 140 LEU B O 1
ATOM 2780 N N . ASN B 2 143 ? 33.570 47.657 22.829 1.00 11.74 141 ASN B N 1
ATOM 2781 C CA . ASN B 2 143 ? 32.224 47.116 23.069 1.00 11.03 141 ASN B CA 1
ATOM 2782 C C . ASN B 2 143 ? 31.220 48.232 23.278 1.00 9.84 141 ASN B C 1
ATOM 2783 O O . ASN B 2 143 ? 30.056 48.110 22.861 1.00 10.15 141 ASN B O 1
ATOM 2788 N N . VAL B 2 144 ? 31.670 49.325 23.896 1.00 9.28 142 VAL B N 1
ATOM 2789 C CA . VAL B 2 144 ? 30.863 50.537 23.994 1.00 8.66 142 VAL B CA 1
ATOM 2790 C C . VAL B 2 144 ? 30.623 51.130 22.600 1.00 8.78 142 VAL B C 1
ATOM 2791 O O . VAL B 2 144 ? 29.497 51.479 22.269 1.00 8.63 142 VAL B O 1
ATOM 2795 N N . SER B 2 145 ? 31.680 51.210 21.791 1.00 8.86 143 SER B N 1
ATOM 2796 C CA . SER B 2 145 ? 31.578 51.710 20.409 1.00 8.93 143 SER B CA 1
ATOM 2797 C C . SER B 2 145 ? 30.583 50.896 19.579 1.00 8.67 143 SER B C 1
ATOM 2798 O O . SER B 2 145 ? 29.703 51.463 18.896 1.00 8.86 143 SER B O 1
ATOM 2801 N N . ARG B 2 146 ? 30.689 49.573 19.664 1.00 8.49 144 ARG B N 1
ATOM 2802 C CA . ARG B 2 146 ? 29.818 48.705 18.909 1.00 8.69 144 ARG B CA 1
ATOM 2803 C C . ARG B 2 146 ? 28.342 48.900 19.341 1.00 8.59 144 ARG B C 1
ATOM 2804 O O . ARG B 2 146 ? 27.458 49.025 18.481 1.00 8.35 144 ARG B O 1
ATOM 2812 N N . TRP B 2 147 ? 28.091 48.958 20.648 1.00 8.32 145 TRP B N 1
ATOM 2813 C CA . TRP B 2 147 ? 26.711 49.187 21.139 1.00 8.22 145 TRP B CA 1
ATOM 2814 C C . TRP B 2 147 ? 26.203 50.562 20.722 1.00 8.39 145 TRP B C 1
ATOM 2815 O O . TRP B 2 147 ? 25.061 50.713 20.207 1.00 8.39 145 TRP B O 1
ATOM 2826 N N . PHE B 2 148 ? 27.047 51.576 20.892 1.00 8.50 146 PHE B N 1
ATOM 2827 C CA . PHE B 2 148 ? 26.692 52.965 20.551 1.00 8.61 146 PHE B CA 1
ATOM 2828 C C . PHE B 2 148 ? 26.383 53.068 19.057 1.00 9.21 146 PHE B C 1
ATOM 2829 O O . PHE B 2 148 ? 25.422 53.717 18.648 1.00 9.05 146 PHE B O 1
ATOM 2837 N N . CYS B 2 149 ? 27.219 52.420 18.239 1.00 9.46 147 CYS B N 1
ATOM 2838 C CA . CYS B 2 149 ? 26.959 52.358 16.823 1.00 10.32 147 CYS B CA 1
ATOM 2839 C C . CYS B 2 149 ? 25.588 51.727 16.488 1.00 10.64 147 CYS B C 1
ATOM 2840 O O . CYS B 2 149 ? 24.828 52.260 15.663 1.00 10.59 147 CYS B O 1
ATOM 2843 N N . HIS B 2 150 ? 25.263 50.616 17.149 1.00 11.21 148 HIS B N 1
ATOM 2844 C CA . HIS B 2 150 ? 23.961 49.992 16.933 1.00 11.53 148 HIS B CA 1
ATOM 2845 C C . HIS B 2 150 ? 22.872 50.957 17.277 1.00 11.08 148 HIS B C 1
ATOM 2846 O O . HIS B 2 150 ? 21.940 51.131 16.500 1.00 10.45 148 HIS B O 1
ATOM 2853 N N . ILE B 2 151 ? 22.996 51.655 18.409 1.00 10.27 149 ILE B N 1
ATOM 2854 C CA . ILE B 2 151 ? 21.917 52.574 18.769 1.00 9.84 149 ILE B CA 1
ATOM 2855 C C . ILE B 2 151 ? 21.807 53.755 17.798 1.00 9.59 149 ILE B C 1
ATOM 2856 O O . ILE B 2 151 ? 20.693 54.133 17.404 1.00 9.17 149 ILE B O 1
ATOM 2861 N N . GLN B 2 152 ? 22.942 54.312 17.363 1.00 9.63 150 GLN B N 1
ATOM 2862 C CA . GLN B 2 152 ? 22.865 55.468 16.465 1.00 10.28 150 GLN B CA 1
ATOM 2863 C C . GLN B 2 152 ? 22.281 55.095 15.093 1.00 10.52 150 GLN B C 1
ATOM 2864 O O . GLN B 2 152 ? 21.800 55.959 14.373 1.00 10.88 150 GLN B O 1
ATOM 2870 N N . HIS B 2 153 ? 22.278 53.805 14.769 1.00 11.38 151 HIS B N 1
ATOM 2871 C CA . HIS B 2 153 ? 21.632 53.319 13.539 1.00 12.05 151 HIS B CA 1
ATOM 2872 C C . HIS B 2 153 ? 20.242 52.778 13.726 1.00 12.16 151 HIS B C 1
ATOM 2873 O O . HIS B 2 153 ? 19.591 52.390 12.748 1.00 12.04 151 HIS B O 1
ATOM 2880 N N . TYR B 2 154 ? 19.767 52.735 14.970 1.00 11.46 152 TYR B N 1
ATOM 2881 C CA . TYR B 2 154 ? 18.454 52.155 15.269 1.00 11.19 152 TYR B CA 1
ATOM 2882 C C . TYR B 2 154 ? 17.308 53.093 14.806 1.00 10.89 152 TYR B C 1
ATOM 2883 O O . TYR B 2 154 ? 17.392 54.311 15.022 1.00 10.26 152 TYR B O 1
ATOM 2892 N N . PRO B 2 155 ? 16.244 52.540 14.158 1.00 10.94 153 PRO B N 1
ATOM 2893 C CA . PRO B 2 155 ? 15.288 53.466 13.560 1.00 10.85 153 PRO B CA 1
ATOM 2894 C C . PRO B 2 155 ? 14.751 54.559 14.504 1.00 10.41 153 PRO B C 1
ATOM 2895 O O . PRO B 2 155 ? 14.328 54.285 15.632 1.00 10.84 153 PRO B O 1
ATOM 2899 N N . GLY B 2 156 ? 14.808 55.801 14.037 1.00 10.44 154 GLY B N 1
ATOM 2900 C CA . GLY B 2 156 ? 14.212 56.929 14.753 1.00 10.45 154 GLY B CA 1
ATOM 2901 C C . GLY B 2 156 ? 14.977 57.486 15.955 1.00 10.16 154 GLY B C 1
ATOM 2902 O O . GLY B 2 156 ? 14.597 58.511 16.523 1.00 10.58 154 GLY B O 1
ATOM 2903 N N . ILE B 2 157 ? 16.069 56.848 16.355 1.00 9.96 155 ILE B N 1
ATOM 2904 C CA . ILE B 2 157 ? 16.688 57.236 17.633 1.00 9.76 155 ILE B CA 1
ATOM 2905 C C . ILE B 2 157 ? 17.591 58.477 17.545 1.00 9.51 155 ILE B C 1
ATOM 2906 O O . ILE B 2 157 ? 17.536 59.350 18.414 1.00 9.39 155 ILE B O 1
ATOM 2911 N N . ARG B 2 158 ? 18.432 58.532 16.517 1.00 9.73 156 ARG B N 1
ATOM 2912 C CA . ARG B 2 158 ? 19.460 59.560 16.389 1.00 10.03 156 ARG B CA 1
ATOM 2913 C C . ARG B 2 158 ? 18.898 60.987 16.339 1.00 9.95 156 ARG B C 1
ATOM 2914 O O . ARG B 2 158 ? 19.451 61.914 16.952 1.00 9.56 156 ARG B O 1
ATOM 2922 N N . GLN B 2 159 ? 17.798 61.168 15.616 1.00 9.99 157 GLN B N 1
ATOM 2923 C CA . GLN B 2 159 ? 17.200 62.490 15.453 1.00 10.39 157 GLN B CA 1
ATOM 2924 C C . GLN B 2 159 ? 18.247 63.538 15.022 1.00 9.74 157 GLN B C 1
ATOM 2925 O O . GLN B 2 159 ? 18.873 63.358 13.985 1.00 9.78 157 GLN B O 1
ATOM 2931 N N . HIS B 2 160 ? 18.444 64.608 15.791 1.00 9.36 158 HIS B N 1
ATOM 2932 C CA . HIS B 2 160 ? 19.384 65.689 15.412 1.00 9.53 158 HIS B CA 1
ATOM 2933 C C . HIS B 2 160 ? 20.814 65.442 15.872 1.00 9.29 158 HIS B C 1
ATOM 2934 O O . HIS B 2 160 ? 21.719 66.212 15.551 1.00 9.52 158 HIS B O 1
ATOM 2941 N N . LEU B 2 161 ? 21.047 64.361 16.611 1.00 9.06 159 LEU B N 1
ATOM 2942 C CA . LEU B 2 161 ? 22.363 64.147 17.217 1.00 8.74 159 LEU B CA 1
ATOM 2943 C C . LEU B 2 161 ? 23.437 63.759 16.203 1.00 8.61 159 LEU B C 1
ATOM 2944 O O . LEU B 2 161 ? 23.195 62.940 15.338 1.00 8.49 159 LEU B O 1
ATOM 2949 N N . SER B 2 162 ? 24.641 64.313 16.351 1.00 8.74 160 SER B N 1
ATOM 2950 C CA . SER B 2 162 ? 25.717 64.022 15.402 1.00 9.34 160 SER B CA 1
ATOM 2951 C C . SER B 2 162 ? 26.026 62.533 15.318 1.00 9.94 160 SER B C 1
ATOM 2952 O O . SER B 2 162 ? 26.184 61.858 16.357 1.00 10.02 160 SER B O 1
ATOM 2955 N N . SER B 2 163 ? 26.154 62.032 14.094 1.00 10.81 161 SER B N 1
ATOM 2956 C CA . SER B 2 163 ? 26.665 60.687 13.878 1.00 11.78 161 SER B CA 1
ATOM 2957 C C . SER B 2 163 ? 28.132 60.641 14.305 1.00 12.15 161 SER B C 1
ATOM 2958 O O . SER B 2 163 ? 28.892 61.577 14.037 1.00 12.62 161 SER B O 1
ATOM 2961 N N . VAL B 2 164 ? 28.522 59.568 14.994 1.00 11.60 162 VAL B N 1
ATOM 2962 C CA . VAL B 2 164 ? 29.916 59.325 15.366 1.00 11.46 162 VAL B CA 1
ATOM 2963 C C . VAL B 2 164 ? 30.525 58.299 14.409 1.00 11.43 162 VAL B C 1
ATOM 2964 O O . VAL B 2 164 ? 29.868 57.352 14.007 1.00 11.32 162 VAL B O 1
ATOM 2968 N N . VAL B 2 165 ? 31.782 58.501 14.021 1.00 11.85 163 VAL B N 1
ATOM 2969 C CA . VAL B 2 165 ? 32.431 57.596 13.074 1.00 12.66 163 VAL B CA 1
ATOM 2970 C C . VAL B 2 165 ? 33.080 56.425 13.822 1.00 12.64 163 VAL B C 1
ATOM 2971 O O . VAL B 2 165 ? 33.867 56.642 14.754 1.00 12.92 163 VAL B O 1
ATOM 2975 N N . PHE B 2 166 ? 32.749 55.202 13.410 1.00 13.54 164 PHE B N 1
ATOM 2976 C CA . PHE B 2 166 ? 33.325 53.981 13.981 1.00 14.46 164 PHE B CA 1
ATOM 2977 C C . PHE B 2 166 ? 33.956 53.143 12.879 1.00 16.73 164 PHE B C 1
ATOM 2978 O O . PHE B 2 166 ? 33.382 52.975 11.813 1.00 18.10 164 PHE B O 1
ATOM 2986 N N . ILE B 2 167 ? 35.156 52.640 13.150 1.00 18.88 165 ILE B N 1
ATOM 2987 C CA . ILE B 2 167 ? 35.940 51.896 12.181 1.00 21.46 165 ILE B CA 1
ATOM 2988 C C . ILE B 2 167 ? 36.368 50.593 12.833 1.00 23.16 165 ILE B C 1
ATOM 2989 O O . ILE B 2 167 ? 37.170 50.595 13.768 1.00 24.13 165 ILE B O 1
ATOM 2994 N N . LYS B 2 168 ? 35.854 49.488 12.355 1.00 24.55 166 LYS B N 1
ATOM 2995 C CA . LYS B 2 168 ? 36.204 48.197 12.848 1.00 26.78 166 LYS B CA 1
ATOM 2996 C C . LYS B 2 168 ? 37.675 47.897 12.453 1.00 30.34 166 LYS B C 1
ATOM 2997 O O . LYS B 2 168 ? 38.071 48.166 11.360 1.00 29.56 166 LYS B O 1
ATOM 3003 N N . ASN B 2 169 ? 38.449 47.308 13.367 1.00 34.95 167 ASN B N 1
ATOM 3004 C CA . ASN B 2 169 ? 39.863 46.989 13.135 1.00 39.47 167 ASN B CA 1
ATOM 3005 C C . ASN B 2 169 ? 39.899 45.528 13.449 1.00 42.10 167 ASN B C 1
ATOM 3006 O O . ASN B 2 169 ? 40.268 45.134 14.512 1.00 43.12 167 ASN B O 1
ATOM 3011 N N . ARG B 2 170 ? 39.428 44.744 12.481 1.00 43.69 168 ARG B N 1
ATOM 3012 C CA . ARG B 2 170 ? 39.331 43.313 12.590 1.00 46.10 168 ARG B CA 1
ATOM 3013 C C . ARG B 2 170 ? 39.783 42.644 11.297 1.00 47.99 168 ARG B C 1
ATOM 3014 O O . ARG B 2 170 ? 39.009 42.596 10.355 1.00 49.68 168 ARG B O 1
#